Protein 3C5O (pdb70)

Radius of gyration: 23.51 Å; Cα contacts (8 Å, |Δi|>4): 1785; chains: 4; bounding box: 61×57×55 Å

Secondary structure (DSSP, 8-state):
-----EEEEEEEEEEE---EEEEE-SSSEEEEEEEEEEEEEETTEEEEE-S--EEEEEE-TTS-EEEEEEEEEEETT--EEEEEEEEEEE--HHHHH------TTSSEEEEEEEEE---GGGTT----EEEEEEE-SSEEEEEEEEE-/------EEEEEEEEEEE---EEEEE-SSSEEEEEEEEEEEEEETTEEEEE-S--EEEEEE-TT--EEEEEEEEEEETTS-EEEEEEEEEEE--HHHHHHHHTT----GGGSEEEEEEEEE---GGGTT----EEEEEEE-SSEEEEEEEEE-/-----EEEEEEEEEEE---EE---EEEEEEEEEEEEEETTEEEEE-S--EEEEEE-TTS-EEEEEEEEEEETTS-EEEEEEEEEEE--HHHHHHHTTT----GGGSEEEEEEEEE---TTSTT----EEEEEEE-SSEEEEEEEEE-/-----EEEEEEEEEEE---EEEEE-SS-EEEEEEEEEEEEEESS--EEE-S--EEEEEE-TT--EEEEEEEEEEESS--EEEEEEEEEEE--HHHHHHHHHT----GGGSEEEEEEEEE---TTSTT----EEEEEEE-SS-EEEEEEEE-

B-factor: mean 72.4, std 22.26, range [32.42, 171.71]

Nearest PDB structures (foldseek):
  3c5o-assembly1_A  TM=1.007E+00  e=2.259E-28  Rhodopseudomonas palustris CGA009
  3c5o-assembly1_D  TM=1.000E+00  e=5.029E-25  Rhodopseudomonas palustris CGA009
  3c5o-assembly1_C  TM=9.717E-01  e=6.934E-25  Rhodopseudomonas palustris CGA009
  3g7g-assembly2_F  TM=9.254E-01  e=4.988E-16  Clostridium acetobutylicum ATCC 824
  3g7g-assembly2_G  TM=9.166E-01  e=7.647E-15  Clostridium acetobutylicum ATCC 824

Organism: Rhodopseudomonas palustris (strain ATCC BAA-98 / CGA009) (NCBI:txid258594)

Structure (mmCIF, N/CA/C/O backbone):
data_3C5O
#
_entry.id   3C5O
#
_cell.length_a   62.117
_cell.length_b   93.248
_cell.length_c   111.340
_cell.angle_alpha   90.00
_cell.angle_beta   90.00
_cell.angle_gamma   90.00
#
_symmetry.space_group_name_H-M   'P 21 21 21'
#
loop_
_entity.id
_entity.type
_entity.pdbx_description
1 polymer 'UPF0311 protein RPA1785'
2 non-polymer GLYCEROL
3 water water
#
loop_
_atom_site.group_PDB
_atom_site.id
_atom_site.type_symbol
_atom_site.label_atom_id
_atom_site.label_alt_id
_atom_site.label_comp_id
_atom_site.label_asym_id
_atom_site.label_entity_id
_atom_site.label_seq_id
_atom_site.pdbx_PDB_ins_code
_atom_site.Cartn_x
_atom_site.Cartn_y
_atom_site.Cartn_z
_atom_site.occupancy
_atom_site.B_iso_or_equiv
_atom_site.auth_seq_id
_atom_site.auth_comp_id
_atom_site.auth_asym_id
_atom_site.auth_atom_id
_atom_site.pdbx_PDB_model_num
ATOM 1 N N A THR A 1 4 ? 60.328 10.597 11.770 0.50 98.35 2 THR A N 1
ATOM 2 N N B THR A 1 4 ? 60.331 10.499 11.568 0.50 98.57 2 THR A N 1
ATOM 3 C CA A THR A 1 4 ? 59.309 9.524 11.959 0.50 95.22 2 THR A CA 1
ATOM 4 C CA B THR A 1 4 ? 59.239 9.473 11.573 0.50 95.56 2 THR A CA 1
ATOM 5 C C A THR A 1 4 ? 58.031 10.098 12.589 0.50 90.69 2 THR A C 1
ATOM 6 C C B THR A 1 4 ? 58.109 9.846 12.546 0.50 90.85 2 THR A C 1
ATOM 7 O O A THR A 1 4 ? 58.110 10.991 13.453 0.50 89.93 2 THR A O 1
ATOM 8 O O B THR A 1 4 ? 58.371 10.289 13.674 0.50 90.31 2 THR A O 1
ATOM 15 N N . PRO A 1 5 ? 56.850 9.653 12.113 1.00 88.10 3 PRO A N 1
ATOM 16 C CA . PRO A 1 5 ? 55.635 10.097 12.798 1.00 83.53 3 PRO A CA 1
ATOM 17 C C . PRO A 1 5 ? 55.575 9.710 14.282 1.00 80.83 3 PRO A C 1
ATOM 18 O O . PRO A 1 5 ? 56.008 8.615 14.684 1.00 80.98 3 PRO A O 1
ATOM 22 N N . THR A 1 6 ? 55.046 10.635 15.078 1.00 78.39 4 THR A N 1
ATOM 23 C CA . THR A 1 6 ? 54.968 10.499 16.526 1.00 76.05 4 THR A CA 1
ATOM 24 C C . THR A 1 6 ? 53.510 10.527 17.019 1.00 71.84 4 THR A C 1
ATOM 25 O O . THR A 1 6 ? 52.615 11.014 16.331 1.00 70.11 4 THR A O 1
ATOM 29 N N . LEU A 1 7 ? 53.299 9.988 18.217 1.00 69.62 5 LEU A N 1
ATOM 30 C CA . LEU A 1 7 ? 51.995 9.928 18.847 1.00 66.43 5 LEU A CA 1
ATOM 31 C C . LEU A 1 7 ? 52.166 10.207 20.338 1.00 66.01 5 LEU A C 1
ATOM 32 O O . LEU A 1 7 ? 53.014 9.597 20.996 1.00 68.20 5 LEU A O 1
ATOM 37 N N A GLU A 1 8 ? 51.321 11.089 20.858 0.50 63.91 6 GLU A N 1
ATOM 38 N N B GLU A 1 8 ? 51.383 11.130 20.874 0.50 64.13 6 GLU A N 1
ATOM 39 C CA A GLU A 1 8 ? 51.357 11.516 22.250 0.50 63.17 6 GLU A CA 1
ATOM 40 C CA B GLU A 1 8 ? 51.464 11.440 22.296 0.50 63.57 6 GLU A CA 1
ATOM 41 C C A GLU A 1 8 ? 50.113 11.010 22.978 0.50 59.71 6 GLU A C 1
ATOM 42 C C B GLU A 1 8 ? 50.162 11.070 23.002 0.50 59.93 6 GLU A C 1
ATOM 43 O O A GLU A 1 8 ? 49.001 11.098 22.448 0.50 57.79 6 GLU A O 1
ATOM 44 O O B GLU A 1 8 ? 49.069 11.278 22.469 0.50 58.21 6 GLU A O 1
ATOM 55 N N . THR A 1 9 ? 50.296 10.474 24.181 1.00 59.03 7 THR A N 1
ATOM 56 C CA . THR A 1 9 ? 49.162 10.049 24.996 1.00 56.56 7 THR A CA 1
ATOM 57 C C . THR A 1 9 ? 49.372 10.539 26.407 1.00 57.13 7 THR A C 1
ATOM 58 O O . THR A 1 9 ? 50.478 10.872 26.769 1.00 59.73 7 THR A O 1
ATOM 62 N N . LYS A 1 10 ? 48.323 10.558 27.223 1.00 55.94 8 LYS A N 1
ATOM 63 C CA . LYS A 1 10 ? 48.528 10.840 28.646 1.00 57.16 8 LYS A CA 1
ATOM 64 C C . LYS A 1 10 ? 47.568 10.109 29.601 1.00 54.99 8 LYS A C 1
ATOM 65 O O . LYS A 1 10 ? 46.383 10.018 29.347 1.00 53.56 8 LYS A O 1
ATOM 71 N N . TYR A 1 11 ? 48.100 9.563 30.691 1.00 56.51 9 TYR A N 1
ATOM 72 C CA . TYR A 1 11 ? 47.274 8.875 31.680 1.00 55.04 9 TYR A CA 1
ATOM 73 C C . TYR A 1 11 ? 46.216 9.828 32.193 1.00 54.23 9 TYR A C 1
ATOM 74 O O . TYR A 1 11 ? 46.523 10.973 32.526 1.00 55.57 9 TYR A O 1
ATOM 83 N N A VAL A 1 12 ? 44.972 9.364 32.254 0.50 52.83 10 VAL A N 1
ATOM 84 N N B VAL A 1 12 ? 44.958 9.377 32.223 0.50 52.11 10 VAL A N 1
ATOM 85 C CA A VAL A 1 12 ? 43.905 10.198 32.773 0.50 52.35 10 VAL A CA 1
ATOM 86 C CA B VAL A 1 12 ? 43.870 10.199 32.763 0.50 50.83 10 VAL A CA 1
ATOM 87 C C A VAL A 1 12 ? 43.222 9.599 34.015 0.50 52.55 10 VAL A C 1
ATOM 88 C C B VAL A 1 12 ? 43.153 9.616 33.986 0.50 51.70 10 VAL A C 1
ATOM 89 O O A VAL A 1 12 ? 43.053 10.286 35.017 0.50 54.08 10 VAL A O 1
ATOM 90 O O B VAL A 1 12 ? 42.871 10.336 34.938 0.50 53.09 10 VAL A O 1
ATOM 97 N N . PHE A 1 13 ? 42.858 8.324 33.960 1.00 51.37 11 PHE A N 1
ATOM 98 C CA . PHE A 1 13 ? 42.216 7.666 35.099 1.00 52.37 11 PHE A CA 1
ATOM 99 C C . PHE A 1 13 ? 42.249 6.164 34.924 1.00 52.69 11 PHE A C 1
ATOM 100 O O . PHE A 1 13 ? 42.442 5.651 33.810 1.00 51.67 11 PHE A O 1
ATOM 108 N N . THR A 1 14 ? 42.069 5.476 36.047 1.00 54.05 12 THR A N 1
ATOM 109 C CA . THR A 1 14 ? 41.944 4.033 36.100 1.00 54.23 12 THR A CA 1
ATOM 110 C C . THR A 1 14 ? 40.486 3.616 36.407 1.00 53.28 12 THR A C 1
ATOM 111 O O . THR A 1 14 ? 39.866 4.143 37.324 1.00 54.17 12 THR A O 1
ATOM 115 N N . ILE A 1 15 ? 39.946 2.707 35.594 1.00 51.76 13 ILE A N 1
ATOM 116 C CA . ILE A 1 15 ? 38.700 2.016 35.883 1.00 50.36 13 ILE A CA 1
ATOM 117 C C . ILE A 1 15 ? 39.009 0.641 36.478 1.00 51.92 13 ILE A C 1
ATOM 118 O O . ILE A 1 15 ? 39.770 -0.126 35.882 1.00 52.40 13 ILE A O 1
ATOM 123 N N . THR A 1 16 ? 38.465 0.344 37.664 1.00 52.64 14 THR A N 1
ATOM 124 C CA . THR A 1 16 ? 38.535 -1.003 38.227 1.00 53.66 14 THR A CA 1
ATOM 125 C C . THR A 1 16 ? 37.132 -1.580 38.163 1.00 52.25 14 THR A C 1
ATOM 126 O O . THR A 1 16 ? 36.208 -1.107 38.840 1.00 52.61 14 THR A O 1
ATOM 130 N N . ALA A 1 17 ? 36.962 -2.577 37.312 1.00 50.76 15 ALA A N 1
ATOM 131 C CA . ALA A 1 17 ? 35.675 -3.222 37.184 1.00 50.09 15 ALA A CA 1
ATOM 132 C C . ALA A 1 17 ? 35.739 -4.517 37.963 1.00 52.01 15 ALA A C 1
ATOM 133 O O . ALA A 1 17 ? 36.608 -5.333 37.711 1.00 53.81 15 ALA A O 1
ATOM 135 N N A ARG A 1 18 ? 34.843 -4.684 38.934 0.50 52.89 16 ARG A N 1
ATOM 136 N N B ARG A 1 18 ? 34.828 -4.700 38.915 0.50 53.60 16 ARG A N 1
ATOM 137 C CA A ARG A 1 18 ? 34.704 -5.963 39.637 0.50 54.56 16 ARG A CA 1
ATOM 138 C CA B ARG A 1 18 ? 34.726 -5.972 39.638 0.50 56.03 16 ARG A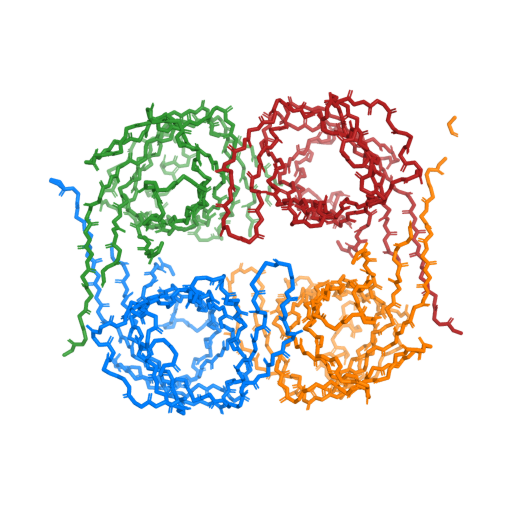 CA 1
ATOM 139 C C A ARG A 1 18 ? 33.882 -6.919 38.774 0.50 53.95 16 ARG A C 1
ATOM 140 C C B ARG A 1 18 ? 33.841 -6.951 38.865 0.50 54.94 16 ARG A C 1
ATOM 141 O O A ARG A 1 18 ? 32.837 -6.547 38.239 0.50 52.05 16 ARG A O 1
ATOM 142 O O B ARG A 1 18 ? 32.720 -6.626 38.478 0.50 53.26 16 ARG A O 1
ATOM 157 N N . ILE A 1 19 ? 34.366 -8.144 38.627 1.00 56.01 17 ILE A N 1
ATOM 158 C CA . ILE A 1 19 ? 33.716 -9.114 37.737 1.00 56.07 17 ILE A CA 1
ATOM 159 C C . ILE A 1 19 ? 33.179 -10.360 38.463 1.00 59.16 17 ILE A C 1
ATOM 160 O O . ILE A 1 19 ? 33.779 -10.835 39.432 1.00 61.44 17 ILE A O 1
ATOM 165 N N . GLY A 1 20 ? 32.037 -10.864 37.988 1.00 59.26 18 GLY A N 1
ATOM 166 C CA . GLY A 1 20 ? 31.395 -12.027 38.584 1.00 62.31 18 GLY A CA 1
ATOM 167 C C . GLY A 1 20 ? 31.842 -13.322 37.932 1.00 64.32 18 GLY A C 1
ATOM 168 O O . GLY A 1 20 ? 32.964 -13.411 37.422 1.00 64.54 18 GLY A O 1
ATOM 169 N N . ASP A 1 21 ? 30.958 -14.322 37.953 1.00 65.67 19 ASP A N 1
ATOM 170 C CA . ASP A 1 21 ? 31.247 -15.649 37.433 1.00 67.89 19 ASP A CA 1
ATOM 171 C C . ASP A 1 21 ? 31.190 -15.686 35.916 1.00 65.57 19 ASP A C 1
ATOM 172 O O . ASP A 1 21 ? 30.358 -15.021 35.312 1.00 64.24 19 ASP A O 1
ATOM 177 N N . VAL A 1 22 ? 32.041 -16.498 35.303 1.00 65.96 20 VAL A N 1
ATOM 178 C CA . VAL A 1 22 ? 32.002 -16.709 33.858 1.00 64.20 20 VAL A CA 1
ATOM 179 C C . VAL A 1 22 ? 30.833 -17.629 33.422 1.00 63.87 20 VAL A C 1
ATOM 180 O O . VAL A 1 22 ? 30.604 -18.693 33.994 1.00 65.37 20 VAL A O 1
ATOM 184 N N . THR A 1 23 ? 30.098 -17.193 32.404 1.00 60.92 21 THR A N 1
ATOM 185 C CA . THR A 1 23 ? 29.053 -18.008 31.783 1.00 60.91 21 THR A CA 1
ATOM 186 C C . THR A 1 23 ? 29.554 -18.240 30.367 1.00 59.61 21 THR A C 1
ATOM 187 O O . THR A 1 23 ? 30.009 -17.312 29.711 1.00 57.86 21 THR A O 1
ATOM 191 N N . SER A 1 24 ? 29.517 -19.473 29.903 1.00 60.24 22 SER A N 1
ATOM 192 C CA . SER A 1 24 ? 29.937 -19.771 28.549 1.00 59.90 22 SER A CA 1
ATOM 193 C C . SER A 1 24 ? 28.786 -20.317 27.704 1.00 59.57 22 SER A C 1
ATOM 194 O O . SER A 1 24 ? 28.033 -21.177 28.156 1.00 60.73 22 SER A O 1
ATOM 197 N N . ALA A 1 25 ? 28.677 -19.822 26.475 1.00 57.76 23 ALA A N 1
ATOM 198 C CA . ALA A 1 25 ? 27.642 -20.267 25.535 1.00 58.51 23 ALA A CA 1
ATOM 199 C C . ALA A 1 25 ? 28.121 -21.412 24.657 1.00 60.38 23 ALA A C 1
ATOM 200 O O . ALA A 1 25 ? 27.339 -22.007 23.911 1.00 61.29 23 ALA A O 1
ATOM 202 N N . GLY A 1 26 ? 29.407 -21.743 24.785 1.00 61.45 24 GLY A N 1
ATOM 203 C CA . GLY A 1 26 ? 30.009 -22.843 24.046 1.00 64.43 24 GLY A CA 1
ATOM 204 C C . GLY A 1 26 ? 30.783 -22.351 22.850 1.00 65.03 24 GLY A C 1
ATOM 205 O O . GLY A 1 26 ? 31.024 -21.159 22.719 1.00 62.47 24 GLY A O 1
ATOM 206 N N A GLU A 1 27 ? 31.128 -23.285 21.968 0.50 68.36 25 GLU A N 1
ATOM 207 N N B GLU A 1 27 ? 31.202 -23.271 21.991 0.50 68.39 25 GLU A N 1
ATOM 208 C CA A GLU A 1 27 ? 31.899 -23.037 20.752 0.50 69.97 25 GLU A CA 1
ATOM 209 C CA B GLU A 1 27 ? 31.928 -22.894 20.788 0.50 69.66 25 GLU A CA 1
ATOM 210 C C A GLU A 1 27 ? 30.905 -22.768 19.630 0.50 70.82 25 GLU A C 1
ATOM 211 C C B GLU A 1 27 ? 30.928 -22.741 19.665 0.50 70.77 25 GLU A C 1
ATOM 212 O O A GLU A 1 27 ? 30.166 -23.668 19.233 0.50 72.70 25 GLU A O 1
ATOM 213 O O B GLU A 1 27 ? 30.222 -23.681 19.308 0.50 72.66 25 GLU A O 1
ATOM 224 N N . ILE A 1 28 ? 31.072 -21.637 18.942 1.00 70.12 26 ILE A N 1
ATOM 225 C CA . ILE A 1 28 ? 30.004 -21.130 18.087 1.00 72.85 26 ILE A CA 1
ATOM 226 C C . ILE A 1 28 ? 30.476 -20.987 16.644 1.00 76.93 26 ILE A C 1
ATOM 227 O O . ILE A 1 28 ? 30.189 -19.989 15.983 1.00 77.87 26 ILE A O 1
ATOM 232 N N . GLY A 1 29 ? 31.200 -21.992 16.161 1.00 81.40 27 GLY A N 1
ATOM 233 C CA . GLY A 1 29 ? 31.852 -21.908 14.867 1.00 85.14 27 GLY A CA 1
ATOM 234 C C . GLY A 1 29 ? 33.147 -21.122 14.921 1.00 84.99 27 GLY A C 1
ATOM 235 O O . GLY A 1 29 ? 34.199 -21.611 14.506 1.00 88.19 27 GLY A O 1
ATOM 236 N N . THR A 1 30 ? 33.071 -19.899 15.434 0.70 52.69 28 THR A N 1
ATOM 237 C CA . THR A 1 30 ? 34.216 -18.997 15.440 0.70 51.45 28 THR A CA 1
ATOM 238 C C . THR A 1 30 ? 34.564 -18.557 16.858 0.70 48.62 28 THR A C 1
ATOM 239 O O . THR A 1 30 ? 34.220 -17.451 17.277 0.70 45.72 28 THR A O 1
ATOM 243 N N . GLY A 1 31 ? 35.247 -19.428 17.592 1.00 71.14 29 GLY A N 1
ATOM 244 C CA . GLY A 1 31 ? 35.690 -19.111 18.937 1.00 68.39 29 GLY A CA 1
ATOM 245 C C . GLY A 1 31 ? 34.594 -19.294 19.968 1.00 66.61 29 GLY A C 1
ATOM 246 O O . GLY A 1 31 ? 33.408 -19.222 19.646 1.00 66.35 29 GLY A O 1
ATOM 247 N N . VAL A 1 32 ? 34.993 -19.532 21.213 1.00 66.32 30 VAL A N 1
ATOM 248 C CA . VAL A 1 32 ? 34.040 -19.741 22.296 1.00 65.06 30 VAL A CA 1
ATOM 249 C C . VAL A 1 32 ? 33.450 -18.419 22.775 1.00 62.09 30 VAL A C 1
ATOM 250 O O . VAL A 1 32 ? 34.181 -17.494 23.130 1.00 60.02 30 VAL A O 1
ATOM 254 N N . ARG A 1 33 ? 32.124 -18.336 22.781 1.00 61.50 31 ARG A N 1
ATOM 255 C CA . ARG A 1 33 ? 31.424 -17.177 23.358 1.00 58.56 31 ARG A CA 1
ATOM 256 C C . ARG A 1 33 ? 31.304 -17.320 24.864 1.00 58.57 31 ARG A C 1
ATOM 257 O O . ARG A 1 33 ? 30.659 -18.238 25.347 1.00 59.61 31 ARG A O 1
ATOM 265 N N . ARG A 1 34 ? 31.868 -16.378 25.605 1.00 58.28 32 ARG A N 1
ATOM 266 C CA . ARG A 1 34 ? 31.719 -16.376 27.057 1.00 59.10 32 ARG A CA 1
ATOM 267 C C . ARG A 1 34 ? 31.297 -14.989 27.579 1.00 56.39 32 ARG A C 1
ATOM 268 O O . ARG A 1 34 ? 31.491 -13.977 26.897 1.00 55.68 32 ARG A O 1
ATOM 276 N N . ILE A 1 35 ? 30.644 -14.943 28.742 1.00 55.86 33 ILE A N 1
ATOM 277 C CA . ILE A 1 35 ? 30.131 -13.672 29.281 1.00 53.79 33 ILE A CA 1
ATOM 278 C C . ILE A 1 35 ? 30.543 -13.513 30.738 1.00 53.97 33 ILE A C 1
ATOM 279 O O . ILE A 1 35 ? 30.444 -14.462 31.507 1.00 54.87 33 ILE A O 1
ATOM 284 N N . ILE A 1 36 ? 31.011 -12.305 31.097 1.00 51.70 34 ILE A N 1
ATOM 285 C CA . ILE A 1 36 ? 31.510 -12.035 32.436 1.00 51.51 34 ILE A CA 1
ATOM 286 C C . ILE A 1 36 ? 30.796 -10.813 33.047 1.00 49.42 34 ILE A C 1
ATOM 287 O O . ILE A 1 36 ? 31.056 -9.708 32.665 1.00 47.32 34 ILE A O 1
ATOM 292 N N . PRO A 1 37 ? 29.869 -11.031 33.989 1.00 50.04 35 PRO A N 1
ATOM 293 C CA . PRO A 1 37 ? 29.087 -9.944 34.547 1.00 48.93 35 PRO A CA 1
ATOM 294 C C . PRO A 1 37 ? 29.958 -8.901 35.254 1.00 48.92 35 PRO A C 1
ATOM 295 O O . PRO A 1 37 ? 30.978 -9.240 35.839 1.00 49.53 35 PRO A O 1
ATOM 299 N N . ILE A 1 38 ? 29.568 -7.634 35.134 1.00 47.77 36 ILE A N 1
ATOM 300 C CA . ILE A 1 38 ? 30.221 -6.553 35.842 1.00 47.97 36 ILE A CA 1
ATOM 301 C C . ILE A 1 38 ? 29.410 -6.219 37.120 1.00 48.76 36 ILE A C 1
ATOM 302 O O . ILE A 1 38 ? 28.204 -5.985 37.067 1.00 48.20 36 ILE A O 1
ATOM 307 N N . LEU A 1 39 ? 30.063 -6.225 38.270 1.00 50.06 37 LEU A N 1
ATOM 308 C CA . LEU A 1 39 ? 29.328 -6.112 39.536 1.00 52.12 37 LEU A CA 1
ATOM 309 C C . LEU A 1 39 ? 29.464 -4.739 40.217 1.00 53.15 37 LEU A C 1
ATOM 310 O O . LEU A 1 39 ? 28.768 -4.425 41.194 1.00 54.95 37 LEU A O 1
ATOM 315 N N . GLY A 1 40 ? 30.352 -3.906 39.705 1.00 52.02 38 GLY A N 1
ATOM 316 C CA . GLY A 1 40 ? 30.715 -2.720 40.456 1.00 53.12 38 GLY A CA 1
ATOM 317 C C . GLY A 1 40 ? 32.141 -2.343 40.151 1.00 53.04 38 GLY A C 1
ATOM 318 O O . GLY A 1 40 ? 32.715 -2.805 39.146 1.00 50.50 38 GLY A O 1
ATOM 319 N N . GLY A 1 41 ? 32.708 -1.518 41.028 1.00 54.37 39 GLY A N 1
ATOM 320 C CA . GLY A 1 41 ? 34.072 -1.068 40.874 1.00 55.43 39 GLY A CA 1
ATOM 321 C C . GLY A 1 41 ? 34.224 0.415 41.132 1.00 56.24 39 GLY A C 1
ATOM 322 O O . GLY A 1 41 ? 33.312 1.062 41.663 1.00 56.58 39 GLY A O 1
ATOM 323 N N A GLU A 1 42 ? 35.385 0.948 40.760 0.50 56.10 40 GLU A N 1
ATOM 324 N N B GLU A 1 42 ? 35.372 0.962 40.744 0.50 56.18 40 GLU A N 1
ATOM 325 C CA A GLU A 1 42 ? 35.748 2.341 41.035 0.50 56.87 40 GLU A CA 1
ATOM 326 C CA B GLU A 1 42 ? 35.688 2.362 41.020 0.50 57.09 40 GLU A CA 1
ATOM 327 C C A GLU A 1 42 ? 36.382 2.985 39.808 0.50 55.08 40 GLU A C 1
ATOM 328 C C B GLU A 1 42 ? 36.405 2.989 39.833 0.50 55.30 40 GLU A C 1
ATOM 329 O O A GLU A 1 42 ? 36.868 2.288 38.915 0.50 53.51 40 GLU A O 1
ATOM 330 O O B GLU A 1 42 ? 36.963 2.285 38.988 0.50 53.89 40 GLU A O 1
ATOM 341 N N . VAL A 1 43 ? 36.347 4.316 39.765 1.00 55.30 41 VAL A N 1
ATOM 342 C CA . VAL A 1 43 ? 37.054 5.096 38.755 1.00 54.31 41 VAL A CA 1
ATOM 343 C C . VAL A 1 43 ? 37.820 6.171 39.507 1.00 56.96 41 VAL A C 1
ATOM 344 O O . VAL A 1 43 ? 37.221 6.966 40.215 1.00 58.17 41 VAL A O 1
ATOM 348 N N . LYS A 1 44 ? 39.142 6.184 39.357 1.00 58.55 42 LYS A N 1
ATOM 349 C CA . LYS A 1 44 ? 39.985 7.145 40.042 1.00 61.12 42 LYS A CA 1
ATOM 350 C C . LYS A 1 44 ? 41.011 7.813 39.131 1.00 60.92 42 LYS A C 1
ATOM 351 O O . LYS A 1 44 ? 41.672 7.165 38.336 1.00 60.05 42 LYS A O 1
ATOM 357 N N . GLY A 1 45 ? 41.162 9.122 39.294 1.00 62.08 43 GLY A N 1
ATOM 358 C CA . GLY A 1 45 ? 42.146 9.898 38.548 1.00 62.33 43 GLY A CA 1
ATOM 359 C C . GLY A 1 45 ? 42.088 11.326 39.024 1.00 64.18 43 GLY A C 1
ATOM 360 O O . GLY A 1 45 ? 41.325 11.640 39.950 1.00 65.35 43 GLY A O 1
ATOM 361 N N . GLU A 1 46 ? 42.912 12.184 38.422 1.00 64.85 44 GLU A N 1
ATOM 362 C CA . GLU A 1 46 ? 42.975 13.596 38.794 1.00 66.79 44 GLU A CA 1
ATOM 363 C C . GLU A 1 46 ? 41.619 14.253 38.668 1.00 64.52 44 GLU A C 1
ATOM 364 O O . GLU A 1 46 ? 41.048 14.317 37.584 1.00 61.67 44 GLU A O 1
ATOM 370 N N . GLY A 1 47 ? 41.112 14.736 39.796 1.00 66.09 45 GLY A N 1
ATOM 371 C CA . GLY A 1 47 ? 39.779 15.317 39.849 1.00 65.00 45 GLY A CA 1
ATOM 372 C C . GLY A 1 47 ? 38.648 14.372 39.514 1.00 62.55 45 GLY A C 1
ATOM 373 O O . GLY A 1 47 ? 37.483 14.783 39.550 1.00 63.16 45 GLY A O 1
ATOM 374 N N . ILE A 1 48 ? 38.965 13.116 39.175 1.00 60.19 46 ILE A N 1
ATOM 375 C CA . ILE A 1 48 ? 37.934 12.114 38.897 1.00 57.30 46 ILE A CA 1
ATOM 376 C C . ILE A 1 48 ? 37.812 11.030 39.970 1.00 58.10 46 ILE A C 1
ATOM 377 O O . ILE A 1 48 ? 38.767 10.320 40.280 1.00 58.77 46 ILE A O 1
ATOM 382 N N . SER A 1 49 ? 36.608 10.904 40.510 1.00 58.02 47 SER A N 1
ATOM 383 C CA . SER A 1 49 ? 36.298 9.933 41.542 1.00 58.64 47 SER A CA 1
ATOM 384 C C . SER A 1 49 ? 34.902 9.439 41.255 1.00 56.91 47 SER A C 1
ATOM 385 O O . SER A 1 49 ? 33.966 10.223 41.247 1.00 56.56 47 SER A O 1
ATOM 388 N N . GLY A 1 50 ? 34.755 8.145 40.982 1.00 55.67 48 GLY A N 1
ATOM 389 C CA . GLY A 1 50 ? 33.445 7.590 40.722 1.00 54.69 48 GLY A CA 1
ATOM 390 C C . GLY A 1 50 ? 33.335 6.102 40.971 1.00 54.97 48 GLY A C 1
ATOM 391 O O . GLY A 1 50 ? 34.325 5.454 41.307 1.00 56.48 48 GLY A O 1
ATOM 392 N N . GLN A 1 51 ? 32.116 5.581 40.817 1.00 54.09 49 GLN A N 1
ATOM 393 C CA . GLN A 1 51 ? 31.775 4.173 41.060 1.00 54.11 49 GLN A CA 1
ATOM 394 C C . GLN A 1 51 ? 31.330 3.581 39.748 1.00 50.94 49 GLN A C 1
ATOM 395 O O . GLN A 1 51 ? 30.516 4.196 39.044 1.00 49.99 49 GLN A O 1
ATOM 401 N N . VAL A 1 52 ? 31.828 2.389 39.430 1.00 49.68 50 VAL A N 1
ATOM 402 C CA . VAL A 1 52 ? 31.284 1.617 38.301 1.00 47.04 50 VAL A CA 1
ATOM 403 C C . VAL A 1 52 ? 29.932 1.070 38.752 1.00 48.46 50 VAL A C 1
ATOM 404 O O . VAL A 1 52 ? 29.804 0.473 39.852 1.00 49.98 50 VAL A O 1
ATOM 408 N N . LEU A 1 53 ? 28.908 1.323 37.951 1.00 47.21 51 LEU A N 1
ATOM 409 C CA . LEU A 1 53 ? 27.571 0.892 38.322 1.00 49.18 51 LEU A CA 1
ATOM 410 C C . LEU A 1 53 ? 27.432 -0.635 38.218 1.00 49.86 51 LEU A C 1
ATOM 411 O O . LEU A 1 53 ? 28.121 -1.264 37.427 1.00 49.69 51 LEU A O 1
ATOM 416 N N . PRO A 1 54 ? 26.567 -1.235 39.057 1.00 52.30 52 PRO A N 1
ATOM 417 C CA . PRO A 1 54 ? 26.429 -2.691 39.193 1.00 53.20 52 PRO A CA 1
ATOM 418 C C . PRO A 1 54 ? 25.629 -3.412 38.108 1.00 52.36 52 PRO A C 1
ATOM 419 O O . PRO A 1 54 ? 24.678 -4.151 38.416 1.00 53.99 52 PRO A O 1
ATOM 423 N N . PHE A 1 55 ? 26.014 -3.227 36.853 1.00 50.68 53 PHE A N 1
ATOM 424 C CA . PHE A 1 55 ? 25.343 -3.927 35.755 1.00 49.91 53 PHE A CA 1
ATOM 425 C C . PHE A 1 55 ? 26.237 -3.913 34.539 1.00 48.41 53 PHE A C 1
ATOM 426 O O . PHE A 1 55 ? 27.264 -3.231 34.512 1.00 48.22 53 PHE A O 1
ATOM 434 N N . GLY A 1 56 ? 25.853 -4.651 33.512 1.00 47.70 54 GLY A N 1
ATOM 435 C CA . GLY A 1 56 ? 26.677 -4.707 32.338 1.00 46.51 54 GLY A CA 1
ATOM 436 C C . GLY A 1 56 ? 27.456 -5.988 32.355 1.00 46.97 54 GLY A C 1
ATOM 437 O O . GLY A 1 56 ? 27.395 -6.751 33.310 1.00 48.94 54 GLY A O 1
ATOM 438 N N . ALA A 1 57 ? 28.185 -6.232 31.284 1.00 47.05 55 ALA A N 1
ATOM 439 C CA . ALA A 1 57 ? 28.884 -7.494 31.128 1.00 48.58 55 ALA A CA 1
ATOM 440 C C . ALA A 1 57 ? 30.043 -7.272 30.190 1.00 48.44 55 ALA A C 1
ATOM 441 O O . ALA A 1 57 ? 30.028 -6.293 29.428 1.00 47.28 55 ALA A O 1
ATOM 443 N N . ASP A 1 58 ? 31.064 -8.122 30.286 1.00 49.18 56 ASP A N 1
ATOM 444 C CA . ASP A 1 58 ? 32.026 -8.263 29.194 1.00 50.16 56 ASP A CA 1
ATOM 445 C C . ASP A 1 58 ? 31.648 -9.482 28.347 1.00 50.88 56 ASP A C 1
ATOM 446 O O . ASP A 1 58 ? 31.543 -10.600 28.858 1.00 51.07 56 ASP A O 1
ATOM 451 N N . PHE A 1 59 ? 31.437 -9.248 27.054 1.00 50.40 57 PHE A N 1
ATOM 452 C CA . PHE A 1 59 ? 31.079 -10.292 26.121 1.00 50.97 57 PHE A CA 1
ATOM 453 C C . PHE A 1 59 ? 32.273 -10.639 25.274 1.00 51.92 57 PHE A C 1
ATOM 454 O O . PHE A 1 59 ? 32.710 -9.842 24.424 1.00 50.82 57 PHE A O 1
ATOM 462 N N . GLN A 1 60 ? 32.783 -11.846 25.493 1.00 52.72 58 GLN A N 1
ATOM 463 C CA . GLN A 1 60 ? 34.050 -12.230 24.926 1.00 54.13 58 GLN A CA 1
ATOM 464 C C . GLN A 1 60 ? 33.926 -13.314 23.883 1.00 55.64 58 GLN A C 1
ATOM 465 O O . GLN A 1 60 ? 32.954 -14.091 23.878 1.00 56.43 58 GLN A O 1
ATOM 471 N N . ILE A 1 61 ? 34.904 -13.321 22.987 1.00 55.44 59 ILE A N 1
ATOM 472 C CA . ILE A 1 61 ? 35.148 -14.422 22.104 1.00 57.92 59 ILE A CA 1
ATOM 473 C C . ILE A 1 61 ? 36.588 -14.925 22.351 1.00 59.32 59 ILE A C 1
ATOM 474 O O . ILE A 1 61 ? 37.550 -14.161 22.306 1.00 58.20 59 ILE A O 1
ATOM 479 N N . ILE A 1 62 ? 36.727 -16.212 22.625 1.00 61.70 60 ILE A N 1
ATOM 480 C CA . ILE A 1 62 ? 38.049 -16.828 22.654 1.00 64.43 60 ILE A CA 1
ATOM 481 C C . ILE A 1 62 ? 38.310 -17.500 21.300 1.00 67.28 60 ILE A C 1
ATOM 482 O O . ILE A 1 62 ? 37.554 -18.387 20.876 1.00 68.15 60 ILE A O 1
ATOM 487 N N . ARG A 1 63 ? 39.373 -17.058 20.624 1.00 68.84 61 ARG A N 1
ATOM 488 C CA . ARG A 1 63 ? 39.801 -17.617 19.334 1.00 72.51 61 ARG A CA 1
ATOM 489 C C . ARG A 1 63 ? 40.537 -18.932 19.555 1.00 75.57 61 ARG A C 1
ATOM 490 O O . ARG A 1 63 ? 41.043 -19.174 20.654 1.00 75.65 61 ARG A O 1
ATOM 498 N N . PRO A 1 64 ? 40.594 -19.768 18.523 1.00 78.56 62 PRO A N 1
ATOM 499 C CA . PRO A 1 64 ? 41.244 -21.078 18.628 1.00 82.45 62 PRO A CA 1
ATOM 500 C C . PRO A 1 64 ? 42.597 -20.986 19.325 1.00 83.62 62 PRO A C 1
ATOM 501 O O . PRO A 1 64 ? 43.061 -21.968 19.903 1.00 86.15 62 PRO A O 1
ATOM 505 N N . ASN A 1 65 ? 43.219 -19.812 19.267 1.00 81.78 63 ASN A N 1
ATOM 506 C CA . ASN A 1 65 ? 44.617 -19.666 19.654 1.00 83.67 63 ASN A CA 1
ATOM 507 C C . ASN A 1 65 ? 44.771 -18.989 21.012 1.00 81.25 63 ASN A C 1
ATOM 508 O O . ASN A 1 65 ? 45.843 -18.486 21.348 1.00 82.47 63 ASN A O 1
ATOM 513 N N . GLU A 1 66 ? 43.693 -18.981 21.790 1.00 78.44 64 GLU A N 1
ATOM 514 C CA . GLU A 1 66 ? 43.756 -18.557 23.183 1.00 76.78 64 GLU A CA 1
ATOM 515 C C . GLU A 1 66 ? 43.746 -17.036 23.298 1.00 72.91 64 GLU A C 1
ATOM 516 O O . GLU A 1 66 ? 43.825 -16.486 24.396 1.00 71.98 64 GLU A O 1
ATOM 522 N N . LEU A 1 67 ? 43.649 -16.363 22.156 1.00 70.96 65 LEU A N 1
ATOM 523 C CA . LEU A 1 67 ? 43.474 -14.915 22.133 1.00 67.50 65 LEU A CA 1
ATOM 524 C C . LEU A 1 67 ? 42.030 -14.529 22.434 1.00 64.65 65 LEU A C 1
ATOM 525 O O . LEU A 1 67 ? 41.094 -15.200 21.999 1.00 64.32 65 LEU A O 1
ATOM 530 N N . ILE A 1 68 ? 41.856 -13.443 23.180 1.00 62.12 66 ILE A N 1
ATOM 531 C CA . ILE A 1 68 ? 40.547 -13.077 23.707 1.00 60.51 66 ILE A CA 1
ATOM 532 C C . ILE A 1 68 ? 40.102 -11.716 23.181 1.00 58.47 66 ILE A C 1
ATOM 533 O O . ILE A 1 68 ? 40.753 -10.702 23.430 1.00 57.22 66 ILE A O 1
ATOM 538 N N . GLU A 1 69 ? 38.990 -11.703 22.454 1.00 58.09 67 GLU A N 1
ATOM 539 C CA . GLU A 1 69 ? 38.370 -10.451 22.021 1.00 57.37 67 GLU A CA 1
ATOM 540 C C . GLU A 1 69 ? 37.373 -10.019 23.073 1.00 55.11 67 GLU A C 1
ATOM 541 O O . GLU A 1 69 ? 36.471 -10.774 23.421 1.00 55.02 67 GLU A O 1
ATOM 547 N N . LEU A 1 70 ? 37.531 -8.796 23.564 1.00 53.91 68 LEU A N 1
ATOM 548 C CA . LEU A 1 70 ? 36.740 -8.288 24.674 1.00 52.69 68 LEU A CA 1
ATOM 549 C C . LEU A 1 70 ? 35.838 -7.205 24.164 1.00 50.76 68 LEU A C 1
ATOM 550 O O . LEU A 1 70 ? 36.207 -6.459 23.283 1.00 50.35 68 LEU A O 1
ATOM 555 N N . GLU A 1 71 ? 34.642 -7.141 24.725 1.00 49.85 69 GLU A N 1
ATOM 556 C CA . GLU A 1 71 ? 33.654 -6.134 24.375 1.00 48.36 69 GLU A CA 1
ATOM 557 C C . GLU A 1 71 ? 32.773 -5.876 25.600 1.00 46.11 69 GLU A C 1
ATOM 558 O O . GLU A 1 71 ? 31.764 -6.512 25.786 1.00 45.41 69 GLU A O 1
ATOM 564 N N . ALA A 1 72 ? 33.177 -4.940 26.444 1.00 44.94 70 ALA A N 1
ATOM 565 C CA . ALA A 1 72 ? 32.483 -4.732 27.677 1.00 44.20 70 ALA A CA 1
ATOM 566 C C . ALA A 1 72 ? 31.640 -3.484 27.539 1.00 44.07 70 ALA A C 1
ATOM 567 O O . ALA A 1 72 ? 32.107 -2.470 27.040 1.00 44.09 70 ALA A O 1
ATOM 569 N N A LYS A 1 73 ? 30.395 -3.560 27.995 0.50 44.09 71 LYS A N 1
ATOM 570 N N B LYS A 1 73 ? 30.381 -3.572 27.946 0.50 44.10 71 LYS A N 1
ATOM 571 C CA A LYS A 1 73 ? 29.514 -2.402 27.997 0.50 43.96 71 LYS A CA 1
ATOM 572 C CA B LYS A 1 73 ? 29.528 -2.400 27.994 0.50 43.99 71 LYS A CA 1
ATOM 573 C C A LYS A 1 73 ? 28.987 -2.205 29.405 0.50 43.77 71 LYS A C 1
ATOM 574 C C B LYS A 1 73 ? 29.083 -2.247 29.435 0.50 43.77 71 LYS A C 1
ATOM 575 O O A LYS A 1 73 ? 28.315 -3.078 29.945 0.50 44.67 71 LYS A O 1
ATOM 576 O O B LYS A 1 73 ? 28.572 -3.196 30.028 0.50 44.51 71 LYS A O 1
ATOM 587 N N . TYR A 1 74 ? 29.332 -1.071 30.009 1.00 43.28 72 TYR A N 1
ATOM 588 C CA . TYR A 1 74 ? 28.928 -0.772 31.384 1.00 43.00 72 TYR A CA 1
ATOM 589 C C . TYR A 1 74 ? 28.877 0.748 31.618 1.00 42.40 72 TYR A C 1
ATOM 590 O O . TYR A 1 74 ? 28.910 1.518 30.662 1.00 41.41 72 TYR A O 1
ATOM 599 N N . ALA A 1 75 ? 28.829 1.180 32.876 1.00 41.89 73 ALA A N 1
ATOM 600 C CA . ALA A 1 75 ? 28.777 2.603 33.148 1.00 41.88 73 ALA A CA 1
ATOM 601 C C . ALA A 1 75 ? 29.382 2.977 34.483 1.00 43.02 73 ALA A C 1
ATOM 602 O O . ALA A 1 75 ? 29.468 2.152 35.427 1.00 43.33 73 ALA A O 1
ATOM 604 N N . PHE A 1 76 ? 29.768 4.239 34.579 1.00 42.87 74 PHE A N 1
ATOM 605 C CA . PHE A 1 76 ? 30.204 4.762 35.849 1.00 44.74 74 PHE A CA 1
ATOM 606 C C . PHE A 1 76 ? 29.520 6.059 36.165 1.00 46.27 74 PHE A C 1
ATOM 607 O O . PHE A 1 76 ? 29.055 6.765 35.263 1.00 44.99 74 PHE A O 1
ATOM 615 N N . GLU A 1 77 ? 29.451 6.347 37.460 1.00 48.21 75 GLU A N 1
ATOM 616 C CA . GLU A 1 77 ? 28.974 7.622 37.972 1.00 50.59 75 GLU A CA 1
ATOM 617 C C . GLU A 1 77 ? 30.015 8.315 38.852 1.00 51.68 75 GLU A C 1
ATOM 618 O O . GLU A 1 77 ? 30.476 7.744 39.838 1.00 53.64 75 GLU A O 1
ATOM 624 N N . THR A 1 78 ? 30.373 9.547 38.512 1.00 52.12 76 THR A N 1
ATOM 625 C CA . THR A 1 78 ? 31.337 10.312 39.288 1.00 54.47 76 THR A CA 1
ATOM 626 C C . THR A 1 78 ? 30.656 10.938 40.536 1.00 57.88 76 THR A C 1
ATOM 627 O O . THR A 1 78 ? 29.416 11.053 40.579 1.00 58.08 76 THR A O 1
ATOM 631 N N A ASP A 1 79 ? 31.463 11.338 41.524 0.50 60.16 77 ASP A N 1
ATOM 632 N N B ASP A 1 79 ? 31.457 11.324 41.528 0.50 60.36 77 ASP A N 1
ATOM 633 C CA A ASP A 1 79 ? 30.953 11.988 42.750 0.50 64.21 77 ASP A CA 1
ATOM 634 C CA B ASP A 1 79 ? 30.942 11.969 42.747 0.50 64.60 77 ASP A CA 1
ATOM 635 C C A ASP A 1 79 ? 30.156 13.278 42.491 0.50 65.29 77 ASP A C 1
ATOM 636 C C B ASP A 1 79 ? 30.148 13.264 42.480 0.50 65.49 77 ASP A C 1
ATOM 637 O O A ASP A 1 79 ? 29.141 13.529 43.137 0.50 67.48 77 ASP A O 1
ATOM 638 O O B ASP A 1 79 ? 29.120 13.504 43.110 0.50 67.63 77 ASP A O 1
ATOM 647 N N . ASP A 1 80 ? 30.602 14.081 41.532 1.00 64.78 78 ASP A N 1
ATOM 648 C CA . ASP A 1 80 ? 29.835 15.264 41.119 1.00 66.36 78 ASP A CA 1
ATOM 649 C C . ASP A 1 80 ? 28.595 14.941 40.257 1.00 64.47 78 ASP A C 1
ATOM 650 O O . ASP A 1 80 ? 27.903 15.831 39.786 1.00 65.71 78 ASP A O 1
ATOM 655 N N . GLY A 1 81 ? 28.316 13.670 40.042 1.00 62.59 79 GLY A N 1
ATOM 656 C CA . GLY A 1 81 ? 27.065 13.297 39.400 1.00 61.66 79 GLY A CA 1
ATOM 657 C C . GLY A 1 81 ? 27.070 13.052 37.902 1.00 58.56 79 GLY A C 1
ATOM 658 O O . GLY A 1 81 ? 25.998 12.875 37.310 1.00 59.14 79 GLY A O 1
ATOM 659 N N . ALA A 1 82 ? 28.248 13.025 37.281 1.00 56.15 80 ALA A N 1
ATOM 660 C CA . ALA A 1 82 ? 28.337 12.668 35.867 1.00 53.28 80 ALA A CA 1
ATOM 661 C C . ALA A 1 82 ? 28.098 11.171 35.683 1.00 51.90 80 ALA A C 1
ATOM 662 O O . ALA A 1 82 ? 28.698 10.352 36.380 1.00 51.47 80 ALA A O 1
ATOM 664 N N . VAL A 1 83 ? 27.237 10.804 34.732 1.00 50.83 81 VAL A N 1
ATOM 665 C CA . VAL A 1 83 ? 27.054 9.388 34.395 1.00 48.26 81 VAL A CA 1
ATOM 666 C C . VAL A 1 83 ? 27.667 9.159 33.024 1.00 46.48 81 VAL A C 1
ATOM 667 O O . VAL A 1 83 ? 27.288 9.832 32.074 1.00 47.27 81 VAL A O 1
ATOM 671 N N . VAL A 1 84 ? 28.620 8.228 32.923 1.00 45.77 82 VAL A N 1
ATOM 672 C CA . VAL A 1 84 ? 29.343 7.929 31.669 1.00 43.24 82 VAL A CA 1
ATOM 673 C C . VAL A 1 84 ? 29.156 6.455 31.292 1.00 43.51 82 VAL A C 1
ATOM 674 O O . VAL A 1 84 ? 29.477 5.569 32.067 1.00 43.48 82 VAL A O 1
ATOM 678 N N . TYR A 1 85 ? 28.552 6.239 30.129 1.00 43.20 83 TYR A N 1
ATOM 679 C CA . TYR A 1 85 ? 28.452 4.969 29.463 1.00 43.93 83 TYR A CA 1
ATOM 680 C C . TYR A 1 85 ? 29.796 4.596 28.810 1.00 43.79 83 TYR A C 1
ATOM 681 O O . TYR A 1 85 ? 30.390 5.419 28.094 1.00 43.81 83 TYR A O 1
ATOM 690 N N . VAL A 1 86 ? 30.251 3.361 29.059 1.00 43.17 84 VAL A N 1
ATOM 691 C CA . VAL A 1 86 ? 31.554 2.854 28.610 1.00 43.37 84 VAL A CA 1
ATOM 692 C C . VAL A 1 86 ? 31.383 1.663 27.707 1.00 43.92 84 VAL A C 1
ATOM 693 O O . VAL A 1 86 ? 30.761 0.688 28.091 1.00 44.46 84 VAL A O 1
ATOM 697 N N . GLU A 1 87 ? 31.914 1.766 26.495 1.00 45.00 85 GLU A N 1
ATOM 698 C CA . GLU A 1 87 ? 32.072 0.651 25.583 1.00 46.54 85 GLU A CA 1
ATOM 699 C C . GLU A 1 87 ? 33.572 0.358 25.465 1.00 46.44 85 GLU A C 1
ATOM 700 O O . GLU A 1 87 ? 34.276 1.143 24.830 1.00 46.73 85 GLU A O 1
ATOM 706 N N . ASN A 1 88 ? 34.058 -0.768 26.013 1.00 45.56 86 ASN A N 1
ATOM 707 C CA . ASN A 1 88 ? 35.495 -1.067 26.066 1.00 45.83 86 ASN A CA 1
ATOM 708 C C . ASN A 1 88 ? 35.809 -2.332 25.251 1.00 47.35 86 ASN A C 1
ATOM 709 O O . ASN A 1 88 ? 35.420 -3.471 25.626 1.00 48.51 86 ASN A O 1
ATOM 714 N N . VAL A 1 89 ? 36.484 -2.130 24.117 1.00 46.37 87 VAL A N 1
ATOM 715 C CA . VAL A 1 89 ? 36.703 -3.175 23.136 1.00 46.14 87 VAL A CA 1
ATOM 716 C C . VAL A 1 89 ? 38.207 -3.411 22.996 1.00 47.25 87 VAL A C 1
ATOM 717 O O . VAL A 1 89 ? 38.995 -2.467 22.774 1.00 47.09 87 VAL A O 1
ATOM 721 N N . GLY A 1 90 ? 38.611 -4.667 23.132 1.00 46.83 88 GLY A N 1
ATOM 722 C CA . GLY A 1 90 ? 40.029 -4.965 23.149 1.00 48.70 88 GLY A CA 1
ATOM 723 C C . GLY A 1 90 ? 40.416 -6.393 22.870 1.00 50.49 88 GLY A C 1
ATOM 724 O O . GLY A 1 90 ? 39.588 -7.232 22.487 1.00 49.96 88 GLY A O 1
ATOM 725 N N . ILE A 1 91 ? 41.698 -6.647 23.059 1.00 52.09 89 ILE A N 1
ATOM 726 C CA . ILE A 1 91 ? 42.238 -7.970 22.938 1.00 54.88 89 ILE A CA 1
ATOM 727 C C . ILE A 1 91 ? 43.139 -8.231 24.126 1.00 56.62 89 ILE A C 1
ATOM 728 O O . ILE A 1 91 ? 43.774 -7.304 24.634 1.00 56.04 89 ILE A O 1
ATOM 733 N N . ARG A 1 92 ? 43.123 -9.477 24.597 1.00 58.23 90 ARG A N 1
ATOM 734 C CA . ARG A 1 92 ? 44.074 -9.962 25.572 1.00 61.73 90 ARG A CA 1
ATOM 735 C C . ARG A 1 92 ? 44.769 -11.180 24.960 1.00 64.97 90 ARG A C 1
ATOM 736 O O . ARG A 1 92 ? 44.132 -12.007 24.304 1.00 64.75 90 ARG A O 1
ATOM 744 N N . PHE A 1 93 ? 46.081 -11.253 25.153 1.00 68.63 91 PHE A N 1
ATOM 745 C CA . PHE A 1 93 ? 46.921 -12.271 24.527 1.00 73.46 91 PHE A CA 1
ATOM 746 C C . PHE A 1 93 ? 48.220 -12.458 25.328 1.00 77.64 91 PHE A C 1
ATOM 747 O O . PHE A 1 93 ? 48.483 -11.702 26.261 1.00 76.96 91 PHE A O 1
ATOM 755 N N . GLY A 1 94 ? 49.008 -13.476 24.984 1.00 83.05 92 GLY A N 1
ATOM 756 C CA . GLY A 1 94 ? 50.247 -13.806 25.709 1.00 88.79 92 GLY A CA 1
ATOM 757 C C . GLY A 1 94 ? 50.647 -15.270 25.575 1.00 94.31 92 GLY A C 1
ATOM 758 O O . GLY A 1 94 ? 50.040 -15.995 24.783 1.00 94.51 92 GLY A O 1
ATOM 759 N N . PRO A 1 95 ? 51.683 -15.718 26.330 1.00 99.29 93 PRO A N 1
ATOM 760 C CA . PRO A 1 95 ? 52.046 -17.147 26.387 1.00 104.41 93 PRO A CA 1
ATOM 761 C C . PRO A 1 95 ? 50.856 -18.030 26.765 1.00 104.59 93 PRO A C 1
ATOM 762 O O . PRO A 1 95 ? 50.154 -17.736 27.741 1.00 102.85 93 PRO A O 1
ATOM 766 N N . VAL A 1 96 ? 50.619 -19.080 25.979 1.00 107.54 94 VAL A N 1
ATOM 767 C CA . VAL A 1 96 ? 49.452 -19.962 26.162 1.00 108.08 94 VAL A CA 1
ATOM 768 C C . VAL A 1 96 ? 49.234 -20.420 27.619 1.00 109.78 94 VAL A C 1
ATOM 769 O O . VAL A 1 96 ? 48.106 -20.334 28.132 1.00 107.02 94 VAL A O 1
ATOM 773 N N . GLU A 1 97 ? 50.318 -20.879 28.265 1.00 114.81 95 GLU A N 1
ATOM 774 C CA . GLU A 1 97 ? 50.322 -21.331 29.672 1.00 117.48 95 GLU A CA 1
ATOM 775 C C . GLU A 1 97 ? 49.760 -20.304 30.659 1.00 114.51 95 GLU A C 1
ATOM 776 O O . GLU A 1 97 ? 48.989 -20.658 31.559 1.00 114.13 95 GLU A O 1
ATOM 782 N N . LEU A 1 98 ? 50.170 -19.045 30.490 1.00 112.92 96 LEU A N 1
ATOM 783 C CA . LEU A 1 98 ? 49.741 -17.946 31.366 1.00 110.52 96 LEU A CA 1
ATOM 784 C C . LEU A 1 98 ? 48.284 -17.548 31.144 1.00 106.28 96 LEU A C 1
ATOM 785 O O . LEU A 1 98 ? 47.589 -17.165 32.089 1.00 104.53 96 LEU A O 1
ATOM 790 N N . LEU A 1 99 ? 47.822 -17.659 29.901 1.00 105.35 97 LEU A N 1
ATOM 791 C CA . LEU A 1 99 ? 46.418 -17.415 29.578 1.00 102.48 97 LEU A CA 1
ATOM 792 C C . LEU A 1 99 ? 45.543 -18.485 30.233 1.00 104.07 97 LEU A C 1
ATOM 793 O O . LEU A 1 99 ? 44.526 -18.166 30.865 1.00 101.94 97 LEU A O 1
ATOM 798 N N . ARG A 1 100 ? 45.967 -19.745 30.089 1.00 108.44 98 ARG A N 1
ATOM 799 C CA . ARG A 1 100 ? 45.407 -20.888 30.823 1.00 111.12 98 ARG A CA 1
ATOM 800 C C . ARG A 1 100 ? 45.440 -20.706 32.351 1.00 112.31 98 ARG A C 1
ATOM 801 O O . ARG A 1 100 ? 44.528 -21.157 33.048 1.00 112.14 98 ARG A O 1
ATOM 809 N N . LYS A 1 101 ? 46.487 -20.046 32.854 1.00 113.90 99 LYS A N 1
ATOM 810 C CA . LYS A 1 101 ? 46.577 -19.620 34.259 1.00 115.07 99 LYS A CA 1
ATOM 811 C C . LYS A 1 101 ? 45.865 -18.267 34.477 1.00 110.99 99 LYS A C 1
ATOM 812 O O . LYS A 1 101 ? 44.620 -18.156 34.385 1.00 108.26 99 LYS A O 1
ATOM 818 N N . GLY A 1 105 ? 41.928 -19.554 37.182 1.00 106.34 103 GLY A N 1
ATOM 819 C CA . GLY A 1 105 ? 42.051 -18.192 37.692 1.00 104.21 103 GLY A CA 1
ATOM 820 C C . GLY A 1 105 ? 43.157 -18.058 38.725 1.00 107.55 103 GLY A C 1
ATOM 821 O O . GLY A 1 105 ? 42.916 -17.627 39.855 1.00 108.24 103 GLY A O 1
ATOM 822 N N . GLU A 1 106 ? 44.374 -18.426 38.331 1.00 109.84 104 GLU A N 1
ATOM 823 C CA . GLU A 1 106 ? 45.543 -18.328 39.204 1.00 113.53 104 GLU A CA 1
ATOM 824 C C . GLU A 1 106 ? 46.258 -16.991 38.948 1.00 111.85 104 GLU A C 1
ATOM 825 O O . GLU A 1 106 ? 46.104 -16.419 37.866 1.00 108.73 104 GLU A O 1
ATOM 831 N N . PRO A 1 107 ? 47.027 -16.476 39.938 1.00 114.30 105 PRO A N 1
ATOM 832 C CA . PRO A 1 107 ? 47.640 -15.142 39.784 1.00 112.50 105 PRO A CA 1
ATOM 833 C C . PRO A 1 107 ? 48.828 -15.069 38.806 1.00 112.97 105 PRO A C 1
ATOM 834 O O . PRO A 1 107 ? 49.826 -15.784 38.964 1.00 117.34 105 PRO A O 1
ATOM 838 N N . VAL A 1 108 ? 48.702 -14.193 37.810 1.00 108.79 106 VAL A N 1
ATOM 839 C CA . VAL A 1 108 ? 49.746 -13.951 36.806 1.00 108.55 106 VAL A CA 1
ATOM 840 C C . VAL A 1 108 ? 50.177 -12.476 36.797 1.00 106.40 106 VAL A C 1
ATOM 841 O O . VAL A 1 108 ? 49.354 -11.576 36.994 1.00 103.11 106 VAL A O 1
ATOM 845 N N . ASP A 1 109 ? 51.471 -12.250 36.570 1.00 108.13 107 ASP A N 1
ATOM 846 C CA . ASP A 1 109 ? 52.047 -10.913 36.413 1.00 106.28 107 ASP A CA 1
ATOM 847 C C . ASP A 1 109 ? 51.596 -10.262 35.089 1.00 101.91 107 ASP A C 1
ATOM 848 O O . ASP A 1 109 ? 51.917 -10.775 34.009 1.00 102.12 107 ASP A O 1
ATOM 853 N N . PRO A 1 110 ? 50.843 -9.137 35.181 1.00 97.88 108 PRO A N 1
ATOM 854 C CA . PRO A 1 110 ? 50.225 -8.357 34.083 1.00 93.30 108 PRO A CA 1
ATOM 855 C C . PRO A 1 110 ? 51.184 -7.787 33.037 1.00 92.81 108 PRO A C 1
ATOM 856 O O . PRO A 1 110 ? 50.753 -7.440 31.932 1.00 89.95 108 PRO A O 1
ATOM 860 N N . LYS A 1 111 ? 52.464 -7.680 33.388 1.00 95.26 109 LYS A N 1
ATOM 861 C CA . LYS A 1 111 ? 53.466 -7.069 32.514 1.00 95.16 109 LYS A CA 1
ATOM 862 C C . LYS A 1 111 ? 54.056 -8.062 31.499 1.00 95.65 109 LYS A C 1
ATOM 863 O O . LYS A 1 111 ? 55.086 -7.801 30.879 1.00 98.13 109 LYS A O 1
ATOM 869 N N . VAL A 1 112 ? 53.382 -9.196 31.338 1.00 93.29 110 VAL A N 1
ATOM 870 C CA . VAL A 1 112 ? 53.771 -10.257 30.403 1.00 93.21 110 VAL A CA 1
ATOM 871 C C . VAL A 1 112 ? 52.595 -10.509 29.440 1.00 88.32 110 VAL A C 1
ATOM 872 O O . VAL A 1 112 ? 52.741 -11.091 28.353 1.00 88.56 110 VAL A O 1
ATOM 876 N N . ILE A 1 113 ? 51.415 -10.067 29.855 1.00 82.67 111 ILE A N 1
ATOM 877 C CA . ILE A 1 113 ? 50.231 -10.319 29.074 1.00 77.49 111 ILE A CA 1
ATOM 878 C C . ILE A 1 113 ? 50.018 -9.094 28.218 1.00 73.61 111 ILE A C 1
ATOM 879 O O . ILE A 1 113 ? 50.132 -7.963 28.698 1.00 73.21 111 ILE A O 1
ATOM 884 N N . TYR A 1 114 ? 49.741 -9.297 26.943 1.00 70.73 112 TYR A N 1
ATOM 885 C CA . TYR A 1 114 ? 49.278 -8.175 26.153 1.00 66.93 112 TYR A CA 1
ATOM 886 C C . TYR A 1 114 ? 47.762 -7.967 26.331 1.00 62.88 112 TYR A C 1
ATOM 887 O O . TYR A 1 114 ? 46.971 -8.801 25.931 1.00 62.63 112 TYR A O 1
ATOM 896 N N . PHE A 1 115 ? 47.379 -6.849 26.936 1.00 60.25 113 PHE A N 1
ATOM 897 C CA . PHE A 1 115 ? 46.001 -6.599 27.317 1.00 56.78 113 PHE A CA 1
ATOM 898 C C . PHE A 1 115 ? 45.732 -5.099 27.152 1.00 55.12 113 PHE A C 1
ATOM 899 O O . PHE A 1 115 ? 46.019 -4.294 28.052 1.00 55.45 113 PHE A O 1
ATOM 907 N N . ARG A 1 116 ? 45.208 -4.738 25.982 1.00 52.74 114 ARG A N 1
ATOM 908 C CA . ARG A 1 116 ? 45.017 -3.347 25.618 1.00 51.62 114 ARG A CA 1
ATOM 909 C C . ARG A 1 116 ? 43.652 -3.240 24.979 1.00 49.97 114 ARG A C 1
ATOM 910 O O . ARG A 1 116 ? 43.181 -4.178 24.346 1.00 50.02 114 ARG A O 1
ATOM 918 N N . THR A 1 117 ? 43.004 -2.103 25.203 1.00 49.10 115 THR A N 1
ATOM 919 C CA . THR A 1 117 ? 41.608 -1.898 24.836 1.00 47.83 115 THR A CA 1
ATOM 920 C C . THR A 1 117 ? 41.411 -0.483 24.311 1.00 47.69 115 THR A C 1
ATOM 921 O O . THR A 1 117 ? 42.281 0.374 24.441 1.00 47.82 115 THR A O 1
ATOM 925 N N . ARG A 1 118 ? 40.260 -0.243 23.698 1.00 47.83 116 ARG A N 1
ATOM 926 C CA . ARG A 1 118 ? 39.908 1.083 23.300 1.00 48.15 116 ARG A CA 1
ATOM 927 C C . ARG A 1 118 ? 38.605 1.435 24.007 1.00 46.61 116 ARG A C 1
ATOM 928 O O . ARG A 1 118 ? 37.541 0.997 23.589 1.00 47.21 116 ARG A O 1
ATOM 936 N N . PRO A 1 119 ? 38.675 2.201 25.108 1.00 46.21 117 PRO A N 1
ATOM 937 C CA . PRO A 1 119 ? 37.393 2.573 25.728 1.00 44.38 117 PRO A CA 1
ATOM 938 C C . PRO A 1 119 ? 36.775 3.784 25.031 1.00 44.36 117 PRO A C 1
ATOM 939 O O . PRO A 1 119 ? 37.449 4.777 24.745 1.00 44.11 117 PRO A O 1
ATOM 943 N N A ARG A 1 120 ? 35.486 3.697 24.758 0.50 43.78 118 ARG A N 1
ATOM 944 N N B ARG A 1 120 ? 35.483 3.667 24.768 0.50 44.00 118 ARG A N 1
ATOM 945 C CA A ARG A 1 120 ? 34.773 4.769 24.097 0.50 44.48 118 ARG A CA 1
ATOM 946 C CA B ARG A 1 120 ? 34.691 4.679 24.102 0.50 44.88 118 ARG A CA 1
ATOM 947 C C A ARG A 1 120 ? 33.646 5.163 25.028 0.50 44.04 118 ARG A C 1
ATOM 948 C C B ARG A 1 120 ? 33.748 5.158 25.184 0.50 44.29 118 ARG A C 1
ATOM 949 O O A ARG A 1 120 ? 32.931 4.300 25.532 0.50 44.26 118 ARG A O 1
ATOM 950 O O B ARG A 1 120 ? 33.251 4.338 25.959 0.50 44.62 118 ARG A O 1
ATOM 965 N N . PHE A 1 121 ? 33.507 6.467 25.257 1.00 44.71 119 PHE A N 1
ATOM 966 C CA . PHE A 1 121 ? 32.652 7.048 26.316 1.00 44.01 119 PHE A CA 1
ATOM 967 C C . PHE A 1 121 ? 31.504 7.889 25.787 1.00 44.46 119 PHE A C 1
ATOM 968 O O . PHE A 1 121 ? 31.641 8.598 24.799 1.00 45.77 119 PHE A O 1
ATOM 976 N N . GLU A 1 122 ? 30.358 7.816 26.446 1.00 44.97 120 GLU A N 1
ATOM 977 C CA . GLU A 1 122 ? 29.222 8.705 26.135 1.00 45.66 120 GLU A CA 1
ATOM 978 C C . GLU A 1 122 ? 28.688 9.320 27.413 1.00 44.84 120 GLU A C 1
ATOM 979 O O . GLU A 1 122 ? 28.430 8.585 28.360 1.00 44.41 120 GLU A O 1
ATOM 985 N N . THR A 1 123 ? 28.534 10.653 27.435 1.00 45.37 121 THR A N 1
ATOM 986 C CA . THR A 1 123 ? 27.914 11.420 28.564 1.00 45.74 121 THR A CA 1
ATOM 987 C C . THR A 1 123 ? 27.250 12.687 28.058 1.00 46.55 121 THR A C 1
ATOM 988 O O . THR A 1 123 ? 27.663 13.254 27.052 1.00 46.51 121 THR A O 1
ATOM 992 N N . GLY A 1 124 ? 26.290 13.183 28.827 1.00 47.16 122 GLY A N 1
ATOM 993 C CA . GLY A 1 124 ? 25.824 14.562 28.650 1.00 48.54 122 GLY A CA 1
ATOM 994 C C . GLY A 1 124 ? 26.435 15.579 29.619 1.00 49.01 122 GLY A C 1
ATOM 995 O O . GLY A 1 124 ? 26.162 16.769 29.505 1.00 51.00 122 GLY A O 1
ATOM 996 N N . HIS A 1 125 ? 27.264 15.138 30.563 1.00 47.63 123 HIS A N 1
ATOM 997 C CA . HIS A 1 125 ? 27.742 16.048 31.587 1.00 48.86 123 HIS A CA 1
ATOM 998 C C . HIS A 1 125 ? 28.713 17.051 30.990 1.00 49.20 123 HIS A C 1
ATOM 999 O O . HIS A 1 125 ? 29.657 16.646 30.344 1.00 48.48 123 HIS A O 1
ATOM 1006 N N . PRO A 1 126 ? 28.494 18.368 31.217 1.00 51.41 124 PRO A N 1
ATOM 1007 C CA . PRO A 1 126 ? 29.332 19.392 30.563 1.00 51.66 124 PRO A CA 1
ATOM 1008 C C . PRO A 1 126 ? 30.835 19.209 30.818 1.00 51.05 124 PRO A C 1
ATOM 1009 O O . PRO A 1 126 ? 31.663 19.523 29.943 1.00 51.26 124 PRO A O 1
ATOM 1013 N N . ASN A 1 127 ? 31.192 18.656 31.979 1.00 50.36 125 ASN A N 1
ATOM 1014 C CA . ASN A 1 127 ? 32.609 18.538 32.359 1.00 50.18 125 ASN A CA 1
ATOM 1015 C C . ASN A 1 127 ? 33.347 17.299 31.830 1.00 48.93 125 ASN A C 1
ATOM 1016 O O . ASN A 1 127 ? 34.555 17.150 32.084 1.00 49.57 125 ASN A O 1
ATOM 1021 N N . TYR A 1 128 ? 32.625 16.448 31.078 1.00 47.14 126 TYR A N 1
ATOM 1022 C CA . TYR A 1 128 ? 33.154 15.204 30.524 1.00 45.77 126 TYR A CA 1
ATOM 1023 C C . TYR A 1 128 ? 32.901 15.097 29.024 1.00 45.78 126 TYR A C 1
ATOM 1024 O O . TYR A 1 128 ? 33.074 14.029 28.423 1.00 43.21 126 TYR A O 1
ATOM 1033 N N . GLN A 1 129 ? 32.528 16.219 28.419 1.00 46.26 127 GLN A N 1
ATOM 1034 C CA . GLN A 1 129 ? 32.381 16.302 26.973 1.00 47.57 127 GLN A CA 1
ATOM 1035 C C . GLN A 1 129 ? 33.647 15.875 26.223 1.00 47.37 127 GLN A C 1
ATOM 1036 O O . GLN A 1 129 ? 33.574 15.297 25.152 1.00 46.91 127 GLN A O 1
ATOM 1042 N N . TRP A 1 130 ? 34.801 16.166 26.812 1.00 48.18 128 TRP A N 1
ATOM 1043 C CA . TRP A 1 130 ? 36.090 15.824 26.238 1.00 48.79 128 TRP A CA 1
ATOM 1044 C C . TRP A 1 130 ? 36.259 14.286 26.109 1.00 48.07 128 TRP A C 1
ATOM 1045 O O . TRP A 1 130 ? 37.029 13.792 25.289 1.00 48.22 128 TRP A O 1
ATOM 1056 N N . LEU A 1 131 ? 35.527 13.540 26.929 1.00 47.72 129 LEU A N 1
ATOM 1057 C CA . LEU A 1 131 ? 35.527 12.076 26.849 1.00 46.99 129 LEU A CA 1
ATOM 1058 C C . LEU A 1 131 ? 34.992 11.568 25.492 1.00 46.89 129 LEU A C 1
ATOM 1059 O O . LEU A 1 131 ? 35.330 10.479 25.098 1.00 45.68 129 LEU A O 1
ATOM 1072 N N . GLN A 1 133 ? 35.401 13.492 22.640 1.00 49.91 131 GLN A N 1
ATOM 1073 C CA . GLN A 1 133 ? 36.052 14.301 21.595 1.00 51.03 131 GLN A CA 1
ATOM 1074 C C . GLN A 1 133 ? 37.502 13.884 21.352 1.00 50.83 131 GLN A C 1
ATOM 1075 O O . GLN A 1 133 ? 38.187 14.450 20.499 1.00 52.29 131 GLN A O 1
ATOM 1081 N N . TYR A 1 134 ? 37.929 12.853 22.079 1.00 48.58 132 TYR A N 1
ATOM 1082 C CA . TYR A 1 134 ? 39.262 12.288 21.944 1.00 47.88 132 TYR A CA 1
ATOM 1083 C C . TYR A 1 134 ? 39.109 10.791 21.839 1.00 46.76 132 TYR A C 1
ATOM 1084 O O . TYR A 1 134 ? 38.081 10.232 22.258 1.00 45.02 132 TYR A O 1
ATOM 1093 N N . LEU A 1 135 ? 40.131 10.158 21.268 1.00 47.26 133 LEU A N 1
ATOM 1094 C CA . LEU A 1 135 ? 40.338 8.718 21.390 1.00 46.88 133 LEU A CA 1
ATOM 1095 C C . LEU A 1 135 ? 41.077 8.389 22.674 1.00 45.64 133 LEU A C 1
ATOM 1096 O O . LEU A 1 135 ? 41.940 9.157 23.089 1.00 45.64 133 LEU A O 1
ATOM 1101 N N . PHE A 1 136 ? 40.780 7.207 23.229 1.00 43.86 134 PHE A N 1
ATOM 1102 C CA . PHE A 1 136 ? 41.417 6.685 24.438 1.00 43.24 134 PHE A CA 1
ATOM 1103 C C . PHE A 1 136 ? 41.896 5.262 24.168 1.00 43.79 134 PHE A C 1
ATOM 1104 O O . PHE A 1 136 ? 41.337 4.542 23.334 1.00 43.06 134 PHE A O 1
ATOM 1112 N N . VAL A 1 137 ? 42.970 4.887 24.843 1.00 44.91 135 VAL A N 1
ATOM 1113 C CA . VAL A 1 137 ? 43.497 3.533 24.812 1.00 45.80 135 VAL A CA 1
ATOM 1114 C C . VAL A 1 137 ? 43.577 3.081 26.266 1.00 45.64 135 VAL A C 1
ATOM 1115 O O . VAL A 1 137 ? 44.011 3.851 27.128 1.00 46.08 135 VAL A O 1
ATOM 1119 N N . GLY A 1 138 ? 43.165 1.844 26.544 1.00 45.60 136 GLY A N 1
ATOM 1120 C CA . GLY A 1 138 ? 43.323 1.256 27.883 1.00 45.31 136 GLY A CA 1
ATOM 1121 C C . GLY A 1 138 ? 44.445 0.224 27.920 1.00 47.64 136 GLY A C 1
ATOM 1122 O O . GLY A 1 138 ? 44.652 -0.497 26.964 1.00 47.97 136 GLY A O 1
ATOM 1123 N N . SER A 1 139 ? 45.175 0.178 29.027 1.00 49.29 137 SER A N 1
ATOM 1124 C CA . SER A 1 139 ? 46.142 -0.877 29.300 1.00 52.93 137 SER A CA 1
ATOM 1125 C C . SER A 1 139 ? 45.642 -1.543 30.560 1.00 53.76 137 SER A C 1
ATOM 1126 O O . SER A 1 139 ? 45.523 -0.893 31.600 1.00 54.78 137 SER A O 1
ATOM 1129 N N . ALA A 1 140 ? 45.312 -2.820 30.462 1.00 54.46 138 ALA A N 1
ATOM 1130 C CA . ALA A 1 140 ? 44.602 -3.476 31.535 1.00 55.25 138 ALA A CA 1
ATOM 1131 C C . ALA A 1 140 ? 45.344 -4.678 32.110 1.00 58.98 138 ALA A C 1
ATOM 1132 O O . ALA A 1 140 ? 46.282 -5.207 31.505 1.00 59.91 138 ALA A O 1
ATOM 1134 N N . ALA A 1 141 ? 44.930 -5.066 33.311 1.00 60.74 139 ALA A N 1
ATOM 1135 C CA . ALA A 1 141 ? 45.495 -6.191 34.024 1.00 64.56 139 ALA A CA 1
ATOM 1136 C C . ALA A 1 141 ? 44.332 -7.006 34.584 1.00 64.96 139 ALA A C 1
ATOM 1137 O O . ALA A 1 141 ? 43.374 -6.433 35.123 1.00 63.21 139 ALA A O 1
ATOM 1139 N N . ARG A 1 142 ? 44.409 -8.331 34.452 1.00 67.25 140 ARG A N 1
ATOM 1140 C CA . ARG A 1 142 ? 43.346 -9.201 34.944 1.00 68.13 140 ARG A CA 1
ATOM 1141 C C . ARG A 1 142 ? 43.728 -9.917 36.227 1.00 71.04 140 ARG A C 1
ATOM 1142 O O . ARG A 1 142 ? 44.751 -10.566 36.301 1.00 73.29 140 ARG A O 1
ATOM 1150 N N . HIS A 1 143 ? 42.884 -9.781 37.233 1.00 70.84 141 HIS A N 1
ATOM 1151 C CA . HIS A 1 143 ? 42.973 -10.582 38.426 1.00 74.32 141 HIS A CA 1
ATOM 1152 C C . HIS A 1 143 ? 41.666 -11.376 38.531 1.00 73.77 141 HIS A C 1
ATOM 1153 O O . HIS A 1 143 ? 40.745 -11.166 37.723 1.00 71.06 141 HIS A O 1
ATOM 1160 N N . ALA A 1 144 ? 41.580 -12.276 39.509 1.00 76.75 142 ALA A N 1
ATOM 1161 C CA . ALA A 1 144 ? 40.441 -13.197 39.630 1.00 76.60 142 ALA A CA 1
ATOM 1162 C C . ALA A 1 144 ? 39.078 -12.549 39.957 1.00 74.26 142 ALA A C 1
ATOM 1163 O O . ALA A 1 144 ? 38.027 -13.119 39.630 1.00 73.51 142 ALA A O 1
ATOM 1165 N N . ASP A 1 145 ? 39.097 -11.371 40.586 1.00 73.10 143 ASP A N 1
ATOM 1166 C CA . ASP A 1 145 ? 37.871 -10.686 41.004 1.00 70.82 143 ASP A CA 1
ATOM 1167 C C . ASP A 1 145 ? 37.663 -9.354 40.310 1.00 66.89 143 ASP A C 1
ATOM 1168 O O . ASP A 1 145 ? 36.629 -8.716 40.487 1.00 65.21 143 ASP A O 1
ATOM 1173 N N . ARG A 1 146 ? 38.641 -8.930 39.521 1.00 65.09 144 ARG A N 1
ATOM 1174 C CA . ARG A 1 146 ? 38.597 -7.595 38.960 1.00 62.09 144 ARG A CA 1
ATOM 1175 C C . ARG A 1 146 ? 39.486 -7.429 37.744 1.00 60.39 144 ARG A C 1
ATOM 1176 O O . ARG A 1 146 ? 40.448 -8.177 37.546 1.00 62.29 144 ARG A O 1
ATOM 1184 N N . VAL A 1 147 ? 39.137 -6.437 36.937 1.00 56.77 145 VAL A N 1
ATOM 1185 C CA . VAL A 1 147 ? 39.982 -5.979 35.843 1.00 55.26 145 VAL A CA 1
ATOM 1186 C C . VAL A 1 147 ? 40.360 -4.538 36.146 1.00 54.81 145 VAL A C 1
ATOM 1187 O O . VAL A 1 147 ? 39.487 -3.691 36.391 1.00 53.51 145 VAL A O 1
ATOM 1191 N N . VAL A 1 148 ? 41.662 -4.267 36.150 1.00 56.14 146 VAL A N 1
ATOM 1192 C CA . VAL A 1 148 ? 42.171 -2.913 36.381 1.00 55.88 146 VAL A CA 1
ATOM 1193 C C . VAL A 1 148 ? 42.591 -2.266 35.057 1.00 54.38 146 VAL A C 1
ATOM 1194 O O . VAL A 1 148 ? 43.553 -2.699 34.426 1.00 55.20 146 VAL A O 1
ATOM 1198 N N . ILE A 1 149 ? 41.858 -1.234 34.647 1.00 52.34 147 ILE A N 1
ATOM 1199 C CA . ILE A 1 149 ? 42.090 -0.570 33.357 1.00 51.03 147 ILE A CA 1
ATOM 1200 C C . ILE A 1 149 ? 42.597 0.863 33.458 1.00 51.02 147 ILE A C 1
ATOM 1201 O O . ILE A 1 149 ? 41.883 1.743 33.925 1.00 50.00 147 ILE A O 1
ATOM 1206 N N . ASP A 1 150 ? 43.842 1.074 33.031 1.00 52.14 148 ASP A N 1
ATOM 1207 C CA . ASP A 1 150 ? 44.461 2.400 32.971 1.00 51.73 148 ASP A CA 1
ATOM 1208 C C . ASP A 1 150 ? 44.161 3.029 31.647 1.00 49.52 148 ASP A C 1
ATOM 1209 O O . ASP A 1 150 ? 44.456 2.444 30.616 1.00 48.95 148 ASP A O 1
ATOM 1214 N N . VAL A 1 151 ? 43.551 4.216 31.691 1.00 48.26 149 VAL A N 1
ATOM 1215 C CA . VAL A 1 151 ? 43.010 4.858 30.517 1.00 46.60 149 VAL A CA 1
ATOM 1216 C C . VAL A 1 151 ? 43.927 6.017 30.151 1.00 47.63 149 VAL A C 1
ATOM 1217 O O . VAL A 1 151 ? 44.273 6.843 30.991 1.00 48.71 149 VAL A O 1
ATOM 1221 N N . HIS A 1 152 ? 44.329 6.046 28.885 1.00 46.71 150 HIS A N 1
ATOM 1222 C CA . HIS A 1 152 ? 45.210 7.066 28.360 1.00 46.29 150 HIS A CA 1
ATOM 1223 C C . HIS A 1 152 ? 44.502 7.763 27.236 1.00 45.10 150 HIS A C 1
ATOM 1224 O O . HIS A 1 152 ? 43.962 7.118 26.333 1.00 44.17 150 HIS A O 1
ATOM 1231 N N . GLN A 1 153 ? 44.499 9.083 27.311 1.00 44.96 151 GLN A N 1
ATOM 1232 C CA . GLN A 1 153 ? 43.957 9.947 26.273 1.00 44.82 151 GLN A CA 1
ATOM 1233 C C . GLN A 1 153 ? 44.933 10.063 25.111 1.00 45.80 151 GLN A C 1
ATOM 1234 O O . GLN A 1 153 ? 46.101 10.364 25.321 1.00 47.36 151 GLN A O 1
ATOM 1240 N N . VAL A 1 154 ? 44.480 9.786 23.891 1.00 45.93 152 VAL A N 1
ATOM 1241 C CA . VAL A 1 154 ? 45.331 10.018 22.718 1.00 47.80 152 VAL A CA 1
ATOM 1242 C C . VAL A 1 154 ? 45.272 11.492 22.374 1.00 49.89 152 VAL A C 1
ATOM 1243 O O . VAL A 1 154 ? 44.183 12.081 22.241 1.00 48.60 152 VAL A O 1
ATOM 1247 N N . LEU A 1 155 ? 46.449 12.101 22.283 1.00 52.79 153 LEU A N 1
ATOM 1248 C CA . LEU A 1 155 ? 46.517 13.488 21.907 1.00 55.16 153 LEU A CA 1
ATOM 1249 C C . LEU A 1 155 ? 46.948 13.588 20.452 1.00 57.05 153 LEU A C 1
ATOM 1250 O O . LEU A 1 155 ? 46.814 14.692 19.873 1.00 60.62 153 LEU A O 1
ATOM 1255 N N . HIS B 1 2 ? 4.340 -10.842 -13.055 1.00 84.96 0 HIS B N 1
ATOM 1256 C CA . HIS B 1 2 ? 4.607 -9.973 -11.865 1.00 84.94 0 HIS B CA 1
ATOM 1257 C C . HIS B 1 2 ? 3.823 -10.360 -10.621 1.00 84.76 0 HIS B C 1
ATOM 1258 O O . HIS B 1 2 ? 2.625 -10.079 -10.505 1.00 84.98 0 HIS B O 1
ATOM 1267 N N . THR B 1 4 ? 3.758 -10.078 -6.413 1.00 119.25 2 THR B N 1
ATOM 1268 C CA . THR B 1 4 ? 4.246 -9.426 -5.195 1.00 112.32 2 THR B CA 1
ATOM 1269 C C . THR B 1 4 ? 4.956 -10.457 -4.310 1.00 106.77 2 THR B C 1
ATOM 1270 O O . THR B 1 4 ? 4.329 -11.429 -3.878 1.00 106.00 2 THR B O 1
ATOM 1274 N N . PRO B 1 5 ? 6.274 -10.266 -4.069 1.00 102.87 3 PRO B N 1
ATOM 1275 C CA . PRO B 1 5 ? 7.018 -11.151 -3.172 1.00 98.00 3 PRO B CA 1
ATOM 1276 C C . PRO B 1 5 ? 6.303 -11.315 -1.842 1.00 93.40 3 PRO B C 1
ATOM 1277 O O . PRO B 1 5 ? 5.590 -10.405 -1.409 1.00 92.37 3 PRO B O 1
ATOM 1281 N N . THR B 1 6 ? 6.458 -12.488 -1.236 1.00 90.92 4 THR B N 1
ATOM 1282 C CA . THR B 1 6 ? 5.843 -12.794 0.059 1.00 87.36 4 THR B CA 1
ATOM 1283 C C . THR B 1 6 ? 6.913 -13.147 1.087 1.00 82.79 4 THR B C 1
ATOM 1284 O O . THR B 1 6 ? 8.046 -13.485 0.730 1.00 82.40 4 THR B O 1
ATOM 1288 N N . LEU B 1 7 ? 6.554 -13.020 2.364 1.00 79.36 5 LEU B N 1
ATOM 1289 C CA . LEU B 1 7 ? 7.431 -13.379 3.476 1.00 74.81 5 LEU B CA 1
ATOM 1290 C C . LEU B 1 7 ? 6.626 -14.218 4.444 1.00 73.84 5 LEU B C 1
ATOM 1291 O O . LEU B 1 7 ? 5.525 -13.834 4.830 1.00 74.33 5 LEU B O 1
ATOM 1296 N N . GLU B 1 8 ? 7.172 -15.366 4.824 1.00 73.28 6 GLU B N 1
ATOM 1297 C CA . GLU B 1 8 ? 6.522 -16.244 5.786 1.00 73.00 6 GLU B CA 1
ATOM 1298 C C . GLU B 1 8 ? 7.325 -16.234 7.073 1.00 68.93 6 GLU B C 1
ATOM 1299 O O . GLU B 1 8 ? 8.551 -16.287 7.048 1.00 67.04 6 GLU B O 1
ATOM 1305 N N . THR B 1 9 ? 6.619 -16.111 8.192 1.00 67.83 7 THR B N 1
ATOM 1306 C CA . THR B 1 9 ? 7.208 -16.223 9.515 1.00 64.94 7 THR B CA 1
ATOM 1307 C C . THR B 1 9 ? 6.413 -17.242 10.304 1.00 66.36 7 THR B C 1
ATOM 1308 O O . THR B 1 9 ? 5.336 -17.637 9.889 1.00 69.50 7 THR B O 1
ATOM 1312 N N . LYS B 1 10 ? 6.960 -17.667 11.435 1.00 65.03 8 LYS B N 1
ATOM 1313 C CA . LYS B 1 10 ? 6.309 -18.616 12.324 1.00 66.38 8 LYS B CA 1
ATOM 1314 C C . LYS B 1 10 ? 6.718 -18.268 13.758 1.00 62.81 8 LYS B C 1
ATOM 1315 O O . LYS B 1 10 ? 7.902 -18.148 14.058 1.00 61.26 8 LYS B O 1
ATOM 1321 N N . TYR B 1 11 ? 5.737 -18.103 14.636 1.00 62.63 9 TYR B N 1
ATOM 1322 C CA . TYR B 1 11 ? 6.006 -17.840 16.040 1.00 60.15 9 TYR B CA 1
ATOM 1323 C C . TYR B 1 11 ? 6.713 -19.029 16.641 1.00 59.88 9 TYR B C 1
ATOM 1324 O O . TYR B 1 11 ? 6.272 -20.168 16.457 1.00 62.81 9 TYR B O 1
ATOM 1333 N N . VAL B 1 12 ? 7.818 -18.789 17.343 1.00 57.11 10 VAL B N 1
ATOM 1334 C CA . VAL B 1 12 ? 8.554 -19.891 17.951 1.00 56.10 10 VAL B CA 1
ATOM 1335 C C . VAL B 1 12 ? 8.587 -19.837 19.484 1.00 54.99 10 VAL B C 1
ATOM 1336 O O . VAL B 1 12 ? 8.400 -20.852 20.132 1.00 56.13 10 VAL B O 1
ATOM 1340 N N . PHE B 1 13 ? 8.851 -18.681 20.077 1.00 52.67 11 PHE B N 1
ATOM 1341 C CA . PHE B 1 13 ? 8.873 -18.635 21.545 1.00 52.11 11 PHE B CA 1
ATOM 1342 C C . PHE B 1 13 ? 8.794 -17.237 22.064 1.00 51.15 11 PHE B C 1
ATOM 1343 O O . PHE B 1 13 ? 8.972 -16.286 21.305 1.00 50.06 11 PHE B O 1
ATOM 1351 N N . THR B 1 14 ? 8.532 -17.119 23.363 1.00 51.97 12 THR B N 1
ATOM 1352 C CA . THR B 1 14 ? 8.467 -15.826 24.039 1.00 51.33 12 THR B CA 1
ATOM 1353 C C . THR B 1 14 ? 9.584 -15.682 25.090 1.00 50.82 12 THR B C 1
ATOM 1354 O O . THR B 1 14 ? 9.834 -16.608 25.880 1.00 50.44 12 THR B O 1
ATOM 1358 N N . ILE B 1 15 ? 10.289 -14.543 25.028 1.00 49.13 13 ILE B N 1
ATOM 1359 C CA . ILE B 1 15 ? 11.265 -14.120 26.051 1.00 48.89 13 ILE B CA 1
ATOM 1360 C C . ILE B 1 15 ? 10.634 -13.036 26.915 1.00 49.80 13 ILE B C 1
ATOM 1361 O O . ILE B 1 15 ? 10.194 -11.993 26.400 1.00 49.35 13 ILE B O 1
ATOM 1366 N N . THR B 1 16 ? 10.573 -13.291 28.216 1.00 50.98 14 THR B N 1
ATOM 1367 C CA . THR B 1 16 ? 10.100 -12.316 29.171 1.00 52.70 14 THR B CA 1
ATOM 1368 C C . THR B 1 16 ? 11.315 -11.831 29.957 1.00 52.36 14 THR B C 1
ATOM 1369 O O . THR B 1 16 ? 11.892 -12.595 30.715 1.00 53.92 14 THR B O 1
ATOM 1373 N N . ALA B 1 17 ? 11.731 -10.583 29.764 1.00 51.18 15 ALA B N 1
ATOM 1374 C CA . ALA B 1 17 ? 12.861 -10.055 30.514 1.00 50.52 15 ALA B CA 1
ATOM 1375 C C . ALA B 1 17 ? 12.438 -9.099 31.640 1.00 52.26 15 ALA B C 1
ATOM 1376 O O . ALA B 1 17 ? 11.821 -8.057 31.373 1.00 52.41 15 ALA B O 1
ATOM 1378 N N . ARG B 1 18 ? 12.768 -9.448 32.886 1.00 53.90 16 ARG B N 1
ATOM 1379 C CA . ARG B 1 18 ? 12.571 -8.535 34.027 1.00 55.77 16 ARG B CA 1
ATOM 1380 C C . ARG B 1 18 ? 13.623 -7.432 33.943 1.00 54.07 16 ARG B C 1
ATOM 1381 O O . ARG B 1 18 ? 14.827 -7.694 33.803 1.00 52.71 16 ARG B O 1
ATOM 1389 N N . ILE B 1 19 ? 13.176 -6.192 34.011 1.00 53.91 17 ILE B N 1
ATOM 1390 C CA . ILE B 1 19 ? 14.092 -5.078 33.824 1.00 52.57 17 ILE B CA 1
ATOM 1391 C C . ILE B 1 19 ? 14.217 -4.283 35.119 1.00 54.38 17 ILE B C 1
ATOM 1392 O O . ILE B 1 19 ? 13.287 -4.248 35.919 1.00 55.88 17 ILE B O 1
ATOM 1397 N N . GLY B 1 20 ? 15.378 -3.664 35.317 1.00 53.90 18 GLY B N 1
ATOM 1398 C CA . GLY B 1 20 ? 15.611 -2.808 36.472 1.00 56.50 18 GLY B CA 1
ATOM 1399 C C . GLY B 1 20 ? 15.371 -1.328 36.226 1.00 57.21 18 GLY B C 1
ATOM 1400 O O . GLY B 1 20 ? 14.633 -0.943 35.326 1.00 56.54 18 GLY B O 1
ATOM 1401 N N . ASP B 1 21 ? 15.985 -0.499 37.062 1.00 59.70 19 ASP B N 1
ATOM 1402 C CA . ASP B 1 21 ? 15.837 0.960 37.002 1.00 61.00 19 ASP B CA 1
ATOM 1403 C C . ASP B 1 21 ? 16.660 1.612 35.887 1.00 58.50 19 ASP B C 1
ATOM 1404 O O . ASP B 1 21 ? 17.779 1.195 35.597 1.00 56.74 19 ASP B O 1
ATOM 1409 N N . VAL B 1 22 ? 16.116 2.665 35.294 1.00 58.47 20 VAL B N 1
ATOM 1410 C CA . VAL B 1 22 ? 16.856 3.441 34.309 1.00 57.25 20 VAL B CA 1
ATOM 1411 C C . VAL B 1 22 ? 18.062 4.189 34.893 1.00 57.91 20 VAL B C 1
ATOM 1412 O O . VAL B 1 22 ? 17.936 4.922 35.878 1.00 60.47 20 VAL B O 1
ATOM 1416 N N . THR B 1 23 ? 19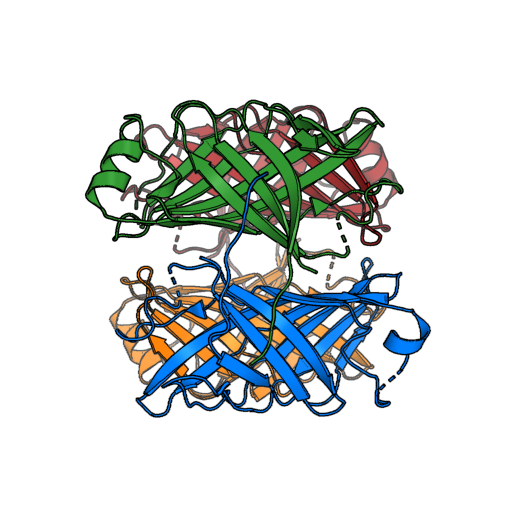.221 3.993 34.266 1.00 56.12 21 THR B N 1
ATOM 1417 C CA . THR B 1 23 ? 20.372 4.884 34.434 1.00 56.66 21 THR B CA 1
ATOM 1418 C C . THR B 1 23 ? 20.496 5.719 33.177 1.00 55.35 21 THR B C 1
ATOM 1419 O O . THR B 1 23 ? 20.509 5.194 32.066 1.00 53.83 21 THR B O 1
ATOM 1423 N N . SER B 1 24 ? 20.615 7.017 33.332 1.00 56.72 22 SER B N 1
ATOM 1424 C CA . SER B 1 24 ? 20.682 7.884 32.187 1.00 56.44 22 SER B CA 1
ATOM 1425 C C . SER B 1 24 ? 22.041 8.588 32.158 1.00 57.50 22 SER B C 1
ATOM 1426 O O . SER B 1 24 ? 22.437 9.212 33.141 1.00 58.93 22 SER B O 1
ATOM 1429 N N . ALA B 1 25 ? 22.746 8.455 31.034 1.00 56.23 23 ALA B N 1
ATOM 1430 C CA . ALA B 1 25 ? 24.045 9.117 30.802 1.00 57.92 23 ALA B CA 1
ATOM 1431 C C . ALA B 1 25 ? 23.853 10.559 30.317 1.00 60.22 23 ALA B C 1
ATOM 1432 O O . ALA B 1 25 ? 24.712 11.435 30.538 1.00 61.50 23 ALA B O 1
ATOM 1434 N N . GLY B 1 26 ? 22.699 10.797 29.686 1.00 60.72 24 GLY B N 1
ATOM 1435 C CA . GLY B 1 26 ? 22.320 12.122 29.216 1.00 64.70 24 GLY B CA 1
ATOM 1436 C C . GLY B 1 26 ? 22.384 12.284 27.712 1.00 65.68 24 GLY B C 1
ATOM 1437 O O . GLY B 1 26 ? 22.546 11.297 26.965 1.00 63.58 24 GLY B O 1
ATOM 1438 N N A GLU B 1 27 ? 22.252 13.536 27.288 0.60 68.63 25 GLU B N 1
ATOM 1439 N N B GLU B 1 27 ? 22.279 13.538 27.280 0.40 68.77 25 GLU B N 1
ATOM 1440 C CA A GLU B 1 27 ? 22.297 13.951 25.891 0.60 70.56 25 GLU B CA 1
ATOM 1441 C CA B GLU B 1 27 ? 22.229 13.945 25.875 0.40 70.64 25 GLU B CA 1
ATOM 1442 C C A GLU B 1 27 ? 23.683 13.738 25.287 0.60 71.43 25 GLU B C 1
ATOM 1443 C C B GLU B 1 27 ? 23.615 13.836 25.204 0.40 71.63 25 GLU B C 1
ATOM 1444 O O A GLU B 1 27 ? 24.672 14.316 25.747 0.60 73.48 25 GLU B O 1
ATOM 1445 O O B GLU B 1 27 ? 24.537 14.585 25.545 0.40 73.86 25 GLU B O 1
ATOM 1456 N N . ILE B 1 28 ? 23.696 13.046 24.144 1.00 71.01 26 ILE B N 1
ATOM 1457 C CA . ILE B 1 28 ? 24.962 12.697 23.512 1.00 72.46 26 ILE B CA 1
ATOM 1458 C C . ILE B 1 28 ? 25.116 13.387 22.161 1.00 75.74 26 ILE B C 1
ATOM 1459 O O . ILE B 1 28 ? 26.011 13.056 21.382 1.00 77.21 26 ILE B O 1
ATOM 1464 N N . GLY B 1 29 ? 24.238 14.346 21.888 0.70 39.09 27 GLY B N 1
ATOM 1465 C CA . GLY B 1 29 ? 24.262 15.066 20.628 0.70 41.32 27 GLY B CA 1
ATOM 1466 C C . GLY B 1 29 ? 23.394 14.413 19.570 0.70 40.29 27 GLY B C 1
ATOM 1467 O O . GLY B 1 29 ? 23.068 15.028 18.555 0.70 42.34 27 GLY B O 1
ATOM 1468 N N . THR B 1 30 ? 23.018 13.160 19.808 0.70 3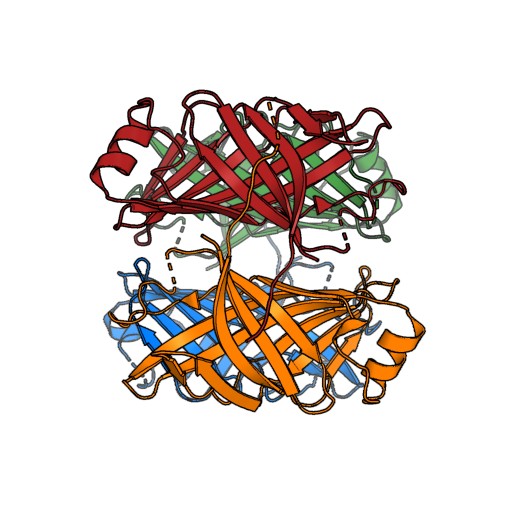7.40 28 THR B N 1
ATOM 1469 C CA . THR B 1 30 ? 22.245 12.394 18.837 0.70 36.42 28 THR B CA 1
ATOM 1470 C C . THR B 1 30 ? 20.921 11.920 19.427 0.70 34.78 28 THR B C 1
ATOM 1471 O O . THR B 1 30 ? 20.187 11.160 18.797 0.70 33.81 28 THR B O 1
ATOM 1475 N N . GLY B 1 31 ? 20.623 12.374 20.640 1.00 66.53 29 GLY B N 1
ATOM 1476 C CA . GLY B 1 31 ? 19.641 11.714 21.481 1.00 65.43 29 GLY B CA 1
ATOM 1477 C C . GLY B 1 31 ? 20.153 11.476 22.888 1.00 64.32 29 GLY B C 1
ATOM 1478 O O . GLY B 1 31 ? 21.276 11.853 23.221 1.00 65.76 29 GLY B O 1
ATOM 1479 N N . VAL B 1 32 ? 19.326 10.847 23.717 1.00 62.57 30 VAL B N 1
ATOM 1480 C CA . VAL B 1 32 ? 19.699 10.576 25.117 1.00 61.36 30 VAL B CA 1
ATOM 1481 C C . VAL B 1 32 ? 20.048 9.089 25.358 1.00 58.95 30 VAL B C 1
ATOM 1482 O O . VAL B 1 32 ? 19.241 8.203 25.068 1.00 57.98 30 VAL B O 1
ATOM 1486 N N . ARG B 1 33 ? 21.248 8.844 25.891 1.00 58.26 31 ARG B N 1
ATOM 1487 C CA . ARG B 1 33 ? 21.709 7.516 26.242 1.00 56.73 31 ARG B CA 1
ATOM 1488 C C . ARG B 1 33 ? 21.169 7.083 27.609 1.00 56.88 31 ARG B C 1
ATOM 1489 O O . ARG B 1 33 ? 21.335 7.792 28.593 1.00 59.69 31 ARG B O 1
ATOM 1497 N N . ARG B 1 34 ? 20.535 5.924 27.663 1.00 55.46 32 ARG B N 1
ATOM 1498 C CA . ARG B 1 34 ? 19.936 5.422 28.883 1.00 56.00 32 ARG B CA 1
ATOM 1499 C C . ARG B 1 34 ? 20.196 3.916 28.951 1.00 53.98 32 ARG B C 1
ATOM 1500 O O . ARG B 1 34 ? 20.350 3.255 27.908 1.00 53.09 32 ARG B O 1
ATOM 1508 N N . ILE B 1 35 ? 20.334 3.378 30.160 1.00 53.48 33 ILE B N 1
ATOM 1509 C CA . ILE B 1 35 ? 20.663 1.959 30.316 1.00 51.32 33 ILE B CA 1
ATOM 1510 C C . ILE B 1 35 ? 19.728 1.297 31.321 1.00 51.27 33 ILE B C 1
ATOM 1511 O O . ILE B 1 35 ? 19.511 1.823 32.421 1.00 52.79 33 ILE B O 1
ATOM 1516 N N . ILE B 1 36 ? 19.179 0.154 30.921 1.00 49.03 34 ILE B N 1
ATOM 1517 C CA . ILE B 1 36 ? 18.170 -0.558 31.695 1.00 49.05 34 ILE B CA 1
ATOM 1518 C C . ILE B 1 36 ? 18.652 -1.974 31.990 1.00 48.32 34 ILE B C 1
ATOM 1519 O O . ILE B 1 36 ? 18.704 -2.805 31.095 1.00 46.86 34 ILE B O 1
ATOM 1524 N N . PRO B 1 37 ? 19.004 -2.255 33.250 1.00 49.58 35 PRO B N 1
ATOM 1525 C CA . PRO B 1 37 ? 19.554 -3.551 33.617 1.00 49.68 35 PRO B CA 1
ATOM 1526 C C . PRO B 1 37 ? 18.541 -4.682 33.444 1.00 49.42 35 PRO B C 1
ATOM 1527 O O . PRO B 1 37 ? 17.364 -4.502 33.714 1.00 50.18 35 PRO B O 1
ATOM 1531 N N . ILE B 1 38 ? 19.027 -5.840 33.008 1.00 48.63 36 ILE B N 1
ATOM 1532 C CA . ILE B 1 38 ? 18.226 -7.035 32.873 1.00 48.23 36 ILE B CA 1
ATOM 1533 C C . ILE B 1 38 ? 18.474 -7.905 34.115 1.00 50.05 36 ILE B C 1
ATOM 1534 O O . ILE B 1 38 ? 19.624 -8.267 34.409 1.00 50.37 36 ILE B O 1
ATOM 1539 N N . LEU B 1 39 ? 17.397 -8.202 34.850 1.00 50.22 37 LEU B N 1
ATOM 1540 C CA . LEU B 1 39 ? 17.475 -8.831 36.175 1.00 51.94 37 LEU B CA 1
ATOM 1541 C C . LEU B 1 39 ? 17.215 -10.330 36.190 1.00 52.19 37 LEU B C 1
ATOM 1542 O O . LEU B 1 39 ? 17.558 -10.997 37.153 1.00 54.29 37 LEU B O 1
ATOM 1547 N N . GLY B 1 40 ? 16.626 -10.838 35.116 1.00 50.77 38 GLY B N 1
ATOM 1548 C CA . GLY B 1 40 ? 16.144 -12.220 35.030 1.00 51.37 38 GLY B CA 1
ATOM 1549 C C . GLY B 1 40 ? 15.017 -12.305 33.998 1.00 50.63 38 GLY B C 1
ATOM 1550 O O . GLY B 1 40 ? 14.832 -11.390 33.185 1.00 49.30 38 GLY B O 1
ATOM 1551 N N . GLY B 1 41 ? 14.258 -13.388 34.052 1.00 51.73 39 GLY B N 1
ATOM 1552 C CA . GLY B 1 41 ? 13.188 -13.656 33.117 1.00 52.27 39 GLY B CA 1
ATOM 1553 C C . GLY B 1 41 ? 13.098 -15.115 32.727 1.00 54.29 39 GLY B C 1
ATOM 1554 O O . GLY B 1 41 ? 13.740 -15.985 33.339 1.00 55.26 39 GLY B O 1
ATOM 1555 N N . GLU B 1 42 ? 12.310 -15.386 31.692 1.00 54.84 40 GLU B N 1
ATOM 1556 C CA . GLU B 1 42 ? 11.976 -16.748 31.301 1.00 57.32 40 GLU B CA 1
ATOM 1557 C C . GLU B 1 42 ? 11.905 -16.803 29.797 1.00 55.36 40 GLU B C 1
ATOM 1558 O O . GLU B 1 42 ? 11.568 -15.816 29.150 1.00 54.17 40 GLU B O 1
ATOM 1564 N N . VAL B 1 43 ? 12.208 -17.964 29.243 1.00 55.44 41 VAL B N 1
ATOM 1565 C CA . VAL B 1 43 ? 12.021 -18.214 27.826 1.00 54.48 41 VAL B CA 1
ATOM 1566 C C . VAL B 1 43 ? 11.098 -19.404 27.657 1.00 57.81 41 VAL B C 1
ATOM 1567 O O . VAL B 1 43 ? 11.277 -20.437 28.311 1.00 59.45 41 VAL B O 1
ATOM 1571 N N . LYS B 1 44 ? 10.081 -19.263 26.812 1.00 58.90 42 LYS B N 1
ATOM 1572 C CA . LYS B 1 44 ? 9.127 -20.353 26.645 1.00 62.25 42 LYS B CA 1
ATOM 1573 C C . LYS B 1 44 ? 8.470 -20.407 25.273 1.00 62.58 42 LYS B C 1
ATOM 1574 O O . LYS B 1 44 ? 8.039 -19.397 24.702 1.00 60.61 42 LYS B O 1
ATOM 1580 N N . GLY B 1 45 ? 8.419 -21.628 24.766 1.00 64.69 43 GLY B N 1
ATOM 1581 C CA . GLY B 1 45 ? 7.792 -21.974 23.504 1.00 67.42 43 GLY B CA 1
ATOM 1582 C C . GLY B 1 45 ? 7.750 -23.484 23.476 1.00 70.78 43 GLY B C 1
ATOM 1583 O O . GLY B 1 45 ? 7.981 -24.117 24.508 1.00 71.48 43 GLY B O 1
ATOM 1584 N N . GLU B 1 46 ? 7.443 -24.061 22.313 1.00 73.45 44 GLU B N 1
ATOM 1585 C CA . GLU B 1 46 ? 7.481 -25.525 22.131 1.00 76.68 44 GLU B CA 1
ATOM 1586 C C . GLU B 1 46 ? 8.925 -25.968 22.021 1.00 74.95 44 GLU B C 1
ATOM 1587 O O . GLU B 1 46 ? 9.669 -25.478 21.172 1.00 73.31 44 GLU B O 1
ATOM 1593 N N . GLY B 1 47 ? 9.328 -26.902 22.870 1.00 76.04 45 GLY B N 1
ATOM 1594 C CA . GLY B 1 47 ? 10.704 -27.415 22.815 1.00 74.63 45 GLY B CA 1
ATOM 1595 C C . GLY B 1 47 ? 11.765 -26.381 23.131 1.00 70.88 45 GLY B C 1
ATOM 1596 O O . GLY B 1 47 ? 12.911 -26.474 22.664 1.00 70.49 45 GLY B O 1
ATOM 1597 N N . ILE B 1 48 ? 11.379 -25.378 23.911 1.00 68.49 46 ILE B N 1
ATOM 1598 C CA . ILE B 1 48 ? 12.357 -24.469 24.514 1.00 64.92 46 ILE B CA 1
ATOM 1599 C C . ILE B 1 48 ? 11.814 -23.902 25.816 1.00 64.33 46 ILE B C 1
ATOM 1600 O O . ILE B 1 48 ? 10.716 -23.362 25.853 1.00 64.56 46 ILE B O 1
ATOM 1605 N N . SER B 1 49 ? 12.572 -24.091 26.890 1.00 63.22 47 SER B N 1
ATOM 1606 C CA . SER B 1 49 ? 12.197 -23.590 28.196 1.00 62.92 47 SER B CA 1
ATOM 1607 C C . SER B 1 49 ? 13.446 -23.152 28.933 1.00 61.14 47 SER B C 1
ATOM 1608 O O . SER B 1 49 ? 14.311 -23.970 29.244 1.00 62.12 47 SER B O 1
ATOM 1611 N N . GLY B 1 50 ? 13.540 -21.862 29.209 1.00 57.83 48 GLY B N 1
ATOM 1612 C CA . GLY B 1 50 ? 14.763 -21.316 29.747 1.00 56.63 48 GLY B CA 1
ATOM 1613 C C . GLY B 1 50 ? 14.561 -20.252 30.788 1.00 56.26 48 GLY B C 1
ATOM 1614 O O . GLY B 1 50 ? 13.457 -19.792 31.027 1.00 57.37 48 GLY B O 1
ATOM 1615 N N A GLN B 1 51 ? 15.652 -19.867 31.421 0.70 55.81 49 GLN B N 1
ATOM 1616 N N B GLN B 1 51 ? 15.659 -19.868 31.419 0.30 55.47 49 GLN B N 1
ATOM 1617 C CA A GLN B 1 51 ? 15.637 -18.839 32.431 0.70 55.66 49 GLN B CA 1
ATOM 1618 C CA B GLN B 1 51 ? 15.664 -18.828 32.429 0.30 54.95 49 GLN B CA 1
ATOM 1619 C C A GLN B 1 51 ? 16.617 -17.778 31.925 0.70 52.97 49 GLN B C 1
ATOM 1620 C C B GLN B 1 51 ? 16.653 -17.761 31.973 0.30 52.60 49 GLN B C 1
ATOM 1621 O O A GLN B 1 51 ? 17.726 -18.120 31.508 0.70 52.13 49 GLN B O 1
ATOM 1622 O O B GLN B 1 51 ? 17.804 -18.077 31.659 0.30 52.00 49 GLN B O 1
ATOM 1633 N N . VAL B 1 52 ? 16.202 -16.507 31.911 1.00 51.45 50 VAL B N 1
ATOM 1634 C CA . VAL B 1 52 ? 17.084 -15.408 31.514 1.00 48.71 50 VAL B CA 1
ATOM 1635 C C . VAL B 1 52 ? 18.025 -15.233 32.684 1.00 50.38 50 VAL B C 1
ATOM 1636 O O . VAL B 1 52 ? 17.574 -15.232 33.847 1.00 52.67 50 VAL B O 1
ATOM 1640 N N . LEU B 1 53 ? 19.322 -15.123 32.389 1.00 49.66 51 LEU B N 1
ATOM 1641 C CA . LEU B 1 53 ? 20.334 -15.031 33.433 1.00 51.28 51 LEU B CA 1
ATOM 1642 C C . LEU B 1 53 ? 20.375 -13.628 34.049 1.00 52.15 51 LEU B C 1
ATOM 1643 O O . LEU B 1 53 ? 20.026 -12.648 33.375 1.00 51.06 51 LEU B O 1
ATOM 1648 N N . PRO B 1 54 ? 20.733 -13.534 35.350 1.00 54.30 52 PRO B N 1
ATOM 1649 C CA . PRO B 1 54 ? 20.674 -12.287 36.108 1.00 55.06 52 PRO B CA 1
ATOM 1650 C C . PRO B 1 54 ? 21.722 -11.236 35.752 1.00 55.07 52 PRO B C 1
ATOM 1651 O O . PRO B 1 54 ? 22.372 -10.686 36.654 1.00 56.95 52 PRO B O 1
ATOM 1655 N N . PHE B 1 55 ? 21.894 -10.931 34.470 1.00 52.39 53 PHE B N 1
ATOM 1656 C CA . PHE B 1 55 ? 22.879 -9.917 34.081 1.00 52.03 53 PHE B CA 1
ATOM 1657 C C . PHE B 1 55 ? 22.601 -9.423 32.660 1.00 49.99 53 PHE B C 1
ATOM 1658 O O . PHE B 1 55 ? 21.785 -10.009 31.949 1.00 49.25 53 PHE B O 1
ATOM 1666 N N . GLY B 1 56 ? 23.295 -8.365 32.261 1.00 48.51 54 GLY B N 1
ATOM 1667 C CA . GLY B 1 56 ? 23.025 -7.744 30.983 1.00 47.14 54 GLY B CA 1
ATOM 1668 C C . GLY B 1 56 ? 22.234 -6.458 31.144 1.00 46.93 54 GLY B C 1
ATOM 1669 O O . GLY B 1 56 ? 21.906 -6.042 32.264 1.00 47.01 54 GLY B O 1
ATOM 1670 N N . ALA B 1 57 ? 21.922 -5.840 30.019 1.00 46.05 55 ALA B N 1
ATOM 1671 C CA . ALA B 1 57 ? 21.262 -4.546 30.038 1.00 47.51 55 ALA B CA 1
ATOM 1672 C C . ALA B 1 57 ? 20.771 -4.220 28.651 1.00 47.01 55 ALA B C 1
ATOM 1673 O O . ALA B 1 57 ? 21.258 -4.795 27.673 1.00 46.94 55 ALA B O 1
ATOM 1675 N N . ASP B 1 58 ? 19.788 -3.321 28.570 1.00 47.59 56 ASP B N 1
ATOM 1676 C CA . ASP B 1 58 ? 19.448 -2.711 27.301 1.00 46.83 56 ASP B CA 1
ATOM 1677 C C . ASP B 1 58 ? 20.105 -1.345 27.266 1.00 47.32 56 ASP B C 1
ATOM 1678 O O . ASP B 1 58 ? 19.882 -0.515 28.138 1.00 46.98 56 ASP B O 1
ATOM 1683 N N . PHE B 1 59 ? 20.914 -1.121 26.245 1.00 47.57 57 PHE B N 1
ATOM 1684 C CA . PHE B 1 59 ? 21.562 0.167 26.030 1.00 48.69 57 PHE B CA 1
ATOM 1685 C C . PHE B 1 59 ? 20.775 0.931 24.990 1.00 49.33 57 PHE B C 1
ATOM 1686 O O . PHE B 1 59 ? 20.634 0.496 23.844 1.00 49.85 57 PHE B O 1
ATOM 1694 N N . GLN B 1 60 ? 20.206 2.052 25.392 1.00 49.60 58 GLN B N 1
ATOM 1695 C CA . GLN B 1 60 ? 19.209 2.678 24.569 1.00 49.57 58 GLN B CA 1
ATOM 1696 C C . GLN B 1 60 ? 19.627 4.086 24.222 1.00 50.53 58 GLN B C 1
ATOM 1697 O O . GLN B 1 60 ? 20.413 4.693 24.941 1.00 50.96 58 GLN B O 1
ATOM 1703 N N . ILE B 1 61 ? 19.122 4.567 23.088 1.00 51.05 59 ILE B N 1
ATOM 1704 C CA . ILE B 1 61 ? 19.154 5.968 22.723 1.00 53.83 59 ILE B CA 1
ATOM 1705 C C . ILE B 1 61 ? 17.731 6.446 22.453 1.00 54.67 59 ILE B C 1
ATOM 1706 O O . ILE B 1 61 ? 17.017 5.851 21.641 1.00 54.86 59 ILE B O 1
ATOM 1711 N N . ILE B 1 62 ? 17.318 7.488 23.164 1.00 55.44 60 ILE B N 1
ATOM 1712 C CA . ILE B 1 62 ? 16.070 8.151 22.883 1.00 57.12 60 ILE B CA 1
ATOM 1713 C C . ILE B 1 62 ? 16.392 9.316 21.946 1.00 58.78 60 ILE B C 1
ATOM 1714 O O . ILE B 1 62 ? 17.153 10.208 22.309 1.00 58.99 60 ILE B O 1
ATOM 1719 N N . ARG B 1 63 ? 15.829 9.275 20.741 1.00 59.53 61 ARG B N 1
ATOM 1720 C CA . ARG B 1 63 ? 16.017 10.303 19.742 1.00 62.34 61 ARG B CA 1
ATOM 1721 C C . ARG B 1 63 ? 15.138 11.485 20.104 1.00 64.43 61 ARG B C 1
ATOM 1722 O O . ARG B 1 63 ? 14.206 11.327 20.904 1.00 63.93 61 ARG B O 1
ATOM 1730 N N . PRO B 1 64 ? 15.404 12.673 19.513 1.00 67.08 62 PRO B N 1
ATOM 1731 C CA . PRO B 1 64 ? 14.626 13.836 19.933 1.00 69.75 62 PRO B CA 1
ATOM 1732 C C . PRO B 1 64 ? 13.126 13.717 19.637 1.00 70.75 62 PRO B C 1
ATOM 1733 O O . PRO B 1 64 ? 12.339 14.398 20.284 1.00 73.03 62 PRO B O 1
ATOM 1737 N N . ASN B 1 65 ? 12.730 12.859 18.693 1.00 69.83 63 ASN B N 1
ATOM 1738 C CA . ASN B 1 65 ? 11.304 12.578 18.477 1.00 70.29 63 ASN B CA 1
ATOM 1739 C C . ASN B 1 65 ? 10.753 11.465 19.390 1.00 68.05 63 ASN B C 1
ATOM 1740 O O . ASN B 1 65 ? 9.612 11.039 19.227 1.00 68.90 63 ASN B O 1
ATOM 1745 N N . GLU B 1 66 ? 11.576 10.974 20.321 1.00 65.35 64 GLU B N 1
ATOM 1746 C CA . GLU B 1 66 ? 11.151 10.018 21.350 1.00 63.17 64 GLU B CA 1
ATOM 1747 C C . GLU B 1 66 ? 11.132 8.556 20.908 1.00 60.27 64 GLU B C 1
ATOM 1748 O O . GLU B 1 66 ? 10.817 7.681 21.707 1.00 57.80 64 GLU B O 1
ATOM 1754 N N A LEU B 1 67 ? 11.453 8.318 19.639 0.50 59.77 65 LEU B N 1
ATOM 1755 N N B LEU B 1 67 ? 11.456 8.306 19.642 0.50 60.13 65 LEU B N 1
ATOM 1756 C CA A LEU B 1 67 ? 11.829 7.003 19.148 0.50 58.21 65 LEU B CA 1
ATOM 1757 C CA B LEU B 1 67 ? 11.741 6.959 19.174 0.50 58.52 65 LEU B CA 1
ATOM 1758 C C A LEU B 1 67 ? 12.911 6.452 20.076 0.50 56.34 65 LEU B C 1
ATOM 1759 C C B LEU B 1 67 ? 12.923 6.417 19.978 0.50 56.63 65 LEU B C 1
ATOM 1760 O O A LEU B 1 67 ? 13.822 7.180 20.472 0.50 56.61 65 LEU B O 1
ATOM 1761 O O B LEU B 1 67 ? 13.907 7.118 20.197 0.50 56.95 65 LEU B O 1
ATOM 1770 N N . ILE B 1 68 ? 12.791 5.184 20.454 1.00 55.42 66 ILE B N 1
ATOM 1771 C CA . ILE B 1 68 ? 13.831 4.528 21.240 1.00 53.78 66 ILE B CA 1
ATOM 1772 C C . ILE B 1 68 ? 14.499 3.438 20.425 1.00 52.71 66 ILE B C 1
ATOM 1773 O O . ILE B 1 68 ? 13.824 2.560 19.906 1.00 51.99 66 ILE B O 1
ATOM 1778 N N . GLU B 1 69 ? 15.828 3.554 20.296 1.00 52.55 67 GLU B N 1
ATOM 1779 C CA . GLU B 1 69 ? 16.691 2.566 19.686 1.00 52.22 67 GLU B CA 1
ATOM 1780 C C . GLU B 1 69 ? 17.113 1.596 20.788 1.00 51.08 67 GLU B C 1
ATOM 1781 O O . GLU B 1 69 ? 17.683 2.016 21.790 1.00 50.49 67 GLU B O 1
ATOM 1787 N N . LEU B 1 70 ? 16.790 0.307 20.628 1.00 50.43 68 LEU B N 1
ATOM 1788 C CA . LEU B 1 70 ? 17.108 -0.659 21.653 1.00 50.05 68 LEU B CA 1
ATOM 1789 C C . LEU B 1 70 ? 18.302 -1.482 21.217 1.00 49.29 68 LEU B C 1
ATOM 1790 O O . LEU B 1 70 ? 18.497 -1.742 20.034 1.00 48.02 68 LEU B O 1
ATOM 1795 N N . GLU B 1 71 ? 19.075 -1.916 22.197 1.00 49.07 69 GLU B N 1
ATOM 1796 C CA . GLU B 1 71 ? 20.264 -2.725 21.951 1.00 50.05 69 GLU B CA 1
ATOM 1797 C C . GLU B 1 71 ? 20.533 -3.471 23.232 1.00 48.56 69 GLU B C 1
ATOM 1798 O O . GLU B 1 71 ? 21.259 -3.002 24.080 1.00 49.57 69 GLU B O 1
ATOM 1804 N N . ALA B 1 72 ? 19.873 -4.609 23.398 1.00 48.22 70 ALA B N 1
ATOM 1805 C CA . ALA B 1 72 ? 19.969 -5.377 24.629 1.00 47.60 70 ALA B CA 1
ATOM 1806 C C . ALA B 1 72 ? 20.893 -6.589 24.440 1.00 47.67 70 ALA B C 1
ATOM 1807 O O . ALA B 1 72 ? 20.824 -7.263 23.424 1.00 46.82 70 ALA B O 1
ATOM 1809 N N . LYS B 1 73 ? 21.749 -6.845 25.433 1.00 47.26 71 LYS B N 1
ATOM 1810 C CA . LYS B 1 73 ? 22.648 -7.974 25.419 1.00 46.51 71 LYS B CA 1
ATOM 1811 C C . LYS B 1 73 ? 22.505 -8.692 26.739 1.00 45.92 71 LYS B C 1
ATOM 1812 O O . LYS B 1 73 ? 22.670 -8.113 27.795 1.00 45.78 71 LYS B O 1
ATOM 1818 N N . TYR B 1 74 ? 22.126 -9.961 26.650 1.00 45.08 72 TYR B N 1
ATOM 1819 C CA . TYR B 1 74 ? 21.943 -10.824 27.794 1.00 45.20 72 TYR B CA 1
ATOM 1820 C C . TYR B 1 74 ? 22.023 -12.278 27.349 1.00 44.68 72 TYR B C 1
ATOM 1821 O O . TYR B 1 74 ? 22.402 -12.566 26.207 1.00 44.42 72 TYR B O 1
ATOM 1830 N N . ALA B 1 75 ? 21.652 -13.197 28.237 1.00 44.32 73 ALA B N 1
ATOM 1831 C CA . ALA B 1 75 ? 21.760 -14.610 27.930 1.00 43.86 73 ALA B CA 1
ATOM 1832 C C . ALA B 1 75 ? 20.631 -15.354 28.600 1.00 45.10 73 ALA B C 1
ATOM 1833 O O . ALA B 1 75 ? 20.064 -14.884 29.601 1.00 46.08 73 ALA B O 1
ATOM 1835 N N . PHE B 1 76 ? 20.284 -16.513 28.051 1.00 45.44 74 PHE B N 1
ATOM 1836 C CA . PHE B 1 76 ? 19.450 -17.440 28.795 1.00 46.18 74 PHE B CA 1
ATOM 1837 C C . PHE B 1 76 ? 20.027 -18.837 28.799 1.00 47.35 74 PHE B C 1
ATOM 1838 O O . PHE B 1 76 ? 20.806 -19.212 27.917 1.00 46.03 74 PHE B O 1
ATOM 1846 N N . GLU B 1 77 ? 19.662 -19.587 29.830 1.00 49.66 75 GLU B N 1
ATOM 1847 C CA . GLU B 1 77 ? 20.001 -20.984 29.931 1.00 52.17 75 GLU B CA 1
ATOM 1848 C C . GLU B 1 77 ? 18.747 -21.874 29.903 1.00 53.26 75 GLU B C 1
ATOM 1849 O O . GLU B 1 77 ? 17.814 -21.677 30.687 1.00 54.09 75 GLU B O 1
ATOM 1855 N N . THR B 1 78 ? 18.749 -22.873 29.024 1.00 53.55 76 THR B N 1
ATOM 1856 C CA . THR B 1 78 ? 17.632 -23.800 28.933 1.00 53.91 76 THR B CA 1
ATOM 1857 C C . THR B 1 78 ? 17.660 -24.923 29.981 1.00 56.71 76 THR B C 1
ATOM 1858 O O . THR B 1 78 ? 18.706 -25.195 30.617 1.00 56.92 76 THR B O 1
ATOM 1862 N N . ASP B 1 79 ? 16.507 -25.578 30.145 1.00 57.79 77 ASP B N 1
ATOM 1863 C CA . ASP B 1 79 ? 16.358 -26.622 31.146 1.00 61.18 77 ASP B CA 1
ATOM 1864 C C . ASP B 1 79 ? 17.255 -27.838 30.860 1.00 62.17 77 ASP B C 1
ATOM 1865 O O . ASP B 1 79 ? 17.543 -28.634 31.760 1.00 64.57 77 ASP B O 1
ATOM 1870 N N . ASP B 1 80 ? 17.695 -27.961 29.611 1.00 60.53 78 ASP B N 1
ATOM 1871 C CA . ASP B 1 80 ? 18.473 -29.118 29.165 1.00 62.16 78 ASP B CA 1
ATOM 1872 C C . ASP B 1 80 ? 19.932 -28.719 28.906 1.00 60.98 78 ASP B C 1
ATOM 1873 O O . ASP B 1 80 ? 20.720 -29.506 28.389 1.00 61.95 78 ASP B O 1
ATOM 1878 N N . GLY B 1 81 ? 20.284 -27.484 29.256 1.00 59.39 79 GLY B N 1
ATOM 1879 C CA . GLY B 1 81 ? 21.688 -27.162 29.486 1.00 59.10 79 GLY B CA 1
ATOM 1880 C C . GLY B 1 81 ? 22.393 -26.269 28.494 1.00 57.20 79 GLY B C 1
ATOM 1881 O O . GLY B 1 81 ? 23.624 -26.109 28.568 1.00 57.79 79 GLY B O 1
ATOM 1882 N N . ALA B 1 82 ? 21.634 -25.689 27.574 1.00 55.34 80 ALA B N 1
ATOM 1883 C CA . ALA B 1 82 ? 22.173 -24.714 26.636 1.00 53.53 80 ALA B CA 1
ATOM 1884 C C . ALA B 1 82 ? 22.280 -23.337 27.280 1.00 52.27 80 ALA B C 1
ATOM 1885 O O . ALA B 1 82 ? 21.393 -22.923 28.033 1.00 52.81 80 ALA B O 1
ATOM 1887 N N . VAL B 1 83 ? 23.368 -22.639 26.974 1.00 50.86 81 VAL B N 1
ATOM 1888 C CA . VAL B 1 83 ? 23.497 -21.225 27.278 1.00 48.71 81 VAL B CA 1
ATOM 1889 C C . VAL B 1 83 ? 23.405 -20.506 25.956 1.00 47.16 81 VAL B C 1
ATOM 1890 O O . VAL B 1 83 ? 24.145 -20.807 25.037 1.00 46.77 81 VAL B O 1
ATOM 1894 N N . VAL B 1 84 ? 22.462 -19.579 25.866 1.00 47.43 82 VAL B N 1
ATOM 1895 C CA . VAL B 1 84 ? 22.200 -18.819 24.641 1.00 47.29 82 VAL B CA 1
ATOM 1896 C C . VAL B 1 84 ? 22.407 -17.349 24.919 1.00 47.39 82 VAL B C 1
ATOM 1897 O O . VAL B 1 84 ? 21.739 -16.759 25.775 1.00 47.66 82 VAL B O 1
ATOM 1901 N N . TYR B 1 85 ? 23.368 -16.772 24.202 1.00 48.02 83 TYR B N 1
ATOM 1902 C CA . TYR B 1 85 ? 23.625 -15.331 24.220 1.00 46.28 83 TYR B CA 1
ATOM 1903 C C . TYR B 1 85 ? 22.659 -14.607 23.267 1.00 45.33 83 TYR B C 1
ATOM 1904 O O . TYR B 1 85 ? 22.480 -15.017 22.118 1.00 46.02 83 TYR B O 1
ATOM 1913 N N . VAL B 1 86 ? 21.993 -13.574 23.777 1.00 44.13 84 VAL B N 1
ATOM 1914 C CA . VAL B 1 86 ? 21.008 -12.798 23.021 1.00 43.83 84 VAL B CA 1
ATOM 1915 C C . VAL B 1 86 ? 21.493 -11.375 22.784 1.00 43.89 84 VAL B C 1
ATOM 1916 O O . VAL B 1 86 ? 21.905 -10.684 23.700 1.00 43.25 84 VAL B O 1
ATOM 1920 N N . GLU B 1 87 ? 21.450 -10.973 21.532 1.00 45.25 85 GLU B N 1
ATOM 1921 C CA . GLU B 1 87 ? 21.652 -9.600 21.146 1.00 47.27 85 GLU B CA 1
ATOM 1922 C C . GLU B 1 87 ? 20.315 -9.167 20.543 1.00 47.08 85 GLU B C 1
ATOM 1923 O O . GLU B 1 87 ? 19.965 -9.645 19.479 1.00 47.98 85 GLU B O 1
ATOM 1929 N N . ASN B 1 88 ? 19.571 -8.281 21.215 1.00 46.12 86 ASN B N 1
ATOM 1930 C CA . ASN B 1 88 ? 18.228 -7.881 20.757 1.00 47.51 86 ASN B CA 1
ATOM 1931 C C . ASN B 1 88 ? 18.172 -6.385 20.350 1.00 47.60 86 ASN B C 1
ATOM 1932 O O . ASN B 1 88 ? 18.233 -5.485 21.203 1.00 47.16 86 ASN B O 1
ATOM 1937 N N . VAL B 1 89 ? 18.092 -6.129 19.046 1.00 47.41 87 VAL B N 1
ATOM 1938 C CA . VAL B 1 89 ? 18.208 -4.780 18.527 1.00 47.83 87 VAL B CA 1
ATOM 1939 C C . VAL B 1 89 ? 16.929 -4.370 17.783 1.00 48.47 87 VAL B C 1
ATOM 1940 O O . VAL B 1 89 ? 16.406 -5.127 16.954 1.00 49.03 87 VAL B O 1
ATOM 1944 N N . GLY B 1 90 ? 16.425 -3.172 18.080 1.00 47.46 88 GLY B N 1
ATOM 1945 C CA . GLY B 1 90 ? 15.239 -2.716 17.427 1.00 47.62 88 GLY B CA 1
ATOM 1946 C C . GLY B 1 90 ? 14.821 -1.312 17.745 1.00 48.33 88 GLY B C 1
ATOM 1947 O O . GLY B 1 90 ? 15.651 -0.433 18.014 1.00 47.57 88 GLY B O 1
ATOM 1948 N N . ILE B 1 91 ? 13.514 -1.098 17.666 1.00 49.10 89 ILE B N 1
ATOM 1949 C CA . ILE B 1 91 ? 12.951 0.212 17.913 1.00 50.22 89 ILE B CA 1
ATOM 1950 C C . ILE B 1 91 ? 11.632 0.140 18.664 1.00 50.41 89 ILE B C 1
ATOM 1951 O O . ILE B 1 91 ? 10.895 -0.831 18.580 1.00 49.33 89 ILE B O 1
ATOM 1956 N N . ARG B 1 92 ? 11.378 1.173 19.452 1.00 51.74 90 ARG B N 1
ATOM 1957 C CA . ARG B 1 92 ? 10.065 1.386 20.002 1.00 52.83 90 ARG B CA 1
ATOM 1958 C C . ARG B 1 92 ? 9.639 2.813 19.692 1.00 55.00 90 ARG B C 1
ATOM 1959 O O . ARG B 1 92 ? 10.380 3.772 19.939 1.00 55.17 90 ARG B O 1
ATOM 1967 N N . PHE B 1 93 ? 8.437 2.942 19.138 1.00 57.03 91 PHE B N 1
ATOM 1968 C CA . PHE B 1 93 ? 7.884 4.224 18.720 1.00 59.65 91 PHE B CA 1
ATOM 1969 C C . PHE B 1 93 ? 6.367 4.174 18.948 1.00 61.79 91 PHE B C 1
ATOM 1970 O O . PHE B 1 93 ? 5.840 3.155 19.395 1.00 61.37 91 PHE B O 1
ATOM 1978 N N . GLY B 1 94 ? 5.687 5.269 18.664 1.00 65.04 92 GLY B N 1
ATOM 1979 C CA . GLY B 1 94 ? 4.247 5.394 18.869 1.00 68.89 92 GLY B CA 1
ATOM 1980 C C . GLY B 1 94 ? 3.867 6.864 19.065 1.00 72.02 92 GLY B C 1
ATOM 1981 O O . GLY B 1 94 ? 4.726 7.738 18.981 1.00 72.58 92 GLY B O 1
ATOM 1982 N N . PRO B 1 95 ? 2.577 7.154 19.308 1.00 74.91 93 PRO B N 1
ATOM 1983 C CA . PRO B 1 95 ? 2.160 8.522 19.717 1.00 77.95 93 PRO B CA 1
ATOM 1984 C C . PRO B 1 95 ? 2.955 9.036 20.931 1.00 77.31 93 PRO B C 1
ATOM 1985 O O . PRO B 1 95 ? 3.143 8.283 21.889 1.00 76.18 93 PRO B O 1
ATOM 1989 N N . VAL B 1 96 ? 3.427 10.288 20.893 1.00 79.22 94 VAL B N 1
ATOM 1990 C CA . VAL B 1 96 ? 4.268 10.819 21.975 1.00 78.87 94 VAL B CA 1
ATOM 1991 C C . VAL B 1 96 ? 3.664 10.755 23.382 1.00 79.76 94 VAL B C 1
ATOM 1992 O O . VAL B 1 96 ? 4.383 10.455 24.331 1.00 78.00 94 VAL B O 1
ATOM 1996 N N . GLU B 1 97 ? 2.365 11.040 23.515 1.00 82.92 95 GLU B N 1
ATOM 1997 C CA . GLU B 1 97 ? 1.645 10.902 24.793 1.00 84.89 95 GLU B CA 1
ATOM 1998 C C . GLU B 1 97 ? 1.819 9.513 25.420 1.00 81.85 95 GLU B C 1
ATOM 1999 O O . GLU B 1 97 ? 2.047 9.375 26.621 1.00 81.27 95 GLU B O 1
ATOM 2005 N N . LEU B 1 98 ? 1.691 8.484 24.592 1.00 80.95 96 LEU B N 1
ATOM 2006 C CA . LEU B 1 98 ? 1.776 7.095 25.064 1.00 78.93 96 LEU B CA 1
ATOM 2007 C C . LEU B 1 98 ? 3.214 6.681 25.393 1.00 76.11 96 LEU B C 1
ATOM 2008 O O . LEU B 1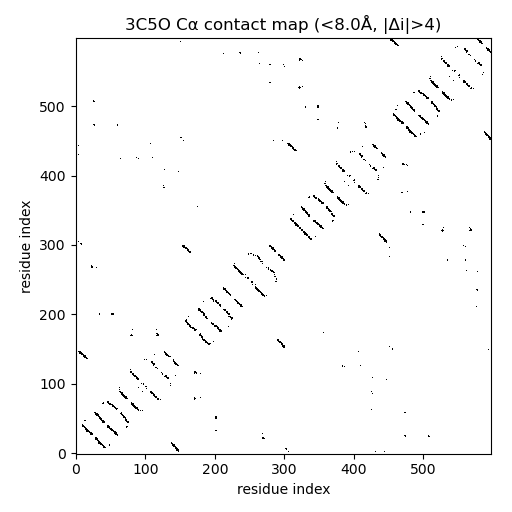 98 ? 3.467 5.984 26.386 1.00 74.69 96 LEU B O 1
ATOM 2013 N N . LEU B 1 99 ? 4.164 7.122 24.577 1.00 75.73 97 LEU B N 1
ATOM 2014 C CA . LEU B 1 99 ? 5.573 6.906 24.910 1.00 74.21 97 LEU B CA 1
ATOM 2015 C C . LEU B 1 99 ? 5.867 7.511 26.285 1.00 75.48 97 LEU B C 1
ATOM 2016 O O . LEU B 1 99 ? 6.496 6.868 27.125 1.00 73.94 97 LEU B O 1
ATOM 2021 N N . ARG B 1 100 ? 5.365 8.726 26.518 1.00 78.78 98 ARG B N 1
ATOM 2022 C CA . ARG B 1 100 ? 5.500 9.383 27.815 1.00 81.11 98 ARG B CA 1
ATOM 2023 C C . ARG B 1 100 ? 4.807 8.646 28.974 1.00 82.11 98 ARG B C 1
ATOM 2024 O O . ARG B 1 100 ? 5.383 8.538 30.066 1.00 81.92 98 ARG B O 1
ATOM 2032 N N . LYS B 1 101 ? 3.594 8.137 28.737 1.00 83.37 99 LYS B N 1
ATOM 2033 C CA . LYS B 1 101 ? 2.937 7.215 29.671 1.00 84.57 99 LYS B CA 1
ATOM 2034 C C . LYS B 1 101 ? 3.866 6.067 30.057 1.00 81.95 99 LYS B C 1
ATOM 2035 O O . LYS B 1 101 ? 3.985 5.738 31.234 1.00 82.56 99 LYS B O 1
ATOM 2041 N N . LEU B 1 102 ? 4.516 5.454 29.063 1.00 79.66 100 LEU B N 1
ATOM 2042 C CA . LEU B 1 102 ? 5.419 4.321 29.314 1.00 77.66 100 LEU B CA 1
ATOM 2043 C C . LEU B 1 102 ? 6.614 4.725 30.176 1.00 77.72 100 LEU B C 1
ATOM 2044 O O . LEU B 1 102 ? 7.001 3.988 31.086 1.00 77.46 100 LEU B O 1
ATOM 2049 N N . LYS B 1 103 ? 7.187 5.893 29.880 1.00 78.39 101 LYS B N 1
ATOM 2050 C CA . LYS B 1 103 ? 8.276 6.452 30.668 1.00 79.10 101 LYS B CA 1
ATOM 2051 C C . LYS B 1 103 ? 7.893 6.572 32.150 1.00 81.07 101 LYS B C 1
ATOM 2052 O O . LYS B 1 103 ? 8.715 6.316 33.035 1.00 81.22 101 LYS B O 1
ATOM 2058 N N . ARG B 1 104 ? 6.647 6.948 32.416 1.00 82.99 102 ARG B N 1
ATOM 2059 C CA . ARG B 1 104 ? 6.180 7.109 33.792 1.00 85.26 102 ARG B CA 1
ATOM 2060 C C . ARG B 1 104 ? 5.723 5.794 34.434 1.00 84.75 102 ARG B C 1
ATOM 2061 O O . ARG B 1 104 ? 5.188 5.796 35.547 1.00 87.61 102 ARG B O 1
ATOM 2069 N N . GLY B 1 105 ? 5.921 4.688 33.723 1.00 81.41 103 GLY B N 1
ATOM 2070 C CA . GLY B 1 105 ? 5.539 3.361 34.207 1.00 80.74 103 GLY B CA 1
ATOM 2071 C C . GLY B 1 105 ? 4.042 3.094 34.171 1.00 82.46 103 GLY B C 1
ATOM 2072 O O . GLY B 1 105 ? 3.560 2.140 34.793 1.00 83.13 103 GLY B O 1
ATOM 2073 N N . GLU B 1 106 ? 3.304 3.939 33.448 1.00 82.85 104 GLU B N 1
ATOM 2074 C CA . GLU B 1 106 ? 1.855 3.801 33.329 1.00 84.92 104 GLU B CA 1
ATOM 2075 C C . GLU B 1 106 ? 1.506 2.756 32.266 1.00 82.17 104 GLU B C 1
ATOM 2076 O O . GLU B 1 106 ? 2.089 2.763 31.184 1.00 79.43 104 GLU B O 1
ATOM 2082 N N . PRO B 1 107 ? 0.549 1.858 32.567 1.00 83.05 105 PRO B N 1
ATOM 2083 C CA . PRO B 1 107 ? 0.216 0.780 31.621 1.00 81.18 105 PRO B CA 1
ATOM 2084 C C . PRO B 1 107 ? -0.365 1.310 30.301 1.00 80.48 105 PRO B C 1
ATOM 2085 O O . PRO B 1 107 ? -1.255 2.166 30.312 1.00 83.19 105 PRO B O 1
ATOM 2089 N N . VAL B 1 108 ? 0.171 0.815 29.187 1.00 76.21 106 VAL B N 1
ATOM 2090 C CA . VAL B 1 108 ? -0.327 1.113 27.846 1.00 74.68 106 VAL B CA 1
ATOM 2091 C C . VAL B 1 108 ? -0.583 -0.226 27.174 1.00 73.47 106 VAL B C 1
ATOM 2092 O O . VAL B 1 108 ? 0.174 -1.188 27.380 1.00 71.47 106 VAL B O 1
ATOM 2096 N N . ASP B 1 109 ? -1.659 -0.308 26.396 1.00 74.41 107 ASP B N 1
ATOM 2097 C CA . ASP B 1 109 ? -1.901 -1.501 25.592 1.00 73.15 107 ASP B CA 1
ATOM 2098 C C . ASP B 1 109 ? -0.791 -1.643 24.537 1.00 69.59 107 ASP B C 1
ATOM 2099 O O . ASP B 1 109 ? -0.508 -0.696 23.808 1.00 69.37 107 ASP B O 1
ATOM 2104 N N . PRO B 1 110 ? -0.149 -2.821 24.467 1.00 67.19 108 PRO B N 1
ATOM 2105 C CA . PRO B 1 110 ? 0.967 -2.984 23.529 1.00 64.03 108 PRO B CA 1
ATOM 2106 C C . PRO B 1 110 ? 0.601 -2.818 22.048 1.00 64.48 108 PRO B C 1
ATOM 2107 O O . PRO B 1 110 ? 1.457 -2.442 21.248 1.00 62.32 108 PRO B O 1
ATOM 2111 N N . LYS B 1 111 ? -0.654 -3.094 21.692 1.00 66.83 109 LYS B N 1
ATOM 2112 C CA . LYS B 1 111 ? -1.156 -2.905 20.322 1.00 68.27 109 LYS B CA 1
ATOM 2113 C C . LYS B 1 111 ? -1.026 -1.475 19.741 1.00 68.40 109 LYS B C 1
ATOM 2114 O O . LYS B 1 111 ? -1.055 -1.300 18.518 1.00 69.03 109 LYS B O 1
ATOM 2120 N N . VAL B 1 112 ? -0.924 -0.455 20.593 1.00 68.06 110 VAL B N 1
ATOM 2121 C CA . VAL B 1 112 ? -0.845 0.932 20.087 1.00 68.53 110 VAL B CA 1
ATOM 2122 C C . VAL B 1 112 ? 0.596 1.426 20.055 1.00 65.64 110 VAL B C 1
ATOM 2123 O O . VAL B 1 112 ? 0.881 2.537 19.600 1.00 65.98 110 VAL B O 1
ATOM 2127 N N . ILE B 1 113 ? 1.500 0.574 20.521 1.00 63.01 111 ILE B N 1
ATOM 2128 C CA . ILE B 1 113 ? 2.916 0.869 20.500 1.00 60.44 111 ILE B CA 1
ATOM 2129 C C . ILE B 1 113 ? 3.601 -0.021 19.481 1.00 59.42 111 ILE B C 1
ATOM 2130 O O . ILE B 1 113 ? 3.423 -1.242 19.496 1.00 59.51 111 ILE B O 1
ATOM 2135 N N . TYR B 1 114 ? 4.359 0.604 18.579 1.00 59.06 112 TYR B N 1
ATOM 2136 C CA . TYR B 1 114 ? 5.188 -0.129 17.637 1.00 57.32 112 TYR B CA 1
ATOM 2137 C C . TYR B 1 114 ? 6.444 -0.537 18.372 1.00 54.32 112 TYR B C 1
ATOM 2138 O O . TYR B 1 114 ? 7.223 0.319 18.794 1.00 54.09 112 TYR B O 1
ATOM 2147 N N . PHE B 1 115 ? 6.645 -1.839 18.550 1.00 52.79 113 PHE B N 1
ATOM 2148 C CA . PHE B 1 115 ? 7.773 -2.316 19.319 1.00 50.27 113 PHE B CA 1
ATOM 2149 C C . PHE B 1 115 ? 8.306 -3.611 18.734 1.00 49.89 113 PHE B C 1
ATOM 2150 O O . PHE B 1 115 ? 7.834 -4.711 19.090 1.00 50.52 113 PHE B O 1
ATOM 2158 N N . ARG B 1 116 ? 9.292 -3.467 17.840 1.00 48.50 114 ARG B N 1
ATOM 2159 C CA . ARG B 1 116 ? 9.792 -4.557 17.024 1.00 47.31 114 ARG B CA 1
ATOM 2160 C C . ARG B 1 116 ? 11.310 -4.573 17.038 1.00 47.19 114 ARG B C 1
ATOM 2161 O O . ARG B 1 116 ? 11.970 -3.512 17.048 1.00 47.02 114 ARG B O 1
ATOM 2169 N N . THR B 1 117 ? 11.858 -5.786 17.041 1.00 46.56 115 THR B N 1
ATOM 2170 C CA . THR B 1 117 ? 13.280 -5.976 17.178 1.00 47.22 115 THR B CA 1
ATOM 2171 C C . THR B 1 117 ? 13.758 -7.125 16.307 1.00 47.68 115 THR B C 1
ATOM 2172 O O . THR B 1 117 ? 12.958 -7.907 15.774 1.00 48.40 115 THR B O 1
ATOM 2176 N N . ARG B 1 118 ? 15.077 -7.236 16.179 1.00 47.70 116 ARG B N 1
ATOM 2177 C CA . ARG B 1 118 ? 15.670 -8.416 15.548 1.00 48.45 116 ARG B CA 1
ATOM 2178 C C . ARG B 1 118 ? 16.550 -9.089 16.589 1.00 46.89 116 ARG B C 1
ATOM 2179 O O . ARG B 1 118 ? 17.622 -8.590 16.882 1.00 45.81 116 ARG B O 1
ATOM 2187 N N . PRO B 1 119 ? 16.073 -10.198 17.181 1.00 46.84 117 PRO B N 1
ATOM 2188 C CA . PRO B 1 119 ? 16.924 -10.980 18.072 1.00 45.93 117 PRO B CA 1
ATOM 2189 C C . PRO B 1 119 ? 17.892 -11.929 17.365 1.00 46.68 117 PRO B C 1
ATOM 2190 O O . PRO B 1 119 ? 17.482 -12.725 16.492 1.00 48.55 117 PRO B O 1
ATOM 2194 N N A ARG B 1 120 ? 19.163 -11.865 17.761 0.60 45.74 118 ARG B N 1
ATOM 2195 N N B ARG B 1 120 ? 19.166 -11.819 17.736 0.40 45.73 118 ARG B N 1
ATOM 2196 C CA A ARG B 1 120 ? 20.208 -12.719 17.219 0.60 46.56 118 ARG B CA 1
ATOM 2197 C CA B ARG B 1 120 ? 20.222 -12.693 17.262 0.40 46.25 118 ARG B CA 1
ATOM 2198 C C A ARG B 1 120 ? 20.810 -13.578 18.341 0.60 45.91 118 ARG B C 1
ATOM 2199 C C B ARG B 1 120 ? 20.594 -13.621 18.419 0.40 45.75 118 ARG B C 1
ATOM 2200 O O A ARG B 1 120 ? 21.204 -13.069 19.389 0.60 45.21 118 ARG B O 1
ATOM 2201 O O B ARG B 1 120 ? 20.592 -13.200 19.583 0.40 44.86 118 ARG B O 1
ATOM 2216 N N . PHE B 1 121 ? 20.877 -14.886 18.106 1.00 47.11 119 PHE B N 1
ATOM 2217 C CA . PHE B 1 121 ? 21.302 -15.857 19.111 1.00 46.67 119 PHE B CA 1
ATOM 2218 C C . PHE B 1 121 ? 22.638 -16.481 18.777 1.00 47.55 119 PHE B C 1
ATOM 2219 O O . PHE B 1 121 ? 22.965 -16.670 17.597 1.00 49.06 119 PHE B O 1
ATOM 2227 N N . GLU B 1 122 ? 23.404 -16.772 19.800 1.00 46.66 120 GLU B N 1
ATOM 2228 C CA . GLU B 1 122 ? 24.605 -17.555 19.677 1.00 47.91 120 GLU B CA 1
ATOM 2229 C C . GLU B 1 122 ? 24.590 -18.629 20.721 1.00 46.97 120 GLU B C 1
ATOM 2230 O O . GLU B 1 122 ? 24.447 -18.347 21.883 1.00 46.38 120 GLU B O 1
ATOM 2236 N N . THR B 1 123 ? 24.758 -19.864 20.281 1.00 47.79 121 THR B N 1
ATOM 2237 C CA . THR B 1 123 ? 24.874 -21.009 21.169 1.00 48.25 121 THR B CA 1
ATOM 2238 C C . THR B 1 123 ? 25.663 -22.178 20.613 1.00 49.22 121 THR B C 1
ATOM 2239 O O . THR B 1 123 ? 25.675 -22.428 19.449 1.00 49.44 121 THR B O 1
ATOM 2243 N N . GLY B 1 124 ? 26.325 -22.900 21.489 1.00 50.65 122 GLY B N 1
ATOM 2244 C CA . GLY B 1 124 ? 27.076 -24.062 21.091 1.00 52.58 122 GLY B CA 1
ATOM 2245 C C . GLY B 1 124 ? 26.288 -25.346 21.161 1.00 54.72 122 GLY B C 1
ATOM 2246 O O . GLY B 1 124 ? 26.582 -26.304 20.501 1.00 55.44 122 GLY B O 1
ATOM 2247 N N . HIS B 1 125 ? 25.266 -25.337 21.976 1.00 54.39 123 HIS B N 1
ATOM 2248 C CA . HIS B 1 125 ? 24.439 -26.537 22.239 1.00 56.26 123 HIS B CA 1
ATOM 2249 C C . HIS B 1 125 ? 23.866 -27.115 20.947 1.00 57.33 123 HIS B C 1
ATOM 2250 O O . HIS B 1 125 ? 23.264 -26.382 20.162 1.00 56.35 123 HIS B O 1
ATOM 2257 N N . PRO B 1 126 ? 24.067 -28.425 20.719 1.00 60.02 124 PRO B N 1
ATOM 2258 C CA . PRO B 1 126 ? 23.615 -29.088 19.492 1.00 62.15 124 PRO B CA 1
ATOM 2259 C C . PRO B 1 126 ? 22.140 -28.948 19.160 1.00 62.56 124 PRO B C 1
ATOM 2260 O O . PRO B 1 126 ? 21.807 -28.973 17.981 1.00 63.48 124 PRO B O 1
ATOM 2264 N N . ASN B 1 127 ? 21.276 -28.816 20.174 1.00 62.64 125 ASN B N 1
ATOM 2265 C CA . ASN B 1 127 ? 19.821 -28.890 19.990 1.00 63.55 125 ASN B CA 1
ATOM 2266 C C . ASN B 1 127 ? 19.278 -27.538 19.604 1.00 61.61 125 ASN B C 1
ATOM 2267 O O . ASN B 1 127 ? 18.145 -27.438 19.132 1.00 61.48 125 ASN B O 1
ATOM 2272 N N . TYR B 1 128 ? 20.093 -26.502 19.820 1.00 60.06 126 TYR B N 1
ATOM 2273 C CA . TYR B 1 128 ? 19.680 -25.114 19.613 1.00 58.46 126 TYR B CA 1
ATOM 2274 C C . TYR B 1 128 ? 20.496 -24.430 18.536 1.00 58.20 126 TYR B C 1
ATOM 2275 O O . TYR B 1 128 ? 20.455 -23.217 18.382 1.00 56.33 126 TYR B O 1
ATOM 2284 N N . GLN B 1 129 ? 21.223 -25.242 17.793 1.00 60.53 127 GLN B N 1
ATOM 2285 C CA . GLN B 1 129 ? 22.021 -24.819 16.656 1.00 61.68 127 GLN B CA 1
ATOM 2286 C C . GLN B 1 129 ? 21.185 -24.033 15.652 1.00 60.99 127 GLN B C 1
ATOM 2287 O O . GLN B 1 129 ? 21.665 -23.066 15.062 1.00 60.12 127 GLN B O 1
ATOM 2293 N N . TRP B 1 130 ? 19.934 -24.448 15.470 1.00 61.29 128 TRP B N 1
ATOM 2294 C CA . TRP B 1 130 ? 19.016 -23.762 14.553 1.00 60.84 128 TRP B CA 1
ATOM 2295 C C . TRP B 1 130 ? 18.845 -22.269 14.866 1.00 58.06 128 TRP B C 1
ATOM 2296 O O . TRP B 1 130 ? 18.473 -21.505 13.989 1.00 58.28 128 TRP B O 1
ATOM 2307 N N . LEU B 1 131 ? 19.102 -21.866 16.114 1.00 55.51 129 LEU B N 1
ATOM 2308 C CA . LEU B 1 131 ? 18.940 -20.469 16.525 1.00 52.82 129 LEU B CA 1
ATOM 2309 C C . LEU B 1 131 ? 19.892 -19.506 15.789 1.00 53.24 129 LEU B C 1
ATOM 2310 O O . LEU B 1 131 ? 19.617 -18.309 15.685 1.00 50.50 129 LEU B O 1
ATOM 2323 N N . GLN B 1 133 ? 20.871 -20.261 12.565 1.00 58.66 131 GLN B N 1
ATOM 2324 C CA . GLN B 1 133 ? 20.700 -20.575 11.150 1.00 60.41 131 GLN B CA 1
ATOM 2325 C C . GLN B 1 133 ? 19.515 -19.856 10.469 1.00 60.00 131 GLN B C 1
ATOM 2326 O O . GLN B 1 133 ? 19.264 -20.049 9.273 1.00 62.40 131 GLN B O 1
ATOM 2332 N N . TYR B 1 134 ? 18.787 -19.047 11.231 1.00 57.08 132 TYR B N 1
ATOM 2333 C CA . TYR B 1 134 ? 17.622 -18.309 10.741 1.00 56.97 132 TYR B CA 1
ATOM 2334 C C . TYR B 1 134 ? 17.701 -16.861 11.214 1.00 54.75 132 TYR B C 1
ATOM 2335 O O . TYR B 1 134 ? 18.376 -16.561 12.188 1.00 52.66 132 TYR B O 1
ATOM 2344 N N . LEU B 1 135 ? 17.006 -15.970 10.524 1.00 55.06 133 LEU B N 1
ATOM 2345 C CA . LEU B 1 135 ? 16.753 -14.644 11.057 1.00 53.58 133 LEU B CA 1
ATOM 2346 C C . LEU B 1 135 ? 15.492 -14.715 11.906 1.00 52.58 133 LEU B C 1
ATOM 2347 O O . LEU B 1 135 ? 14.589 -15.524 11.629 1.00 53.66 133 LEU B O 1
ATOM 2352 N N . PHE B 1 136 ? 15.410 -13.866 12.925 1.00 50.17 134 PHE B N 1
ATOM 2353 C CA . PHE B 1 136 ? 14.231 -13.832 13.772 1.00 49.85 134 PHE B CA 1
ATOM 2354 C C . PHE B 1 136 ? 13.771 -12.399 13.910 1.00 50.06 134 PHE B C 1
ATOM 2355 O O . PHE B 1 136 ? 14.569 -11.452 13.807 1.00 49.30 134 PHE B O 1
ATOM 2363 N N . VAL B 1 137 ? 12.473 -12.227 14.126 1.00 50.99 135 VAL B N 1
ATOM 2364 C CA . VAL B 1 137 ? 11.924 -10.897 14.398 1.00 50.61 135 VAL B CA 1
ATOM 2365 C C . VAL B 1 137 ? 11.158 -10.977 15.713 1.00 49.87 135 VAL B C 1
ATOM 2366 O O . VAL B 1 137 ? 10.429 -11.922 15.956 1.00 50.14 135 VAL B O 1
ATOM 2370 N N . GLY B 1 138 ? 11.332 -9.983 16.572 1.00 49.40 136 GLY B N 1
ATOM 2371 C CA . GLY B 1 138 ? 10.580 -9.929 17.821 1.00 48.81 136 GLY B CA 1
ATOM 2372 C C . GLY B 1 138 ? 9.503 -8.865 17.820 1.00 49.38 136 GLY B C 1
ATOM 2373 O O . GLY B 1 138 ? 9.753 -7.748 17.397 1.00 50.06 136 GLY B O 1
ATOM 2374 N N . SER B 1 139 ? 8.309 -9.203 18.290 1.00 50.15 137 SER B N 1
ATOM 2375 C CA . SER B 1 139 ? 7.267 -8.197 18.515 1.00 51.62 137 SER B CA 1
ATOM 2376 C C . SER B 1 139 ? 7.118 -8.143 20.025 1.00 51.35 137 SER B C 1
ATOM 2377 O O . SER B 1 139 ? 6.868 -9.187 20.664 1.00 52.84 137 SER B O 1
ATOM 2380 N N . ALA B 1 140 ? 7.315 -6.963 20.612 1.00 50.40 138 ALA B N 1
ATOM 2381 C CA . ALA B 1 140 ? 7.463 -6.877 22.066 1.00 49.33 138 ALA B CA 1
ATOM 2382 C C . ALA B 1 140 ? 6.434 -6.000 22.779 1.00 51.24 138 ALA B C 1
ATOM 2383 O O . ALA B 1 140 ? 5.622 -5.339 22.131 1.00 52.16 138 ALA B O 1
ATOM 2385 N N . ALA B 1 141 ? 6.442 -6.035 24.112 1.00 51.55 139 ALA B N 1
ATOM 2386 C CA . ALA B 1 141 ? 5.532 -5.236 24.920 1.00 53.87 139 ALA B CA 1
ATOM 2387 C C . ALA B 1 141 ? 6.264 -4.713 26.157 1.00 54.07 139 ALA B C 1
ATOM 2388 O O . ALA B 1 141 ? 6.945 -5.479 26.825 1.00 53.77 139 ALA B O 1
ATOM 2390 N N . ARG B 1 142 ? 6.137 -3.415 26.434 1.00 56.13 140 ARG B N 1
ATOM 2391 C CA . ARG B 1 142 ? 6.813 -2.760 27.560 1.00 57.20 140 ARG B CA 1
ATOM 2392 C C . ARG B 1 142 ? 5.838 -2.680 28.714 1.00 60.06 140 ARG B C 1
ATOM 2393 O O . ARG B 1 142 ? 4.770 -2.065 28.592 1.00 61.35 140 ARG B O 1
ATOM 2401 N N . HIS B 1 143 ? 6.192 -3.323 29.822 1.00 61.02 141 HIS B N 1
ATOM 2402 C CA . HIS B 1 143 ? 5.501 -3.097 31.084 1.00 64.14 141 HIS B CA 1
ATOM 2403 C C . HIS B 1 143 ? 6.461 -2.433 32.073 1.00 64.41 141 HIS B C 1
ATOM 2404 O O . HIS B 1 143 ? 7.636 -2.212 31.757 1.00 63.16 141 HIS B O 1
ATOM 2411 N N . ALA B 1 144 ? 5.972 -2.101 33.261 1.00 66.67 142 ALA B N 1
ATOM 2412 C CA . ALA B 1 144 ? 6.757 -1.297 34.191 1.00 66.83 142 ALA B CA 1
ATOM 2413 C C . ALA B 1 144 ? 7.932 -2.106 34.710 1.00 65.30 142 ALA B C 1
ATOM 2414 O O . ALA B 1 144 ? 9.015 -1.553 34.960 1.00 64.86 142 ALA B O 1
ATOM 2416 N N . ASP B 1 145 ? 7.716 -3.420 34.819 1.00 64.46 143 ASP B N 1
ATOM 2417 C CA . ASP B 1 145 ? 8.633 -4.342 35.492 1.00 63.76 143 ASP B CA 1
ATOM 2418 C C . ASP B 1 145 ? 9.332 -5.317 34.555 1.00 60.26 143 ASP B C 1
ATOM 2419 O O . ASP B 1 145 ? 10.244 -6.034 34.971 1.00 59.80 143 ASP B O 1
ATOM 2424 N N . ARG B 1 146 ? 8.902 -5.355 33.299 1.00 57.83 144 ARG B N 1
ATOM 2425 C CA . ARG B 1 146 ? 9.352 -6.377 32.365 1.00 55.07 144 ARG B CA 1
ATOM 2426 C C . ARG B 1 146 ? 9.108 -5.976 30.924 1.00 53.47 144 ARG B C 1
ATOM 2427 O O . ARG B 1 146 ? 8.386 -5.022 30.657 1.00 53.92 144 ARG B O 1
ATOM 2435 N N . VAL B 1 147 ? 9.744 -6.720 30.016 1.00 51.80 145 VAL B N 1
ATOM 2436 C CA . VAL B 1 147 ? 9.549 -6.641 28.572 1.00 50.29 145 VAL B CA 1
ATOM 2437 C C . VAL B 1 147 ? 9.270 -8.063 28.056 1.00 50.61 145 VAL B C 1
ATOM 2438 O O . VAL B 1 147 ? 9.970 -9.000 28.431 1.00 49.59 145 VAL B O 1
ATOM 2442 N N . VAL B 1 148 ? 8.225 -8.211 27.232 1.00 51.86 146 VAL B N 1
ATOM 2443 C CA . VAL B 1 148 ? 7.759 -9.492 26.703 1.00 52.28 146 VAL B CA 1
ATOM 2444 C C . VAL B 1 148 ? 7.943 -9.501 25.191 1.00 52.18 146 VAL B C 1
ATOM 2445 O O . VAL B 1 148 ? 7.252 -8.780 24.486 1.00 53.51 146 VAL B O 1
ATOM 2449 N N . ILE B 1 149 ? 8.858 -10.334 24.695 1.00 51.36 147 ILE B N 1
ATOM 2450 C CA . ILE B 1 149 ? 9.185 -10.373 23.275 1.00 50.71 147 ILE B CA 1
ATOM 2451 C C . ILE B 1 149 ? 8.663 -11.673 22.729 1.00 51.32 147 ILE B C 1
ATOM 2452 O O . ILE B 1 149 ? 9.113 -12.739 23.138 1.00 51.22 147 ILE B O 1
ATOM 2457 N N . ASP B 1 150 ? 7.751 -11.585 21.779 1.00 52.13 148 ASP B N 1
ATOM 2458 C CA . ASP B 1 150 ? 7.292 -12.745 21.047 1.00 53.13 148 ASP B CA 1
ATOM 2459 C C . ASP B 1 150 ? 8.185 -12.895 19.846 1.00 52.26 148 ASP B C 1
ATOM 2460 O O . ASP B 1 150 ? 8.221 -12.016 18.980 1.00 52.95 148 ASP B O 1
ATOM 2465 N N . VAL B 1 151 ? 8.907 -14.004 19.802 1.00 51.26 149 VAL B N 1
ATOM 2466 C CA . VAL B 1 151 ? 9.957 -14.226 18.803 1.00 50.08 149 VAL B CA 1
ATOM 2467 C C . VAL B 1 151 ? 9.399 -15.061 17.649 1.00 51.81 149 VAL B C 1
ATOM 2468 O O . VAL B 1 151 ? 8.793 -16.108 17.859 1.00 52.98 149 VAL B O 1
ATOM 2472 N N . HIS B 1 152 ? 9.618 -14.583 16.433 1.00 51.36 150 HIS B N 1
ATOM 2473 C CA . HIS B 1 152 ? 9.141 -15.241 15.247 1.00 53.01 150 HIS B CA 1
ATOM 2474 C C . HIS B 1 152 ? 10.315 -15.621 14.376 1.00 53.04 150 HIS B C 1
ATOM 2475 O O . HIS B 1 152 ? 11.193 -14.802 14.143 1.00 52.57 150 HIS B O 1
ATOM 2482 N N . GLN B 1 153 ? 10.320 -16.857 13.898 1.00 53.80 151 GLN B N 1
ATOM 2483 C CA . GLN B 1 153 ? 11.340 -17.350 12.989 1.00 54.57 151 GLN B CA 1
ATOM 2484 C C . GLN B 1 153 ? 11.001 -16.873 11.585 1.00 56.52 151 GLN B C 1
ATOM 2485 O O . GLN B 1 153 ? 9.868 -17.078 11.133 1.00 58.65 151 GLN B O 1
ATOM 2491 N N . VAL B 1 154 ? 11.956 -16.232 10.898 1.00 56.42 152 VAL B N 1
ATOM 2492 C CA . VAL B 1 154 ? 11.740 -15.846 9.497 1.00 58.26 152 VAL B CA 1
ATOM 2493 C C . VAL B 1 154 ? 12.048 -17.023 8.586 1.00 61.54 152 VAL B C 1
ATOM 2494 O O . VAL B 1 154 ? 13.168 -17.567 8.575 1.00 61.35 152 VAL B O 1
ATOM 2498 N N . LEU B 1 155 ? 11.045 -17.405 7.812 1.00 64.59 153 LEU B N 1
ATOM 2499 C CA . LEU B 1 155 ? 11.191 -18.488 6.884 1.00 67.60 153 LEU B CA 1
ATOM 2500 C C . LEU B 1 155 ? 11.526 -17.926 5.516 1.00 70.07 153 LEU B C 1
ATOM 2501 O O . LEU B 1 155 ? 12.036 -18.674 4.673 1.00 73.36 153 LEU B O 1
ATOM 2514 N N . THR C 1 4 ? 52.768 6.995 38.151 1.00 87.13 2 THR C N 1
ATOM 2515 C CA . THR C 1 4 ? 51.637 7.080 37.221 1.00 81.52 2 THR C CA 1
ATOM 2516 C C . THR C 1 4 ? 51.810 6.091 36.060 1.00 77.25 2 THR C C 1
ATOM 2517 O O . THR C 1 4 ? 52.907 5.985 35.503 1.00 77.44 2 THR C O 1
ATOM 2521 N N . PRO C 1 5 ? 50.734 5.346 35.716 1.00 73.46 3 PRO C N 1
ATOM 2522 C CA . PRO C 1 5 ? 50.758 4.366 34.625 1.00 69.77 3 PRO C CA 1
ATOM 2523 C C . PRO C 1 5 ? 51.268 4.933 33.296 1.00 66.48 3 PRO C C 1
ATOM 2524 O O . PRO C 1 5 ? 51.040 6.101 33.003 1.00 64.76 3 PRO C O 1
ATOM 2528 N N . THR C 1 6 ? 51.962 4.094 32.521 1.00 65.43 4 THR C N 1
ATOM 2529 C CA . THR C 1 6 ? 52.620 4.500 31.267 1.00 63.67 4 THR C CA 1
ATOM 2530 C C . THR C 1 6 ? 52.084 3.713 30.072 1.00 59.97 4 THR C C 1
ATOM 2531 O O . THR C 1 6 ? 51.697 2.549 30.209 1.00 59.00 4 THR C O 1
ATOM 2535 N N . LEU C 1 7 ? 52.055 4.348 28.901 1.00 57.90 5 LEU C N 1
ATOM 2536 C CA . LEU C 1 7 ? 51.685 3.632 27.671 1.00 55.82 5 LEU C CA 1
ATOM 2537 C C . LEU C 1 7 ? 52.745 3.850 26.609 1.00 56.54 5 LEU C C 1
ATOM 2538 O O . LEU C 1 7 ? 53.162 4.976 26.361 1.00 56.82 5 LEU C O 1
ATOM 2543 N N . GLU C 1 8 ? 53.192 2.760 25.995 1.00 58.14 6 GLU C N 1
ATOM 2544 C CA . GLU C 1 8 ? 54.172 2.834 24.924 1.00 59.54 6 GLU C CA 1
ATOM 2545 C C . GLU C 1 8 ? 53.535 2.433 23.611 1.00 57.49 6 GLU C C 1
ATOM 2546 O O . GLU C 1 8 ? 52.752 1.483 23.566 1.00 56.18 6 GLU C O 1
ATOM 2552 N N . THR C 1 9 ? 53.854 3.179 22.555 1.00 57.60 7 THR C N 1
ATOM 2553 C CA . THR C 1 9 ? 53.439 2.846 21.191 1.00 56.73 7 THR C CA 1
ATOM 2554 C C . THR C 1 9 ? 54.639 2.924 20.250 1.00 58.90 7 THR C C 1
ATOM 2555 O O . THR C 1 9 ? 55.701 3.415 20.623 1.00 61.17 7 THR C O 1
ATOM 2559 N N . LYS C 1 10 ? 54.441 2.454 19.026 1.00 58.37 8 LYS C N 1
ATOM 2560 C CA . LYS C 1 10 ? 55.503 2.328 18.036 1.00 60.93 8 LYS C CA 1
ATOM 2561 C C . LYS C 1 10 ? 54.910 2.581 16.659 1.00 59.65 8 LYS C C 1
ATOM 2562 O O . LYS C 1 10 ? 53.995 1.862 16.236 1.00 58.00 8 LYS C O 1
ATOM 2568 N N . TYR C 1 11 ? 55.429 3.587 15.960 1.00 60.98 9 TYR C N 1
ATOM 2569 C CA . TYR C 1 11 ? 55.089 3.792 14.559 1.00 61.04 9 TYR C CA 1
ATOM 2570 C C . TYR C 1 11 ? 55.500 2.585 13.736 1.00 62.97 9 TYR C C 1
ATOM 2571 O O . TYR C 1 11 ? 56.653 2.169 13.789 1.00 65.17 9 TYR C O 1
ATOM 2580 N N . VAL C 1 12 ? 54.566 2.027 12.964 1.00 62.29 10 VAL C N 1
ATOM 2581 C CA . VAL C 1 12 ? 54.892 0.869 12.117 1.00 63.76 10 VAL C CA 1
ATOM 2582 C C . VAL C 1 12 ? 54.709 1.106 10.609 1.00 65.77 10 VAL C C 1
ATOM 2583 O O . VAL C 1 12 ? 55.503 0.631 9.821 1.00 69.06 10 VAL C O 1
ATOM 2587 N N . PHE C 1 13 ? 53.664 1.821 10.198 1.00 65.18 11 PHE C N 1
ATOM 2588 C CA . PHE C 1 13 ? 53.470 2.070 8.765 1.00 66.91 11 PHE C CA 1
ATOM 2589 C C . PHE C 1 13 ? 52.396 3.116 8.452 1.00 65.67 11 PHE C C 1
ATOM 2590 O O . PHE C 1 13 ? 51.672 3.554 9.334 1.00 62.53 11 PHE C O 1
ATOM 2598 N N . THR C 1 14 ? 52.310 3.499 7.180 1.00 68.22 12 THR C N 1
ATOM 2599 C CA . THR C 1 14 ? 51.413 4.570 6.761 1.00 68.40 12 THR C CA 1
ATOM 2600 C C . THR C 1 14 ? 50.466 4.119 5.655 1.00 69.20 12 THR C C 1
ATOM 2601 O O . THR C 1 14 ? 50.898 3.680 4.590 1.00 71.93 12 THR C O 1
ATOM 2605 N N . ILE C 1 15 ? 49.170 4.215 5.930 1.00 67.30 13 ILE C N 1
ATOM 2606 C CA . ILE C 1 15 ? 48.163 4.016 4.902 1.00 68.42 13 ILE C CA 1
ATOM 2607 C C . ILE C 1 15 ? 47.809 5.373 4.303 1.00 70.28 13 ILE C C 1
ATOM 2608 O O . ILE C 1 15 ? 47.359 6.282 5.017 1.00 68.84 13 ILE C O 1
ATOM 2613 N N . THR C 1 16 ? 48.037 5.506 3.002 1.00 73.58 14 THR C N 1
ATOM 2614 C CA . THR C 1 16 ? 47.569 6.642 2.232 1.00 76.01 14 THR C CA 1
ATOM 2615 C C . THR C 1 16 ? 46.411 6.119 1.404 1.00 77.31 14 THR C C 1
ATOM 2616 O O . THR C 1 16 ? 46.572 5.166 0.633 1.00 78.98 14 THR C O 1
ATOM 2620 N N . ALA C 1 17 ? 45.240 6.720 1.598 1.00 76.80 15 ALA C N 1
ATOM 2621 C CA . ALA C 1 17 ? 44.016 6.315 0.914 1.00 78.17 15 ALA C CA 1
ATOM 2622 C C . ALA C 1 17 ? 43.551 7.441 -0.003 1.00 81.96 15 ALA C C 1
ATOM 2623 O O . ALA C 1 17 ? 43.305 8.549 0.461 1.00 82.06 15 ALA C O 1
ATOM 2625 N N A ARG C 1 18 ? 43.459 7.155 -1.300 0.50 85.76 16 ARG C N 1
ATOM 2626 N N B ARG C 1 18 ? 43.423 7.154 -1.296 0.50 86.00 16 ARG C N 1
ATOM 2627 C CA A ARG C 1 18 ? 42.992 8.131 -2.286 0.50 89.83 16 ARG C CA 1
ATOM 2628 C CA B ARG C 1 18 ? 43.014 8.161 -2.278 0.50 90.41 16 ARG C CA 1
ATOM 2629 C C A ARG C 1 18 ? 41.469 8.197 -2.259 0.50 89.97 16 ARG C C 1
ATOM 2630 C C B ARG C 1 18 ? 41.487 8.218 -2.366 0.50 90.64 16 ARG C C 1
ATOM 2631 O O A ARG C 1 18 ? 40.796 7.167 -2.313 0.50 89.18 16 ARG C O 1
ATOM 2632 O O B ARG C 1 18 ? 40.833 7.205 -2.612 0.50 90.51 16 ARG C O 1
ATOM 2647 N N . ILE C 1 19 ? 40.926 9.407 -2.163 1.00 91.39 17 ILE C N 1
ATOM 2648 C CA . ILE C 1 19 ? 39.474 9.575 -2.025 1.00 91.64 17 ILE C CA 1
ATOM 2649 C C . ILE C 1 19 ? 38.811 10.331 -3.178 1.00 97.43 17 ILE C C 1
ATOM 2650 O O . ILE C 1 19 ? 39.477 11.056 -3.917 1.00 101.03 17 ILE C O 1
ATOM 2655 N N . GLY C 1 20 ? 37.497 10.148 -3.317 1.00 98.86 18 GLY C N 1
ATOM 2656 C CA . GLY C 1 20 ? 36.694 10.852 -4.317 1.00 105.06 18 GLY C CA 1
ATOM 2657 C C . GLY C 1 20 ? 35.624 11.767 -3.733 1.00 105.86 18 GLY C C 1
ATOM 2658 O O . GLY C 1 20 ? 35.641 12.071 -2.535 1.00 102.14 18 GLY C O 1
ATOM 2659 N N . ASP C 1 21 ? 34.694 12.201 -4.588 1.00 111.15 19 ASP C N 1
ATOM 2660 C CA . ASP C 1 21 ? 33.620 13.133 -4.207 1.00 113.09 19 ASP C CA 1
ATOM 2661 C C . ASP C 1 21 ? 32.697 12.587 -3.110 1.00 109.42 19 ASP C C 1
ATOM 2662 O O . ASP C 1 21 ? 32.445 11.381 -3.054 1.00 107.50 19 ASP C O 1
ATOM 2667 N N . VAL C 1 22 ? 32.187 13.481 -2.257 1.00 109.02 20 VAL C N 1
ATOM 2668 C CA . VAL C 1 22 ? 31.305 13.086 -1.141 1.00 105.93 20 VAL C CA 1
ATOM 2669 C C . VAL C 1 22 ? 29.825 13.054 -1.562 1.00 109.78 20 VAL C C 1
ATOM 2670 O O . VAL C 1 22 ? 29.394 13.838 -2.412 1.00 114.77 20 VAL C O 1
ATOM 2674 N N . THR C 1 23 ? 29.070 12.126 -0.971 1.00 107.81 21 THR C N 1
ATOM 2675 C CA . THR C 1 23 ? 27.612 12.034 -1.158 1.00 111.23 21 THR C CA 1
ATOM 2676 C C . THR C 1 23 ? 26.937 12.096 0.214 1.00 108.35 21 THR C C 1
ATOM 2677 O O . THR C 1 23 ? 27.267 11.306 1.103 1.00 103.76 21 THR C O 1
ATOM 2681 N N . SER C 1 24 ? 26.004 13.032 0.389 1.00 111.36 22 SER C N 1
ATOM 2682 C CA . SER C 1 24 ? 25.440 13.294 1.713 1.00 109.15 22 SER C CA 1
ATOM 2683 C C . SER C 1 24 ? 23.986 12.851 1.829 1.00 111.18 22 SER C C 1
ATOM 2684 O O . SER C 1 24 ? 23.186 13.101 0.931 1.00 116.03 22 SER C O 1
ATOM 2687 N N . ALA C 1 25 ? 23.664 12.194 2.945 1.00 107.60 23 ALA C N 1
ATOM 2688 C CA . ALA C 1 25 ? 22.315 11.682 3.224 1.00 109.22 23 ALA C CA 1
ATOM 2689 C C . ALA C 1 25 ? 21.427 12.673 3.983 1.00 111.26 23 ALA C C 1
ATOM 2690 O O . ALA C 1 25 ? 20.200 12.600 3.890 1.00 114.78 23 ALA C O 1
ATOM 2692 N N . GLY C 1 26 ? 22.047 13.584 4.734 1.00 109.44 24 GLY C N 1
ATOM 2693 C CA . GLY C 1 26 ? 21.314 14.633 5.452 1.00 112.07 24 GLY C CA 1
ATOM 2694 C C . GLY C 1 26 ? 21.522 14.585 6.975 1.00 108.05 24 GLY C C 1
ATOM 2695 O O . GLY C 1 26 ? 20.380 14.869 7.704 1.00 110.46 24 GLY C O 1
ATOM 2696 N N . GLY C 1 31 ? 23.451 13.479 13.510 1.00 92.08 29 GLY C N 1
ATOM 2697 C CA . GLY C 1 31 ? 23.240 14.551 12.542 1.00 96.13 29 GLY C CA 1
ATOM 2698 C C . GLY C 1 31 ? 23.294 14.138 11.073 1.00 97.04 29 GLY C C 1
ATOM 2699 O O . GLY C 1 31 ? 22.404 13.438 10.579 1.00 98.96 29 GLY C O 1
ATOM 2700 N N . VAL C 1 32 ? 24.338 14.578 10.371 1.00 96.09 30 VAL C N 1
ATOM 2701 C CA . VAL C 1 32 ? 24.444 14.399 8.916 1.00 97.27 30 VAL C CA 1
ATOM 2702 C C . VAL C 1 32 ? 25.220 13.121 8.547 1.00 93.43 30 VAL C C 1
ATOM 2703 O O . VAL C 1 32 ? 26.350 12.933 8.995 1.00 90.02 30 VAL C O 1
ATOM 2707 N N . ARG C 1 33 ? 24.609 12.253 7.738 1.00 94.12 31 ARG C N 1
ATOM 2708 C CA . ARG C 1 33 ? 25.285 11.058 7.224 1.00 91.13 31 ARG C CA 1
ATOM 2709 C C . ARG C 1 33 ? 25.852 11.324 5.829 1.00 93.00 31 ARG C C 1
ATOM 2710 O O . ARG C 1 33 ? 25.140 11.811 4.962 1.00 97.28 31 ARG C O 1
ATOM 2718 N N . ARG C 1 34 ? 27.134 11.022 5.626 1.00 90.28 32 ARG C N 1
ATOM 2719 C CA . ARG C 1 34 ? 27.767 11.147 4.300 1.00 92.12 32 ARG C CA 1
ATOM 2720 C C . ARG C 1 34 ? 28.780 10.032 3.996 1.00 88.84 32 ARG C C 1
ATOM 2721 O O . ARG C 1 34 ? 29.341 9.418 4.904 1.00 85.12 32 ARG C O 1
ATOM 2729 N N . ILE C 1 35 ? 28.995 9.790 2.706 1.00 90.74 33 ILE C N 1
ATOM 2730 C CA . ILE C 1 35 ? 29.760 8.643 2.224 1.00 88.58 33 ILE C CA 1
ATOM 2731 C C . ILE C 1 35 ? 30.830 9.112 1.232 1.00 89.66 33 ILE C C 1
ATOM 2732 O O . ILE C 1 35 ? 30.519 9.769 0.236 1.00 93.55 33 ILE C O 1
ATOM 2737 N N . ILE C 1 36 ? 32.084 8.774 1.531 1.00 86.01 34 ILE C N 1
ATOM 2738 C CA . ILE C 1 36 ? 33.240 9.132 0.699 1.00 86.79 34 ILE C CA 1
ATOM 2739 C C . ILE C 1 36 ? 33.936 7.872 0.159 1.00 85.58 34 ILE C C 1
ATOM 2740 O O . ILE C 1 36 ? 34.511 7.109 0.927 1.00 82.05 34 ILE C O 1
ATOM 2745 N N . PRO C 1 37 ? 33.868 7.642 -1.164 1.00 89.06 35 PRO C N 1
ATOM 2746 C CA . PRO C 1 37 ? 34.510 6.471 -1.781 1.00 88.95 35 PRO C CA 1
ATOM 2747 C C . PRO C 1 37 ? 36.044 6.445 -1.710 1.00 86.90 35 PRO C C 1
ATOM 2748 O O . PRO C 1 37 ? 36.703 7.470 -1.903 1.00 87.69 35 PRO C O 1
ATOM 2752 N N . ILE C 1 38 ? 36.580 5.258 -1.424 1.00 84.43 36 ILE C N 1
ATOM 2753 C CA . ILE C 1 38 ? 38.016 4.966 -1.475 1.00 83.02 36 ILE C CA 1
ATOM 2754 C C . ILE C 1 38 ? 38.345 4.401 -2.851 1.00 86.97 36 ILE C C 1
ATOM 2755 O O . ILE C 1 38 ? 37.809 3.366 -3.261 1.00 87.76 36 ILE C O 1
ATOM 2760 N N . LEU C 1 39 ? 39.230 5.097 -3.555 1.00 89.67 37 LEU C N 1
ATOM 2761 C CA . LEU C 1 39 ? 39.546 4.792 -4.945 1.00 94.38 37 LEU C CA 1
ATOM 2762 C C . LEU C 1 39 ? 40.890 4.077 -5.120 1.00 94.63 37 LEU C C 1
ATOM 2763 O O . LEU C 1 39 ? 41.157 3.511 -6.182 1.00 98.44 37 LEU C O 1
ATOM 2768 N N . GLY C 1 40 ? 41.728 4.111 -4.083 1.00 90.98 38 GLY C N 1
ATOM 2769 C CA . GLY C 1 40 ? 43.047 3.478 -4.116 1.00 91.60 38 GLY C CA 1
ATOM 2770 C C . GLY C 1 40 ? 43.984 3.989 -3.039 1.00 88.79 38 GLY C C 1
ATOM 2771 O O . GLY C 1 40 ? 43.535 4.378 -1.961 1.00 85.22 38 GLY C O 1
ATOM 2772 N N . GLY C 1 41 ? 45.283 3.994 -3.333 1.00 90.72 39 GLY C N 1
ATOM 2773 C CA . GLY C 1 41 ? 46.306 4.416 -2.368 1.00 89.01 39 GLY C CA 1
ATOM 2774 C C . GLY C 1 41 ? 47.333 3.323 -2.125 1.00 89.05 39 GLY C C 1
ATOM 2775 O O . GLY C 1 41 ? 47.294 2.282 -2.782 1.00 90.86 39 GLY C O 1
ATOM 2776 N N A GLU C 1 42 ? 48.230 3.550 -1.167 0.50 87.20 40 GLU C N 1
ATOM 2777 N N B GLU C 1 42 ? 48.270 3.560 -1.207 0.50 87.31 40 GLU C N 1
ATOM 2778 C CA A GLU C 1 42 ? 49.313 2.605 -0.874 0.50 87.48 40 GLU C CA 1
ATOM 2779 C CA B GLU C 1 42 ? 49.288 2.551 -0.891 0.50 87.39 40 GLU C CA 1
ATOM 2780 C C A GLU C 1 42 ? 49.575 2.426 0.622 0.50 83.66 40 GLU C C 1
ATOM 2781 C C B GLU C 1 42 ? 49.614 2.446 0.602 0.50 83.71 40 GLU C C 1
ATOM 2782 O O A GLU C 1 42 ? 49.074 3.194 1.447 0.50 80.78 40 GLU C O 1
ATOM 2783 O O B GLU C 1 42 ? 49.192 3.283 1.403 0.50 81.05 40 GLU C O 1
ATOM 2794 N N . VAL C 1 43 ? 50.344 1.391 0.960 1.00 83.86 41 VAL C N 1
ATOM 2795 C CA . VAL C 1 43 ? 50.776 1.147 2.338 1.00 81.58 41 VAL C CA 1
ATOM 2796 C C . VAL C 1 43 ? 52.297 0.975 2.359 1.00 84.45 41 VAL C C 1
ATOM 2797 O O . VAL C 1 43 ? 52.840 0.203 1.573 1.00 87.67 41 VAL C O 1
ATOM 2801 N N . LYS C 1 44 ? 52.975 1.697 3.252 1.00 84.26 42 LYS C N 1
ATOM 2802 C CA . LYS C 1 44 ? 54.442 1.709 3.314 1.00 87.57 42 LYS C CA 1
ATOM 2803 C C . LYS C 1 44 ? 54.975 1.708 4.763 1.00 85.83 42 LYS C C 1
ATOM 2804 O O . LYS C 1 44 ? 54.545 2.510 5.593 1.00 83.24 42 LYS C O 1
ATOM 2810 N N . GLY C 1 45 ? 55.897 0.782 5.041 1.00 88.06 43 GLY C N 1
ATOM 2811 C CA . GLY C 1 45 ? 56.593 0.636 6.336 1.00 87.90 43 GLY C CA 1
ATOM 2812 C C . GLY C 1 45 ? 57.610 -0.503 6.244 1.00 91.51 43 GLY C C 1
ATOM 2813 O O . GLY C 1 45 ? 57.782 -1.083 5.170 1.00 94.17 43 GLY C O 1
ATOM 2814 N N . GLU C 1 46 ? 58.285 -0.831 7.350 1.00 91.89 44 GLU C N 1
ATOM 2815 C CA . GLU C 1 46 ? 59.221 -1.977 7.377 1.00 95.49 44 GLU C CA 1
ATOM 2816 C C . GLU C 1 46 ? 58.478 -3.299 7.182 1.00 94.80 44 GLU C C 1
ATOM 2817 O O . GLU C 1 46 ? 57.722 -3.731 8.056 1.00 92.16 44 GLU C O 1
ATOM 2823 N N . GLY C 1 47 ? 58.690 -3.942 6.039 1.00 97.78 45 GLY C N 1
ATOM 2824 C CA . GLY C 1 47 ? 58.036 -5.225 5.758 1.00 97.89 45 GLY C CA 1
ATOM 2825 C C . GLY C 1 47 ? 56.635 -5.123 5.171 1.00 95.31 45 GLY C C 1
ATOM 2826 O O . GLY C 1 47 ? 56.085 -6.113 4.676 1.00 96.72 45 GLY C O 1
ATOM 2827 N N . ILE C 1 48 ? 56.065 -3.924 5.213 1.00 92.06 46 ILE C N 1
ATOM 2828 C CA . ILE C 1 48 ? 54.762 -3.662 4.619 1.00 89.72 46 ILE C CA 1
ATOM 2829 C C . ILE C 1 48 ? 54.956 -2.779 3.400 1.00 91.37 46 ILE C C 1
ATOM 2830 O O . ILE C 1 48 ? 55.503 -1.682 3.486 1.00 91.61 46 ILE C O 1
ATOM 2835 N N . SER C 1 49 ? 54.537 -3.295 2.257 1.00 92.81 47 SER C N 1
ATOM 2836 C CA . SER C 1 49 ? 54.438 -2.522 1.043 1.00 94.31 47 SER C CA 1
ATOM 2837 C C . SER C 1 49 ? 53.303 -3.154 0.272 1.00 93.83 47 SER C C 1
ATOM 2838 O O . SER C 1 49 ? 53.320 -4.353 -0.003 1.00 95.54 47 SER C O 1
ATOM 2841 N N . GLY C 1 50 ? 52.298 -2.347 -0.035 1.00 91.45 48 GLY C N 1
ATOM 2842 C CA . GLY C 1 50 ? 51.094 -2.832 -0.682 1.00 90.42 48 GLY C CA 1
ATOM 2843 C C . GLY C 1 50 ? 50.277 -1.695 -1.236 1.00 89.33 48 GLY C C 1
ATOM 2844 O O . GLY C 1 50 ? 50.610 -0.535 -1.047 1.00 89.04 48 GLY C O 1
ATOM 2845 N N . GLN C 1 51 ? 49.208 -2.034 -1.936 1.00 89.33 49 GLN C N 1
ATOM 2846 C CA . GLN C 1 51 ? 48.355 -1.033 -2.539 1.00 89.15 49 GLN C CA 1
ATOM 2847 C C . GLN C 1 51 ? 46.950 -1.198 -1.974 1.00 85.25 49 GLN C C 1
ATOM 2848 O O . GLN C 1 51 ? 46.456 -2.317 -1.840 1.00 84.70 49 GLN C O 1
ATOM 2854 N N . VAL C 1 52 ? 46.322 -0.078 -1.631 1.00 82.55 50 VAL C N 1
ATOM 2855 C CA . VAL C 1 52 ? 44.931 -0.061 -1.193 1.00 79.67 50 VAL C CA 1
ATOM 2856 C C . VAL C 1 52 ? 44.076 -0.411 -2.407 1.00 82.87 50 VAL C C 1
ATOM 2857 O O . VAL C 1 52 ? 44.356 0.048 -3.514 1.00 86.94 50 VAL C O 1
ATOM 2861 N N . LEU C 1 53 ? 43.059 -1.242 -2.209 1.00 81.79 51 LEU C N 1
ATOM 2862 C CA . LEU C 1 53 ? 42.239 -1.726 -3.326 1.00 85.09 51 LEU C CA 1
ATOM 2863 C C . LEU C 1 53 ? 41.173 -0.695 -3.775 1.00 86.32 51 LEU C C 1
ATOM 2864 O O . LEU C 1 53 ? 40.731 0.127 -2.969 1.00 83.40 51 LEU C O 1
ATOM 2869 N N . PRO C 1 54 ? 40.777 -0.716 -5.068 1.00 90.92 52 PRO C N 1
ATOM 2870 C CA . PRO C 1 54 ? 39.907 0.347 -5.563 1.00 92.82 52 PRO C CA 1
ATOM 2871 C C . PRO C 1 54 ? 38.425 0.115 -5.269 1.00 92.21 52 PRO C C 1
ATOM 2872 O O . PRO C 1 54 ? 37.596 0.094 -6.186 1.00 96.05 52 PRO C O 1
ATOM 2876 N N . PHE C 1 55 ? 38.110 -0.056 -3.988 1.00 87.79 53 PHE C N 1
ATOM 2877 C CA . PHE C 1 55 ? 36.734 -0.193 -3.509 1.00 87.08 53 PHE C CA 1
ATOM 2878 C C . PHE C 1 55 ? 36.695 0.055 -2.003 1.00 82.42 53 PHE C C 1
ATOM 2879 O O . PHE C 1 55 ? 37.739 0.066 -1.340 1.00 80.13 53 PHE C O 1
ATOM 2887 N N . GLY C 1 56 ? 35.488 0.227 -1.470 1.00 81.83 54 GLY C N 1
ATOM 2888 C CA . GLY C 1 56 ? 35.292 0.612 -0.072 1.00 77.76 54 GLY C CA 1
ATOM 2889 C C . GLY C 1 56 ? 34.843 2.057 0.029 1.00 78.08 54 GLY C C 1
ATOM 2890 O O . GLY C 1 56 ? 34.845 2.779 -0.966 1.00 81.26 54 GLY C O 1
ATOM 2891 N N . ALA C 1 57 ? 34.443 2.478 1.226 1.00 75.40 55 ALA C N 1
ATOM 2892 C CA . ALA C 1 57 ? 34.057 3.872 1.485 1.00 75.83 55 ALA C CA 1
ATOM 2893 C C . ALA C 1 57 ? 34.227 4.233 2.962 1.00 72.19 55 ALA C C 1
ATOM 2894 O O . ALA C 1 57 ? 34.317 3.350 3.802 1.00 69.78 55 ALA C O 1
ATOM 2896 N N . ASP C 1 58 ? 34.312 5.524 3.269 1.00 72.68 56 ASP C N 1
ATOM 2897 C CA . ASP C 1 58 ? 34.179 5.973 4.648 1.00 70.76 56 ASP C CA 1
ATOM 2898 C C . ASP C 1 58 ? 32.751 6.457 4.879 1.00 72.00 56 ASP C C 1
ATOM 2899 O O . ASP C 1 58 ? 32.300 7.394 4.228 1.00 74.42 56 ASP C O 1
ATOM 2904 N N . PHE C 1 59 ? 32.046 5.802 5.798 1.00 70.54 57 PHE C N 1
ATOM 2905 C CA . PHE C 1 59 ? 30.663 6.154 6.082 1.00 72.58 57 PHE C CA 1
ATOM 2906 C C . PHE C 1 59 ? 30.621 7.015 7.333 1.00 70.81 57 PHE C C 1
ATOM 2907 O O . PHE C 1 59 ? 30.845 6.530 8.445 1.00 68.78 57 PHE C O 1
ATOM 2915 N N . GLN C 1 60 ? 30.341 8.299 7.145 1.00 72.58 58 GLN C N 1
ATOM 2916 C CA . GLN C 1 60 ? 30.590 9.295 8.183 1.00 71.34 58 GLN C CA 1
ATOM 2917 C C . GLN C 1 60 ? 29.324 9.888 8.780 1.00 73.33 58 GLN C C 1
ATOM 2918 O O . GLN C 1 60 ? 28.296 9.990 8.110 1.00 76.09 58 GLN C O 1
ATOM 2924 N N . ILE C 1 61 ? 29.421 10.266 10.055 1.00 71.96 59 ILE C N 1
ATOM 2925 C CA . ILE C 1 61 ? 28.451 11.138 10.699 1.00 74.04 59 ILE C CA 1
ATOM 2926 C C . ILE C 1 61 ? 29.148 12.424 11.130 1.00 74.09 59 ILE C C 1
ATOM 2927 O O . ILE C 1 61 ? 30.152 12.395 11.839 1.00 71.55 59 ILE C O 1
ATOM 2932 N N . ILE C 1 62 ? 28.606 13.545 10.674 1.00 77.60 60 ILE C N 1
ATOM 2933 C CA . ILE C 1 62 ? 28.974 14.855 11.162 1.00 78.53 60 ILE C CA 1
ATOM 2934 C C . ILE C 1 62 ? 28.027 15.240 12.307 1.00 79.58 60 ILE C C 1
ATOM 2935 O O . ILE C 1 62 ? 26.831 15.426 12.089 1.00 82.52 60 ILE C O 1
ATOM 2940 N N A ARG C 1 63 ? 28.573 15.344 13.515 0.40 77.72 61 ARG C N 1
ATOM 2941 N N B ARG C 1 63 ? 28.580 15.340 13.517 0.60 77.48 61 ARG C N 1
ATOM 2942 C CA A ARG C 1 63 ? 27.830 15.821 14.680 0.40 79.12 61 ARG C CA 1
ATOM 2943 C CA B ARG C 1 63 ? 27.867 15.837 14.697 0.60 78.62 61 ARG C CA 1
ATOM 2944 C C A ARG C 1 63 ? 27.501 17.315 14.522 0.40 83.08 61 ARG C C 1
ATOM 2945 C C B ARG C 1 63 ? 27.499 17.321 14.511 0.60 82.89 61 ARG C C 1
ATOM 2946 O O A ARG C 1 63 ? 28.199 18.023 13.790 0.40 83.98 61 ARG C O 1
ATOM 2947 O O B ARG C 1 63 ? 28.166 18.027 13.749 0.60 83.80 61 ARG C O 1
ATOM 2962 N N . PRO C 1 64 ? 26.585 17.811 15.347 1.00 85.25 62 PRO C N 1
ATOM 2963 C CA . PRO C 1 64 ? 26.078 19.179 15.202 1.00 89.96 62 PRO C CA 1
ATOM 2964 C C . PRO C 1 64 ? 27.161 20.217 15.480 1.00 90.53 62 PRO C C 1
ATOM 2965 O O . PRO C 1 64 ? 27.028 21.370 15.070 1.00 94.11 62 PRO C O 1
ATOM 2969 N N . ASN C 1 65 ? 28.219 19.805 16.170 1.00 87.25 63 ASN C N 1
ATOM 2970 C CA . ASN C 1 65 ? 29.304 20.712 16.523 1.00 87.74 63 ASN C CA 1
ATOM 2971 C C . ASN C 1 65 ? 30.456 20.649 15.526 1.00 86.04 63 ASN C C 1
ATOM 2972 O O . ASN C 1 65 ? 31.553 21.136 15.799 1.00 85.85 63 ASN C O 1
ATOM 2977 N N . GLU C 1 66 ? 30.199 20.045 14.370 1.00 84.98 64 GLU C N 1
ATOM 2978 C CA . GLU C 1 66 ? 31.154 20.062 13.268 1.00 84.37 64 GLU C CA 1
ATOM 2979 C C . GLU C 1 66 ? 32.219 18.985 13.444 1.00 79.24 64 GLU C C 1
ATOM 2980 O O . GLU C 1 66 ? 33.275 19.034 12.813 1.00 78.71 64 GLU C O 1
ATOM 2986 N N . LEU C 1 67 ? 31.935 18.014 14.306 1.00 75.76 65 LEU C N 1
ATOM 2987 C CA . LEU C 1 67 ? 32.856 16.910 14.546 1.00 71.28 65 LEU C CA 1
ATOM 2988 C C . LEU C 1 67 ? 32.486 15.691 13.708 1.00 69.93 65 LEU C C 1
ATOM 2989 O O . LEU C 1 67 ? 31.309 15.434 13.454 1.00 70.61 65 LEU C O 1
ATOM 2994 N N . ILE C 1 68 ? 33.498 14.943 13.281 1.00 68.39 66 ILE C N 1
ATOM 2995 C CA . ILE C 1 68 ? 33.314 13.910 12.269 1.00 68.31 66 ILE C CA 1
ATOM 2996 C C . ILE C 1 68 ? 33.615 12.525 12.833 1.00 65.76 66 ILE C C 1
ATOM 2997 O O . ILE C 1 68 ? 34.757 12.220 13.178 1.00 63.64 66 ILE C O 1
ATOM 3002 N N . GLU C 1 69 ? 32.584 11.692 12.925 1.00 66.44 67 GLU C N 1
ATOM 3003 C CA . GLU C 1 69 ? 32.767 10.275 13.220 1.00 65.11 67 GLU C CA 1
ATOM 3004 C C . GLU C 1 69 ? 33.089 9.486 11.947 1.00 64.98 67 GLU C C 1
ATOM 3005 O O . GLU C 1 69 ? 32.265 9.373 11.037 1.00 66.45 67 GLU C O 1
ATOM 3011 N N . LEU C 1 70 ? 34.297 8.932 11.903 1.00 63.83 68 LEU C N 1
ATOM 3012 C CA . LEU C 1 70 ? 34.786 8.180 10.745 1.00 64.53 68 LEU C CA 1
ATOM 3013 C C . LEU C 1 70 ? 34.617 6.681 10.949 1.00 63.03 68 LEU C C 1
ATOM 3014 O O . LEU C 1 70 ? 34.810 6.158 12.042 1.00 61.05 68 LEU C O 1
ATOM 3019 N N . GLU C 1 71 ? 34.245 6.001 9.878 1.00 64.24 69 GLU C N 1
ATOM 3020 C CA . GLU C 1 71 ? 33.957 4.577 9.917 1.00 64.71 69 GLU C CA 1
ATOM 3021 C C . GLU C 1 71 ? 34.182 4.064 8.496 1.00 64.90 69 GLU C C 1
ATOM 3022 O O . GLU C 1 71 ? 33.255 4.011 7.692 1.00 67.27 69 GLU C O 1
ATOM 3028 N N . ALA C 1 72 ? 35.438 3.747 8.192 1.00 63.60 70 ALA C N 1
ATOM 3029 C CA . ALA C 1 72 ? 35.867 3.310 6.857 1.00 65.31 70 ALA C CA 1
ATOM 3030 C C . ALA C 1 72 ? 36.150 1.819 6.826 1.00 64.94 70 ALA C C 1
ATOM 3031 O O . ALA C 1 72 ? 36.727 1.263 7.762 1.00 63.32 70 ALA C O 1
ATOM 3033 N N . LYS C 1 73 ? 35.746 1.186 5.738 1.00 67.13 71 LYS C N 1
ATOM 3034 C CA . LYS C 1 73 ? 36.022 -0.219 5.521 1.00 67.42 71 LYS C CA 1
ATOM 3035 C C . LYS C 1 73 ? 36.585 -0.399 4.125 1.00 70.03 71 LYS C C 1
ATOM 3036 O O . LYS C 1 73 ? 35.926 -0.077 3.125 1.00 72.61 71 LYS C O 1
ATOM 3042 N N . TYR C 1 74 ? 37.821 -0.893 4.073 1.00 69.40 72 TYR C N 1
ATOM 3043 C CA . TYR C 1 74 ? 38.500 -1.180 2.821 1.00 71.69 72 TYR C CA 1
ATOM 3044 C C . TYR C 1 74 ? 39.500 -2.319 3.008 1.00 71.22 72 TYR C C 1
ATOM 3045 O O . TYR C 1 74 ? 39.458 -3.039 4.007 1.00 69.06 72 TYR C O 1
ATOM 3054 N N . ALA C 1 75 ? 40.380 -2.494 2.030 1.00 73.48 73 ALA C N 1
ATOM 3055 C CA . ALA C 1 75 ? 41.390 -3.541 2.089 1.00 74.15 73 ALA C CA 1
ATOM 3056 C C . ALA C 1 75 ? 42.658 -3.031 1.467 1.00 75.64 73 ALA C C 1
ATOM 3057 O O . ALA C 1 75 ? 42.659 -2.007 0.789 1.00 76.90 73 ALA C O 1
ATOM 3059 N N . PHE C 1 76 ? 43.745 -3.746 1.714 1.00 76.14 74 PHE C N 1
ATOM 3060 C CA . PHE C 1 76 ? 44.934 -3.581 0.915 1.00 78.92 74 PHE C CA 1
ATOM 3061 C C . PHE C 1 76 ? 45.581 -4.927 0.635 1.00 81.35 74 PHE C C 1
ATOM 3062 O O . PHE C 1 76 ? 45.299 -5.918 1.305 1.00 80.34 74 PHE C O 1
ATOM 3070 N N . GLU C 1 77 ? 46.437 -4.949 -0.374 1.00 85.20 75 GLU C N 1
ATOM 3071 C CA . GLU C 1 77 ? 47.140 -6.156 -0.767 1.00 88.55 75 GLU C CA 1
ATOM 3072 C C . GLU C 1 77 ? 48.630 -5.874 -0.804 1.00 89.95 75 GLU C C 1
ATOM 3073 O O . GLU C 1 77 ? 49.079 -4.992 -1.535 1.00 91.93 75 GLU C O 1
ATOM 3079 N N . THR C 1 78 ? 49.388 -6.628 -0.014 1.00 89.59 76 THR C N 1
ATOM 3080 C CA . THR C 1 78 ? 50.841 -6.502 0.000 1.00 91.27 76 THR C CA 1
ATOM 3081 C C . THR C 1 78 ? 51.481 -7.175 -1.214 1.00 96.51 76 THR C C 1
ATOM 3082 O O . THR C 1 78 ? 50.805 -7.839 -1.999 1.00 98.66 76 THR C O 1
ATOM 3086 N N . ASP C 1 79 ? 52.795 -6.997 -1.348 1.00 99.07 77 ASP C N 1
ATOM 3087 C CA . ASP C 1 79 ? 53.597 -7.636 -2.397 1.00 104.31 77 ASP C CA 1
ATOM 3088 C C . ASP C 1 79 ? 53.603 -9.160 -2.271 1.00 106.08 77 ASP C C 1
ATOM 3089 O O . ASP C 1 79 ? 53.713 -9.874 -3.273 1.00 110.10 77 ASP C O 1
ATOM 3094 N N . ASP C 1 80 ? 53.484 -9.639 -1.031 1.00 102.93 78 ASP C N 1
ATOM 3095 C CA . ASP C 1 80 ? 53.459 -11.070 -0.697 1.00 104.38 78 ASP C CA 1
ATOM 3096 C C . ASP C 1 80 ? 52.251 -11.785 -1.281 1.00 104.82 78 ASP C C 1
ATOM 3097 O O . ASP C 1 80 ? 52.314 -12.973 -1.610 1.00 108.35 78 ASP C O 1
ATOM 3102 N N . GLY C 1 81 ? 51.149 -11.051 -1.386 1.00 101.61 79 GLY C N 1
ATOM 3103 C CA . GLY C 1 81 ? 49.867 -11.625 -1.754 1.00 101.32 79 GLY C CA 1
ATOM 3104 C C . GLY C 1 81 ? 48.967 -11.724 -0.541 1.00 96.28 79 GLY C C 1
ATOM 3105 O O . GLY C 1 81 ? 47.946 -12.414 -0.568 1.00 96.58 79 GLY C O 1
ATOM 3106 N N . ALA C 1 82 ? 49.358 -11.047 0.531 1.00 92.17 80 ALA C N 1
ATOM 3107 C CA . ALA C 1 82 ? 48.506 -10.923 1.701 1.00 87.66 80 ALA C CA 1
ATOM 3108 C C . ALA C 1 82 ? 47.410 -9.909 1.412 1.00 85.09 80 ALA C C 1
ATOM 3109 O O . ALA C 1 82 ? 47.695 -8.762 1.054 1.00 84.68 80 ALA C O 1
ATOM 3111 N N . VAL C 1 83 ? 46.156 -10.328 1.563 1.00 84.03 81 VAL C N 1
ATOM 3112 C CA . VAL C 1 83 ? 45.028 -9.385 1.505 1.00 80.69 81 VAL C CA 1
ATOM 3113 C C . VAL C 1 83 ? 44.566 -9.044 2.920 1.00 76.49 81 VAL C C 1
ATOM 3114 O O . VAL C 1 83 ? 44.247 -9.943 3.707 1.00 75.94 81 VAL C O 1
ATOM 3118 N N . VAL C 1 84 ? 44.536 -7.744 3.227 1.00 73.26 82 VAL C N 1
ATOM 3119 C CA . VAL C 1 84 ? 44.263 -7.259 4.577 1.00 69.24 82 VAL C CA 1
ATOM 3120 C C . VAL C 1 84 ? 43.035 -6.352 4.615 1.00 67.81 82 VAL C C 1
ATOM 3121 O O . VAL C 1 84 ? 43.014 -5.289 4.000 1.00 68.25 82 VAL C O 1
ATOM 3125 N N . TYR C 1 85 ? 42.008 -6.796 5.330 1.00 66.56 83 TYR C N 1
ATOM 3126 C CA . TYR C 1 85 ? 40.790 -6.028 5.487 1.00 65.97 83 TYR C CA 1
ATOM 3127 C C . TYR C 1 85 ? 41.034 -4.992 6.578 1.00 63.30 83 TYR C C 1
ATOM 3128 O O . TYR C 1 85 ? 41.579 -5.327 7.630 1.00 61.79 83 TYR C O 1
ATOM 3137 N N . VAL C 1 86 ? 40.664 -3.743 6.291 1.00 63.34 84 VAL C N 1
ATOM 3138 C CA . VAL C 1 86 ? 40.872 -2.612 7.195 1.00 61.90 84 VAL C CA 1
ATOM 3139 C C . VAL C 1 86 ? 39.534 -2.068 7.671 1.00 61.79 84 VAL C C 1
ATOM 3140 O O . VAL C 1 86 ? 38.625 -1.808 6.872 1.00 63.32 84 VAL C O 1
ATOM 3144 N N . GLU C 1 87 ? 39.423 -1.882 8.974 1.00 60.89 85 GLU C N 1
ATOM 3145 C CA . GLU C 1 87 ? 38.267 -1.220 9.540 1.00 61.38 85 GLU C CA 1
ATOM 3146 C C . GLU C 1 87 ? 38.805 -0.052 10.321 1.00 59.28 85 GLU C C 1
ATOM 3147 O O . GLU C 1 87 ? 39.421 -0.255 11.357 1.00 58.26 85 GLU C O 1
ATOM 3153 N N . ASN C 1 88 ? 38.603 1.169 9.826 1.00 59.43 86 ASN C N 1
ATOM 3154 C CA . ASN C 1 88 ? 39.213 2.344 10.464 1.00 58.46 86 ASN C CA 1
ATOM 3155 C C . ASN C 1 88 ? 38.205 3.326 11.077 1.00 57.78 86 ASN C C 1
ATOM 3156 O O . ASN C 1 88 ? 37.526 4.066 10.373 1.00 58.53 86 ASN C O 1
ATOM 3161 N N . VAL C 1 89 ? 38.128 3.317 12.404 1.00 56.62 87 VAL C N 1
ATOM 3162 C CA . VAL C 1 89 ? 37.090 4.032 13.142 1.00 56.31 87 VAL C CA 1
ATOM 3163 C C . VAL C 1 89 ? 37.725 5.145 13.955 1.00 56.01 87 VAL C C 1
ATOM 3164 O O . VAL C 1 89 ? 38.771 4.960 14.552 1.00 55.81 87 VAL C O 1
ATOM 3168 N N . GLY C 1 90 ? 37.108 6.317 13.974 1.00 57.15 88 GLY C N 1
ATOM 3169 C CA . GLY C 1 90 ? 37.723 7.414 14.700 1.00 56.89 88 GLY C CA 1
ATOM 3170 C C . GLY C 1 90 ? 37.087 8.753 14.545 1.00 58.05 88 GLY C C 1
ATOM 3171 O O . GLY C 1 90 ? 35.931 8.868 14.167 1.00 59.49 88 GLY C O 1
ATOM 3172 N N . ILE C 1 91 ? 37.850 9.784 14.876 1.00 58.51 89 ILE C N 1
ATOM 3173 C CA . ILE C 1 91 ? 37.294 11.120 14.945 1.00 59.55 89 ILE C CA 1
ATOM 3174 C C . ILE C 1 91 ? 38.268 12.172 14.466 1.00 59.99 89 ILE C C 1
ATOM 3175 O O . ILE C 1 91 ? 39.482 12.030 14.629 1.00 58.22 89 ILE C O 1
ATOM 3180 N N . ARG C 1 92 ? 37.701 13.187 13.818 1.00 61.77 90 ARG C N 1
ATOM 3181 C CA . ARG C 1 92 ? 38.396 14.386 13.387 1.00 63.60 90 ARG C CA 1
ATOM 3182 C C . ARG C 1 92 ? 37.654 15.589 13.984 1.00 66.12 90 ARG C C 1
ATOM 3183 O O . ARG C 1 92 ? 36.446 15.751 13.785 1.00 67.11 90 ARG C O 1
ATOM 3191 N N . PHE C 1 93 ? 38.382 16.406 14.742 1.00 67.01 91 PHE C N 1
ATOM 3192 C CA . PHE C 1 93 ? 37.818 17.557 15.455 1.00 69.30 91 PHE C CA 1
ATOM 3193 C C . PHE C 1 93 ? 38.892 18.638 15.514 1.00 72.05 91 PHE C C 1
ATOM 3194 O O . PHE C 1 93 ? 39.973 18.478 14.944 1.00 71.86 91 PHE C O 1
ATOM 3202 N N . GLY C 1 94 ? 38.598 19.739 16.189 1.00 75.87 92 GLY C N 1
ATOM 3203 C CA . GLY C 1 94 ? 39.450 20.933 16.150 1.00 79.83 92 GLY C CA 1
ATOM 3204 C C . GLY C 1 94 ? 38.621 22.202 16.074 1.00 84.44 92 GLY C C 1
ATOM 3205 O O . GLY C 1 94 ? 37.387 22.133 16.066 1.00 85.60 92 GLY C O 1
ATOM 3206 N N . PRO C 1 95 ? 39.282 23.378 15.995 1.00 88.04 93 PRO C N 1
ATOM 3207 C CA . PRO C 1 95 ? 38.534 24.648 16.029 1.00 92.23 93 PRO C CA 1
ATOM 3208 C C . PRO C 1 95 ? 37.602 24.803 14.813 1.00 94.31 93 PRO C C 1
ATOM 3209 O O . PRO C 1 95 ? 38.033 24.537 13.685 1.00 94.71 93 PRO C O 1
ATOM 3213 N N . VAL C 1 96 ? 36.349 25.220 15.054 1.00 95.86 94 VAL C N 1
ATOM 3214 C CA . VAL C 1 96 ? 35.259 25.101 14.059 1.00 97.30 94 VAL C CA 1
ATOM 3215 C C . VAL C 1 96 ? 35.508 25.718 12.686 1.00 101.00 94 VAL C C 1
ATOM 3216 O O . VAL C 1 96 ? 35.068 25.167 11.673 1.00 100.83 94 VAL C O 1
ATOM 3220 N N . GLU C 1 97 ? 36.183 26.870 12.660 1.00 104.74 95 GLU C N 1
ATOM 3221 C CA . GLU C 1 97 ? 36.487 27.566 11.409 1.00 108.61 95 GLU C CA 1
ATOM 3222 C C . GLU C 1 97 ? 37.474 26.784 10.527 1.00 106.38 95 GLU C C 1
ATOM 3223 O O . GLU C 1 97 ? 37.376 26.823 9.298 1.00 108.50 95 GLU C O 1
ATOM 3229 N N . LEU C 1 98 ? 38.412 26.075 11.157 1.00 102.28 96 LEU C N 1
ATOM 3230 C CA . LEU C 1 98 ? 39.316 25.166 10.433 1.00 100.02 96 LEU C CA 1
ATOM 3231 C C . LEU C 1 98 ? 38.611 23.928 9.869 1.00 96.96 96 LEU C C 1
ATOM 3232 O O . LEU C 1 98 ? 38.997 23.417 8.820 1.00 96.48 96 LEU C O 1
ATOM 3237 N N . LEU C 1 99 ? 37.574 23.462 10.561 1.00 95.26 97 LEU C N 1
ATOM 3238 C CA . LEU C 1 99 ? 36.778 22.334 10.079 1.00 93.56 97 LEU C CA 1
ATOM 3239 C C . LEU C 1 99 ? 35.936 22.735 8.868 1.00 97.76 97 LEU C C 1
ATOM 3240 O O . LEU C 1 99 ? 35.730 21.930 7.962 1.00 97.61 97 LEU C O 1
ATOM 3245 N N . ARG C 1 100 ? 35.463 23.977 8.845 1.00 102.45 98 ARG C N 1
ATOM 3246 C CA . ARG C 1 100 ? 34.677 24.471 7.708 1.00 107.31 98 ARG C CA 1
ATOM 3247 C C . ARG C 1 100 ? 35.526 24.653 6.443 1.00 109.94 98 ARG C C 1
ATOM 3248 O O . ARG C 1 100 ? 35.015 24.496 5.332 1.00 112.54 98 ARG C O 1
ATOM 3256 N N . LYS C 1 101 ? 36.811 24.978 6.625 1.00 109.71 99 LYS C N 1
ATOM 3257 C CA . LYS C 1 101 ? 37.783 25.061 5.524 1.00 112.11 99 LYS C CA 1
ATOM 3258 C C . LYS C 1 101 ? 38.012 23.708 4.862 1.00 109.36 99 LYS C C 1
ATOM 3259 O O . LYS C 1 101 ? 38.052 23.618 3.636 1.00 112.41 99 LYS C O 1
ATOM 3265 N N . LEU C 1 102 ? 38.192 22.665 5.674 1.00 104.29 100 LEU C N 1
ATOM 3266 C CA . LEU C 1 102 ? 38.404 21.312 5.163 1.00 101.54 100 LEU C CA 1
ATOM 3267 C C . LEU C 1 102 ? 37.182 20.842 4.394 1.00 103.31 100 LEU C C 1
ATOM 3268 O O . LEU C 1 102 ? 37.303 20.214 3.339 1.00 104.45 100 LEU C O 1
ATOM 3273 N N . LYS C 1 103 ? 36.009 21.166 4.939 1.00 104.24 101 LYS C N 1
ATOM 3274 C CA . LYS C 1 103 ? 34.721 20.760 4.388 1.00 105.88 101 LYS C CA 1
ATOM 3275 C C . LYS C 1 103 ? 34.491 21.428 3.042 1.00 111.51 101 LYS C C 1
ATOM 3276 O O . LYS C 1 103 ? 33.594 21.047 2.290 1.00 113.65 101 LYS C O 1
ATOM 3282 N N . ARG C 1 104 ? 35.327 22.421 2.754 1.00 114.41 102 ARG C N 1
ATOM 3283 C CA . ARG C 1 104 ? 35.285 23.191 1.523 1.00 120.10 102 ARG C CA 1
ATOM 3284 C C . ARG C 1 104 ? 36.260 22.616 0.488 1.00 120.56 102 ARG C C 1
ATOM 3285 O O . ARG C 1 104 ? 36.025 22.709 -0.720 1.00 125.19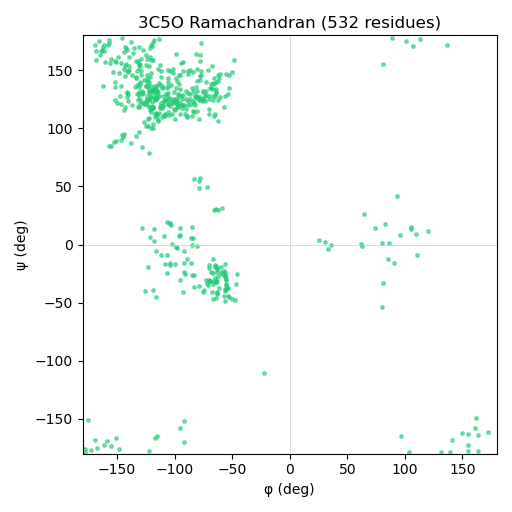 102 ARG C O 1
ATOM 3293 N N . GLY C 1 105 ? 37.352 22.023 0.970 1.00 116.21 103 GLY C N 1
ATOM 3294 C CA . GLY C 1 105 ? 38.433 21.540 0.105 1.00 116.40 103 GLY C CA 1
ATOM 3295 C C . GLY C 1 105 ? 39.696 22.370 0.259 1.00 117.69 103 GLY C C 1
ATOM 3296 O O . GLY C 1 105 ? 40.754 22.012 -0.277 1.00 117.83 103 GLY C O 1
ATOM 3297 N N . GLU C 1 106 ? 39.565 23.481 0.995 1.00 118.97 104 GLU C N 1
ATOM 3298 C CA . GLU C 1 106 ? 40.655 24.417 1.301 1.00 120.69 104 GLU C CA 1
ATOM 3299 C C . GLU C 1 106 ? 41.705 23.754 2.209 1.00 115.42 104 GLU C C 1
ATOM 3300 O O . GLU C 1 106 ? 41.339 23.107 3.190 1.00 110.63 104 GLU C O 1
ATOM 3306 N N . PRO C 1 107 ? 43.009 23.912 1.886 1.00 116.63 105 PRO C N 1
ATOM 3307 C CA . PRO C 1 107 ? 44.077 23.206 2.618 1.00 112.24 105 PRO C CA 1
ATOM 3308 C C . PRO C 1 107 ? 44.275 23.659 4.073 1.00 109.52 105 PRO C C 1
ATOM 3309 O O . PRO C 1 107 ? 44.311 24.854 4.351 1.00 112.76 105 PRO C O 1
ATOM 3313 N N . VAL C 1 108 ? 44.412 22.696 4.982 1.00 104.02 106 VAL C N 1
ATOM 3314 C CA . VAL C 1 108 ? 44.655 22.974 6.406 1.00 101.35 106 VAL C CA 1
ATOM 3315 C C . VAL C 1 108 ? 45.830 22.158 6.952 1.00 98.17 106 VAL C C 1
ATOM 3316 O O . VAL C 1 108 ? 45.993 20.988 6.609 1.00 95.54 106 VAL C O 1
ATOM 3320 N N . ASP C 1 109 ? 46.641 22.798 7.794 1.00 98.91 107 ASP C N 1
ATOM 3321 C CA . ASP C 1 109 ? 47.778 22.163 8.470 1.00 96.76 107 ASP C CA 1
ATOM 3322 C C . ASP C 1 109 ? 47.308 21.062 9.437 1.00 91.47 107 ASP C C 1
ATOM 3323 O O . ASP C 1 109 ? 46.688 21.359 10.461 1.00 89.83 107 ASP C O 1
ATOM 3328 N N . PRO C 1 110 ? 47.615 19.785 9.117 1.00 88.89 108 PRO C N 1
ATOM 3329 C CA . PRO C 1 110 ? 47.104 18.631 9.876 1.00 84.50 108 PRO C CA 1
ATOM 3330 C C . PRO C 1 110 ? 47.489 18.629 11.357 1.00 82.76 108 PRO C C 1
ATOM 3331 O O . PRO C 1 110 ? 46.776 18.042 12.183 1.00 79.81 108 PRO C O 1
ATOM 3335 N N . LYS C 1 111 ? 48.597 19.289 11.684 1.00 84.83 109 LYS C N 1
ATOM 3336 C CA . LYS C 1 111 ? 49.110 19.322 13.053 1.00 84.18 109 LYS C CA 1
ATOM 3337 C C . LYS C 1 111 ? 48.211 20.152 13.986 1.00 83.55 109 LYS C C 1
ATOM 3338 O O . LYS C 1 111 ? 48.240 19.984 15.205 1.00 82.50 109 LYS C O 1
ATOM 3344 N N . VAL C 1 112 ? 47.397 21.017 13.392 1.00 84.34 110 VAL C N 1
ATOM 3345 C CA . VAL C 1 112 ? 46.475 21.870 14.125 1.00 84.31 110 VAL C CA 1
ATOM 3346 C C . VAL C 1 112 ? 45.120 21.171 14.319 1.00 80.69 110 VAL C C 1
ATOM 3347 O O . VAL C 1 112 ? 44.288 21.618 15.105 1.00 81.03 110 VAL C O 1
ATOM 3351 N N . ILE C 1 113 ? 44.911 20.072 13.598 1.00 76.83 111 ILE C N 1
ATOM 3352 C CA . ILE C 1 113 ? 43.662 19.321 13.649 1.00 73.37 111 ILE C CA 1
ATOM 3353 C C . ILE C 1 113 ? 43.823 18.078 14.529 1.00 68.94 111 ILE C C 1
ATOM 3354 O O . ILE C 1 113 ? 44.908 17.511 14.623 1.00 67.68 111 ILE C O 1
ATOM 3359 N N . TYR C 1 114 ? 42.749 17.677 15.197 1.00 66.40 112 TYR C N 1
ATOM 3360 C CA . TYR C 1 114 ? 42.743 16.404 15.886 1.00 62.57 112 TYR C CA 1
ATOM 3361 C C . TYR C 1 114 ? 42.109 15.359 14.973 1.00 61.09 112 TYR C C 1
ATOM 3362 O O . TYR C 1 114 ? 40.917 15.412 14.689 1.00 61.38 112 TYR C O 1
ATOM 3371 N N . PHE C 1 115 ? 42.917 14.406 14.512 1.00 60.27 113 PHE C N 1
ATOM 3372 C CA . PHE C 1 115 ? 42.457 13.354 13.600 1.00 58.51 113 PHE C CA 1
ATOM 3373 C C . PHE C 1 115 ? 43.063 12.022 14.035 1.00 56.55 113 PHE C C 1
ATOM 3374 O O . PHE C 1 115 ? 44.131 11.638 13.581 1.00 57.15 113 PHE C O 1
ATOM 3382 N N . ARG C 1 116 ? 42.385 11.327 14.945 1.00 54.92 114 ARG C N 1
ATOM 3383 C CA . ARG C 1 116 ? 42.896 10.081 15.480 1.00 53.01 114 ARG C CA 1
ATOM 3384 C C . ARG C 1 116 ? 41.889 8.954 15.286 1.00 52.70 114 ARG C C 1
ATOM 3385 O O . ARG C 1 116 ? 40.673 9.163 15.427 1.00 52.16 114 ARG C O 1
ATOM 3393 N N . THR C 1 117 ? 42.407 7.769 14.943 1.00 52.39 115 THR C N 1
ATOM 3394 C CA . THR C 1 117 ? 41.576 6.618 14.601 1.00 52.88 115 THR C CA 1
ATOM 3395 C C . THR C 1 117 ? 42.074 5.331 15.269 1.00 52.23 115 THR C C 1
ATOM 3396 O O . THR C 1 117 ? 43.152 5.302 15.850 1.00 52.48 115 THR C O 1
ATOM 3400 N N . ARG C 1 118 ? 41.276 4.272 15.204 1.00 52.65 116 ARG C N 1
ATOM 3401 C CA . ARG C 1 118 ? 41.753 2.951 15.585 1.00 52.93 116 ARG C CA 1
ATOM 3402 C C . ARG C 1 118 ? 41.551 2.019 14.406 1.00 53.04 116 ARG C C 1
ATOM 3403 O O . ARG C 1 118 ? 40.427 1.576 14.157 1.00 53.17 116 ARG C O 1
ATOM 3411 N N . PRO C 1 119 ? 42.621 1.732 13.662 1.00 53.71 117 PRO C N 1
ATOM 3412 C CA . PRO C 1 119 ? 42.421 0.728 12.623 1.00 54.64 117 PRO C CA 1
ATOM 3413 C C . PRO C 1 119 ? 42.494 -0.685 13.176 1.00 54.65 117 PRO C C 1
ATOM 3414 O O . PRO C 1 119 ? 43.367 -0.998 13.991 1.00 54.23 117 PRO C O 1
ATOM 3418 N N A ARG C 1 120 ? 41.524 -1.505 12.778 0.50 55.49 118 ARG C N 1
ATOM 3419 N N B ARG C 1 120 ? 41.576 -1.530 12.717 0.50 55.33 118 ARG C N 1
ATOM 3420 C CA A ARG C 1 120 ? 41.554 -2.952 12.991 0.50 56.60 118 ARG C CA 1
ATOM 3421 C CA B ARG C 1 120 ? 41.592 -2.958 13.018 0.50 56.07 118 ARG C CA 1
ATOM 3422 C C A ARG C 1 120 ? 41.946 -3.592 11.669 0.50 57.77 118 ARG C C 1
ATOM 3423 C C B ARG C 1 120 ? 41.762 -3.720 11.711 0.50 57.54 118 ARG C C 1
ATOM 3424 O O A ARG C 1 120 ? 41.638 -3.042 10.606 0.50 58.58 118 ARG C O 1
ATOM 3425 O O B ARG C 1 120 ? 41.114 -3.387 10.711 0.50 58.41 118 ARG C O 1
ATOM 3440 N N . PHE C 1 121 ? 42.616 -4.742 11.731 1.00 58.18 119 PHE C N 1
ATOM 3441 C CA . PHE C 1 121 ? 42.998 -5.493 10.531 1.00 59.43 119 PHE C CA 1
ATOM 3442 C C . PHE C 1 121 ? 42.550 -6.944 10.601 1.00 60.82 119 PHE C C 1
ATOM 3443 O O . PHE C 1 121 ? 42.533 -7.542 11.675 1.00 60.61 119 PHE C O 1
ATOM 3451 N N . GLU C 1 122 ? 42.174 -7.506 9.454 1.00 62.46 120 GLU C N 1
ATOM 3452 C CA . GLU C 1 122 ? 41.901 -8.935 9.361 1.00 64.42 120 GLU C CA 1
ATOM 3453 C C . GLU C 1 122 ? 42.615 -9.533 8.158 1.00 66.48 120 GLU C C 1
ATOM 3454 O O . GLU C 1 122 ? 42.434 -9.041 7.050 1.00 66.15 120 GLU C O 1
ATOM 3460 N N . THR C 1 123 ? 43.443 -10.563 8.411 1.00 68.68 121 THR C N 1
ATOM 3461 C CA . THR C 1 123 ? 44.169 -11.379 7.393 1.00 72.25 121 THR C CA 1
ATOM 3462 C C . THR C 1 123 ? 44.244 -12.840 7.816 1.00 74.90 121 THR C C 1
ATOM 3463 O O . THR C 1 123 ? 44.263 -13.151 9.012 1.00 73.96 121 THR C O 1
ATOM 3467 N N . GLY C 1 124 ? 44.344 -13.731 6.829 1.00 78.60 122 GLY C N 1
ATOM 3468 C CA . GLY C 1 124 ? 44.697 -15.121 7.094 1.00 82.23 122 GLY C CA 1
ATOM 3469 C C . GLY C 1 124 ? 46.146 -15.426 6.762 1.00 84.98 122 GLY C C 1
ATOM 3470 O O . GLY C 1 124 ? 46.600 -16.564 6.914 1.00 87.63 122 GLY C O 1
ATOM 3471 N N . HIS C 1 125 ? 46.864 -14.400 6.304 1.00 84.16 123 HIS C N 1
ATOM 3472 C CA . HIS C 1 125 ? 48.244 -14.572 5.878 1.00 87.14 123 HIS C CA 1
ATOM 3473 C C . HIS C 1 125 ? 49.144 -14.719 7.100 1.00 86.76 123 HIS C C 1
ATOM 3474 O O . HIS C 1 125 ? 49.132 -13.858 7.979 1.00 83.41 123 HIS C O 1
ATOM 3481 N N . PRO C 1 126 ? 49.930 -15.818 7.152 1.00 90.88 124 PRO C N 1
ATOM 3482 C CA . PRO C 1 126 ? 50.797 -16.206 8.281 1.00 91.73 124 PRO C CA 1
ATOM 3483 C C . PRO C 1 126 ? 51.821 -15.137 8.705 1.00 90.31 124 PRO C C 1
ATOM 3484 O O . PRO C 1 126 ? 52.261 -15.125 9.857 1.00 89.95 124 PRO C O 1
ATOM 3488 N N . ASN C 1 127 ? 52.199 -14.274 7.772 1.00 89.78 125 ASN C N 1
ATOM 3489 C CA . ASN C 1 127 ? 53.211 -13.284 8.020 1.00 88.92 125 ASN C CA 1
ATOM 3490 C C . ASN C 1 127 ? 52.643 -12.114 8.807 1.00 84.02 125 ASN C C 1
ATOM 3491 O O . ASN C 1 127 ? 53.313 -11.539 9.672 1.00 82.93 125 ASN C O 1
ATOM 3496 N N . TYR C 1 128 ? 51.393 -11.788 8.504 1.00 81.04 126 TYR C N 1
ATOM 3497 C CA . TYR C 1 128 ? 50.775 -10.559 8.969 1.00 76.57 126 TYR C CA 1
ATOM 3498 C C . TYR C 1 128 ? 49.799 -10.813 10.108 1.00 74.40 126 TYR C C 1
ATOM 3499 O O . TYR C 1 128 ? 48.942 -9.976 10.398 1.00 71.55 126 TYR C O 1
ATOM 3508 N N . GLN C 1 129 ? 49.932 -11.974 10.750 1.00 76.24 127 GLN C N 1
ATOM 3509 C CA . GLN C 1 129 ? 49.104 -12.331 11.900 1.00 75.09 127 GLN C CA 1
ATOM 3510 C C . GLN C 1 129 ? 49.253 -11.353 13.055 1.00 72.46 127 GLN C C 1
ATOM 3511 O O . GLN C 1 129 ? 48.354 -11.211 13.895 1.00 69.86 127 GLN C O 1
ATOM 3517 N N . TRP C 1 130 ? 50.391 -10.664 13.067 1.00 72.59 128 TRP C N 1
ATOM 3518 C CA . TRP C 1 130 ? 50.705 -9.703 14.099 1.00 70.64 128 TRP C CA 1
ATOM 3519 C C . TRP C 1 130 ? 49.745 -8.530 14.037 1.00 67.54 128 TRP C C 1
ATOM 3520 O O . TRP C 1 130 ? 49.425 -7.945 15.066 1.00 66.07 128 TRP C O 1
ATOM 3531 N N . LEU C 1 131 ? 49.274 -8.208 12.831 1.00 67.28 129 LEU C N 1
ATOM 3532 C CA . LEU C 1 131 ? 48.256 -7.171 12.633 1.00 64.59 129 LEU C CA 1
ATOM 3533 C C . LEU C 1 131 ? 46.947 -7.456 13.381 1.00 63.50 129 LEU C C 1
ATOM 3534 O O . LEU C 1 131 ? 46.163 -6.543 13.606 1.00 60.57 129 LEU C O 1
ATOM 3547 N N . GLN C 1 133 ? 47.094 -9.198 16.435 1.00 63.95 131 GLN C N 1
ATOM 3548 C CA . GLN C 1 133 ? 47.468 -9.564 17.798 1.00 63.74 131 GLN C CA 1
ATOM 3549 C C . GLN C 1 133 ? 47.763 -8.347 18.648 1.00 61.25 131 GLN C C 1
ATOM 3550 O O . GLN C 1 133 ? 48.024 -8.453 19.859 1.00 62.17 131 GLN C O 1
ATOM 3556 N N . TYR C 1 134 ? 47.707 -7.187 18.008 1.00 57.82 132 TYR C N 1
ATOM 3557 C CA . TYR C 1 134 ? 47.967 -5.931 18.670 1.00 55.49 132 TYR C CA 1
ATOM 3558 C C . TYR C 1 134 ? 46.836 -4.985 18.361 1.00 53.20 132 TYR C C 1
ATOM 3559 O O . TYR C 1 134 ? 46.107 -5.180 17.405 1.00 51.58 132 TYR C O 1
ATOM 3568 N N . LEU C 1 135 ? 46.707 -3.962 19.202 1.00 52.12 133 LEU C N 1
ATOM 3569 C CA . LEU C 1 135 ? 45.866 -2.813 18.952 1.00 50.54 133 LEU C CA 1
ATOM 3570 C C . LEU C 1 135 ? 46.695 -1.719 18.272 1.00 49.68 133 LEU C C 1
ATOM 3571 O O . LEU C 1 135 ? 47.883 -1.602 18.517 1.00 50.17 133 LEU C O 1
ATOM 3576 N N . PHE C 1 136 ? 46.055 -0.915 17.436 1.00 48.76 134 PHE C N 1
ATOM 3577 C CA . PHE C 1 136 ? 46.713 0.159 16.724 1.00 49.63 134 PHE C CA 1
ATOM 3578 C C . PHE C 1 136 ? 45.945 1.463 16.902 1.00 48.88 134 PHE C C 1
ATOM 3579 O O . PHE C 1 136 ? 44.738 1.468 17.028 1.00 48.42 134 PHE C O 1
ATOM 3587 N N . VAL C 1 137 ? 46.664 2.560 16.957 1.00 49.13 135 VAL C N 1
ATOM 3588 C CA . VAL C 1 137 ? 46.068 3.866 16.889 1.00 49.38 135 VAL C CA 1
ATOM 3589 C C . VAL C 1 137 ? 46.625 4.556 15.642 1.00 49.95 135 VAL C C 1
ATOM 3590 O O . VAL C 1 137 ? 47.828 4.543 15.418 1.00 50.82 135 VAL C O 1
ATOM 3594 N N . GLY C 1 138 ? 45.747 5.155 14.843 1.00 49.89 136 GLY C N 1
ATOM 3595 C CA . GLY C 1 138 ? 46.186 5.995 13.738 1.00 51.72 136 GLY C CA 1
ATOM 3596 C C . GLY C 1 138 ? 46.153 7.491 14.056 1.00 53.21 136 GLY C C 1
ATOM 3597 O O . GLY C 1 138 ? 45.265 7.992 14.765 1.00 52.96 136 GLY C O 1
ATOM 3598 N N . SER C 1 139 ? 47.132 8.213 13.531 1.00 55.13 137 SER C N 1
ATOM 3599 C CA . SER C 1 139 ? 47.152 9.663 13.602 1.00 56.18 137 SER C CA 1
ATOM 3600 C C . SER C 1 139 ? 47.157 10.063 12.141 1.00 57.37 137 SER C C 1
ATOM 3601 O O . SER C 1 139 ? 48.063 9.690 11.407 1.00 57.51 137 SER C O 1
ATOM 3604 N N . ALA C 1 140 ? 46.118 10.782 11.725 1.00 57.69 138 ALA C N 1
ATOM 3605 C CA . ALA C 1 140 ? 45.869 11.005 10.304 1.00 59.64 138 ALA C CA 1
ATOM 3606 C C . ALA C 1 140 ? 45.871 12.475 9.873 1.00 62.39 138 ALA C C 1
ATOM 3607 O O . ALA C 1 140 ? 45.934 13.385 10.707 1.00 62.60 138 ALA C O 1
ATOM 3609 N N . ALA C 1 141 ? 45.828 12.673 8.555 1.00 64.57 139 ALA C N 1
ATOM 3610 C CA . ALA C 1 141 ? 45.875 13.971 7.913 1.00 67.56 139 ALA C CA 1
ATOM 3611 C C . ALA C 1 141 ? 44.924 13.968 6.731 1.00 69.74 139 ALA C C 1
ATOM 3612 O O . ALA C 1 141 ? 44.963 13.068 5.889 1.00 69.56 139 ALA C O 1
ATOM 3614 N N . ARG C 1 142 ? 44.074 14.985 6.662 1.00 72.28 140 ARG C N 1
ATOM 3615 C CA . ARG C 1 142 ? 43.077 15.072 5.610 1.00 75.50 140 ARG C CA 1
ATOM 3616 C C . ARG C 1 142 ? 43.520 16.083 4.576 1.00 79.99 140 ARG C C 1
ATOM 3617 O O . ARG C 1 142 ? 43.815 17.224 4.920 1.00 81.53 140 ARG C O 1
ATOM 3625 N N . HIS C 1 143 ? 43.568 15.644 3.320 1.00 82.65 141 HIS C N 1
ATOM 3626 C CA . HIS C 1 143 ? 43.762 16.535 2.161 1.00 88.04 141 HIS C CA 1
ATOM 3627 C C . HIS C 1 143 ? 42.562 16.355 1.221 1.00 90.29 141 HIS C C 1
ATOM 3628 O O . HIS C 1 143 ? 41.753 15.440 1.424 1.00 88.20 141 HIS C O 1
ATOM 3635 N N . ALA C 1 144 ? 42.427 17.224 0.222 1.00 95.22 142 ALA C N 1
ATOM 3636 C CA . ALA C 1 144 ? 41.296 17.165 -0.714 1.00 98.13 142 ALA C CA 1
ATOM 3637 C C . ALA C 1 144 ? 41.166 15.808 -1.420 1.00 97.47 142 ALA C C 1
ATOM 3638 O O . ALA C 1 144 ? 40.052 15.307 -1.624 1.00 97.43 142 ALA C O 1
ATOM 3640 N N . ASP C 1 145 ? 42.309 15.214 -1.766 1.00 97.19 143 ASP C N 1
ATOM 3641 C CA . ASP C 1 145 ? 42.363 14.023 -2.620 1.00 97.38 143 ASP C CA 1
ATOM 3642 C C . ASP C 1 145 ? 42.738 12.738 -1.885 1.00 92.17 143 ASP C C 1
ATOM 3643 O O . ASP C 1 145 ? 42.541 11.641 -2.414 1.00 92.21 143 ASP C O 1
ATOM 3648 N N . ARG C 1 146 ? 43.291 12.874 -0.681 1.00 88.18 144 ARG C N 1
ATOM 3649 C CA . ARG C 1 146 ? 43.780 11.729 0.082 1.00 83.44 144 ARG C CA 1
ATOM 3650 C C . ARG C 1 146 ? 43.683 11.924 1.599 1.00 79.26 144 ARG C C 1
ATOM 3651 O O . ARG C 1 146 ? 43.538 13.053 2.093 1.00 79.55 144 ARG C O 1
ATOM 3659 N N . VAL C 1 147 ? 43.746 10.796 2.308 1.00 75.30 145 VAL C N 1
ATOM 3660 C CA . VAL C 1 147 ? 43.818 10.724 3.765 1.00 71.31 145 VAL C CA 1
ATOM 3661 C C . VAL C 1 147 ? 45.081 9.931 4.098 1.00 70.01 145 VAL C C 1
ATOM 3662 O O . VAL C 1 147 ? 45.233 8.775 3.690 1.00 69.65 145 VAL C O 1
ATOM 3666 N N . VAL C 1 148 ? 45.999 10.570 4.812 1.00 69.42 146 VAL C N 1
ATOM 3667 C CA . VAL C 1 148 ? 47.248 9.943 5.193 1.00 68.26 146 VAL C CA 1
ATOM 3668 C C . VAL C 1 148 ? 47.135 9.486 6.638 1.00 65.01 146 VAL C C 1
ATOM 3669 O O . VAL C 1 148 ? 46.968 10.307 7.530 1.00 64.13 146 VAL C O 1
ATOM 3673 N N . ILE C 1 149 ? 47.223 8.178 6.865 1.00 63.96 147 ILE C N 1
ATOM 3674 C CA . ILE C 1 149 ? 47.104 7.619 8.210 1.00 61.71 147 ILE C CA 1
ATOM 3675 C C . ILE C 1 149 ? 48.430 7.064 8.699 1.00 62.01 147 ILE C C 1
ATOM 3676 O O . ILE C 1 149 ? 48.961 6.091 8.147 1.00 62.91 147 ILE C O 1
ATOM 3681 N N . ASP C 1 150 ? 48.952 7.645 9.766 1.00 61.24 148 ASP C N 1
ATOM 3682 C CA . ASP C 1 150 ? 50.132 7.065 10.402 1.00 61.49 148 ASP C CA 1
ATOM 3683 C C . ASP C 1 150 ? 49.733 6.055 11.472 1.00 58.91 148 ASP C C 1
ATOM 3684 O O . ASP C 1 150 ? 49.202 6.428 12.530 1.00 57.13 148 ASP C O 1
ATOM 3689 N N . VAL C 1 151 ? 49.982 4.776 11.184 1.00 59.02 149 VAL C N 1
ATOM 3690 C CA . VAL C 1 151 ? 49.577 3.693 12.082 1.00 57.31 149 VAL C CA 1
ATOM 3691 C C . VAL C 1 151 ? 50.635 3.408 13.153 1.00 57.32 149 VAL C C 1
ATOM 3692 O O . VAL C 1 151 ? 51.803 3.215 12.849 1.00 59.05 149 VAL C O 1
ATOM 3696 N N . HIS C 1 152 ? 50.213 3.445 14.416 1.00 55.77 150 HIS C N 1
ATOM 3697 C CA . HIS C 1 152 ? 51.115 3.192 15.546 1.00 55.65 150 HIS C CA 1
ATOM 3698 C C . HIS C 1 152 ? 50.651 1.929 16.289 1.00 54.89 150 HIS C C 1
ATOM 3699 O O . HIS C 1 152 ? 49.466 1.771 16.579 1.00 53.45 150 HIS C O 1
ATOM 3706 N N . GLN C 1 153 ? 51.594 1.057 16.605 1.00 55.52 151 GLN C N 1
ATOM 3707 C CA . GLN C 1 153 ? 51.331 -0.176 17.321 1.00 55.79 151 GLN C CA 1
ATOM 3708 C C . GLN C 1 153 ? 51.295 0.096 18.822 1.00 54.90 151 GLN C C 1
ATOM 3709 O O . GLN C 1 153 ? 52.246 0.610 19.389 1.00 55.82 151 GLN C O 1
ATOM 3715 N N . VAL C 1 154 ? 50.194 -0.262 19.468 1.00 53.40 152 VAL C N 1
ATOM 3716 C CA . VAL C 1 154 ? 50.133 -0.130 20.910 1.00 53.03 152 VAL C CA 1
ATOM 3717 C C . VAL C 1 154 ? 50.877 -1.295 21.538 1.00 56.22 152 VAL C C 1
ATOM 3718 O O . VAL C 1 154 ? 50.593 -2.457 21.265 1.00 56.54 152 VAL C O 1
ATOM 3722 N N . LEU C 1 155 ? 51.850 -0.953 22.366 1.00 58.09 153 LEU C N 1
ATOM 3723 C CA . LEU C 1 155 ? 52.696 -1.912 23.024 1.00 61.43 153 LEU C CA 1
ATOM 3724 C C . LEU C 1 155 ? 52.210 -2.142 24.454 1.00 62.17 153 LEU C C 1
ATOM 3725 O O . LEU C 1 155 ? 52.670 -3.099 25.103 1.00 65.69 153 LEU C O 1
ATOM 3730 N N . THR D 1 4 ? -2.232 -17.671 19.907 1.00 91.53 2 THR D N 1
ATOM 3731 C CA . THR D 1 4 ? -0.758 -17.640 19.730 1.00 88.08 2 THR D CA 1
ATOM 3732 C C . THR D 1 4 ? -0.341 -16.357 18.969 1.00 83.03 2 THR D C 1
ATOM 3733 O O . THR D 1 4 ? -1.033 -15.951 18.038 1.00 83.49 2 THR D O 1
ATOM 3737 N N . PRO D 1 5 ? 0.759 -15.691 19.400 1.00 79.22 3 PRO D N 1
ATOM 3738 C CA . PRO D 1 5 ? 1.182 -14.383 18.852 1.00 75.11 3 PRO D CA 1
ATOM 3739 C C . PRO D 1 5 ? 1.382 -14.342 17.331 1.00 73.08 3 PRO D C 1
ATOM 3740 O O . PRO D 1 5 ? 1.795 -15.335 16.733 1.00 74.12 3 PRO D O 1
ATOM 3744 N N . THR D 1 6 ? 1.097 -13.198 16.717 1.00 71.88 4 THR D N 1
ATOM 3745 C CA . THR D 1 6 ? 1.127 -13.056 15.246 1.00 70.97 4 THR D CA 1
ATOM 3746 C C . THR D 1 6 ? 2.047 -11.923 14.808 1.00 67.05 4 THR D C 1
ATOM 3747 O O . THR D 1 6 ? 2.291 -10.984 15.563 1.00 66.12 4 THR D O 1
ATOM 3751 N N . LEU D 1 7 ? 2.564 -12.015 13.587 1.00 65.78 5 LEU D N 1
ATOM 3752 C CA . LEU D 1 7 ? 3.412 -10.964 13.044 1.00 62.85 5 LEU D CA 1
ATOM 3753 C C . LEU D 1 7 ? 2.943 -10.587 11.653 1.00 64.55 5 LEU D C 1
ATOM 3754 O O . LEU D 1 7 ? 2.815 -11.445 10.762 1.00 65.59 5 LEU D O 1
ATOM 3759 N N A GLU D 1 8 ? 2.691 -9.301 11.457 0.70 64.54 6 GLU D N 1
ATOM 3760 N N B GLU D 1 8 ? 2.726 -9.282 11.476 0.30 64.11 6 GLU D N 1
ATOM 3761 C CA A GLU D 1 8 ? 2.272 -8.845 10.152 0.70 67.06 6 GLU D CA 1
ATOM 3762 C CA B GLU D 1 8 ? 2.229 -8.692 10.235 0.30 66.20 6 GLU D CA 1
ATOM 3763 C C A GLU D 1 8 ? 3.389 -8.071 9.480 0.70 65.20 6 GLU D C 1
ATOM 3764 C C B GLU D 1 8 ? 3.380 -8.015 9.479 0.30 64.77 6 GLU D C 1
ATOM 3765 O O A GLU D 1 8 ? 4.118 -7.299 10.112 0.70 62.55 6 GLU D O 1
ATOM 3766 O O B GLU D 1 8 ? 4.137 -7.235 10.068 0.30 62.24 6 GLU D O 1
ATOM 3777 N N . THR D 1 9 ? 3.524 -8.321 8.189 1.00 66.74 7 THR D N 1
ATOM 3778 C CA . THR D 1 9 ? 4.499 -7.641 7.358 1.00 66.74 7 THR D CA 1
ATOM 3779 C C . THR D 1 9 ? 3.837 -7.245 6.048 1.00 70.96 7 THR D C 1
ATOM 3780 O O . THR D 1 9 ? 2.778 -7.758 5.683 1.00 73.99 7 THR D O 1
ATOM 3784 N N . LYS D 1 10 ? 4.485 -6.335 5.337 1.00 71.45 8 LYS D N 1
ATOM 3785 C CA . LYS D 1 10 ? 3.962 -5.817 4.095 1.00 76.00 8 LYS D CA 1
ATOM 3786 C C . LYS D 1 10 ? 5.144 -5.651 3.153 1.00 75.98 8 LYS D C 1
ATOM 3787 O O . LYS D 1 10 ? 6.150 -5.049 3.529 1.00 73.88 8 LYS D O 1
ATOM 3793 N N . TYR D 1 11 ? 5.054 -6.215 1.955 1.00 78.86 9 TYR D N 1
ATOM 3794 C CA . TYR D 1 11 ? 6.072 -5.969 0.953 1.00 79.69 9 TYR D CA 1
ATOM 3795 C C . TYR D 1 11 ? 5.972 -4.529 0.480 1.00 82.07 9 TYR D C 1
ATOM 3796 O O . TYR D 1 11 ? 4.889 -4.037 0.141 1.00 86.22 9 TYR D O 1
ATOM 3805 N N . VAL D 1 12 ? 7.118 -3.876 0.387 1.00 80.28 10 VAL D N 1
ATOM 3806 C CA . VAL D 1 12 ? 7.145 -2.454 0.157 1.00 81.10 10 VAL D CA 1
ATOM 3807 C C . VAL D 1 12 ? 8.003 -2.048 -1.056 1.00 83.92 10 VAL D C 1
ATOM 3808 O O . VAL D 1 12 ? 7.610 -1.164 -1.817 1.00 88.71 10 VAL D O 1
ATOM 3812 N N . PHE D 1 13 ? 9.159 -2.684 -1.249 1.00 81.30 11 PHE D N 1
ATOM 3813 C CA . PHE D 1 13 ? 9.993 -2.389 -2.436 1.00 83.71 11 PHE D CA 1
ATOM 3814 C C . PHE D 1 13 ? 11.145 -3.387 -2.662 1.00 81.31 11 PHE D C 1
ATOM 3815 O O . PHE D 1 13 ? 11.493 -4.192 -1.781 1.00 74.99 11 PHE D O 1
ATOM 3823 N N . THR D 1 14 ? 11.734 -3.327 -3.852 1.00 83.77 12 THR D N 1
ATOM 3824 C CA . THR D 1 14 ? 12.796 -4.252 -4.228 1.00 82.34 12 THR D CA 1
ATOM 3825 C C . THR D 1 14 ? 14.106 -3.513 -4.484 1.00 81.28 12 THR D C 1
ATOM 3826 O O . THR D 1 14 ? 14.162 -2.595 -5.302 1.00 87.54 12 THR D O 1
ATOM 3830 N N . ILE D 1 15 ? 15.157 -3.920 -3.780 1.00 74.04 13 ILE D N 1
ATOM 3831 C CA . ILE D 1 15 ? 16.508 -3.469 -4.090 1.00 71.45 13 ILE D CA 1
ATOM 3832 C C . ILE D 1 15 ? 17.211 -4.440 -5.032 1.00 73.52 13 ILE D C 1
ATOM 3833 O O . ILE D 1 15 ? 16.855 -5.616 -5.106 1.00 73.63 13 ILE D O 1
ATOM 3838 N N . THR D 1 16 ? 18.212 -3.940 -5.750 1.00 75.55 14 THR D N 1
ATOM 3839 C CA . THR D 1 16 ? 18.973 -4.765 -6.682 1.00 79.99 14 THR D CA 1
ATOM 3840 C C . THR D 1 16 ? 20.390 -4.230 -6.860 1.00 81.77 14 THR D C 1
ATOM 3841 O O . THR D 1 16 ? 20.655 -3.435 -7.762 1.00 85.54 14 THR D O 1
ATOM 3845 N N . ALA D 1 17 ? 21.297 -4.673 -5.995 1.00 77.13 15 ALA D N 1
ATOM 3846 C CA . ALA D 1 17 ? 22.659 -4.154 -5.982 1.00 78.53 15 ALA D CA 1
ATOM 3847 C C . ALA D 1 17 ? 23.572 -4.974 -6.890 1.00 84.91 15 ALA D C 1
ATOM 3848 O O . ALA D 1 17 ? 23.857 -6.138 -6.611 1.00 84.53 15 ALA D O 1
ATOM 3850 N N . ARG D 1 18 ? 24.025 -4.358 -7.976 1.00 90.58 16 ARG D N 1
ATOM 3851 C CA . ARG D 1 18 ? 24.959 -5.005 -8.890 1.00 96.74 16 ARG D CA 1
ATOM 3852 C C . ARG D 1 18 ? 26.339 -5.151 -8.257 1.00 95.81 16 ARG D C 1
ATOM 3853 O O . ARG D 1 18 ? 27.028 -4.161 -8.014 1.00 95.91 16 ARG D O 1
ATOM 3861 N N . ILE D 1 19 ? 26.735 -6.392 -7.994 1.00 95.67 17 ILE D N 1
ATOM 3862 C CA . ILE D 1 19 ? 27.967 -6.664 -7.263 1.00 93.01 17 ILE D CA 1
ATOM 3863 C C . ILE D 1 19 ? 29.106 -7.014 -8.214 1.00 102.22 17 ILE D C 1
ATOM 3864 O O . ILE D 1 19 ? 28.878 -7.330 -9.381 1.00 107.78 17 ILE D O 1
ATOM 3869 N N . GLY D 1 20 ? 30.333 -6.957 -7.706 1.00 102.93 18 GLY D N 1
ATOM 3870 C CA . GLY D 1 20 ? 31.511 -7.095 -8.542 1.00 112.05 18 GLY D CA 1
ATOM 3871 C C . GLY D 1 20 ? 32.313 -8.339 -8.214 1.00 113.60 18 GLY D C 1
ATOM 3872 O O . GLY D 1 20 ? 31.825 -9.242 -7.534 1.00 109.75 18 GLY D O 1
ATOM 3873 N N . ASP D 1 21 ? 33.549 -8.385 -8.699 1.00 120.64 19 ASP D N 1
ATOM 3874 C CA . ASP D 1 21 ? 34.429 -9.521 -8.449 1.00 123.13 19 ASP D CA 1
ATOM 3875 C C . ASP D 1 21 ? 34.721 -9.675 -6.960 1.00 116.52 19 ASP D C 1
ATOM 3876 O O . ASP D 1 21 ? 34.820 -8.687 -6.232 1.00 113.16 19 ASP D O 1
ATOM 3881 N N . VAL D 1 22 ? 34.860 -10.919 -6.515 1.00 116.26 20 VAL D N 1
ATOM 3882 C CA . VAL D 1 22 ? 35.051 -11.209 -5.099 1.00 110.61 20 VAL D CA 1
ATOM 3883 C C . VAL D 1 22 ? 36.518 -11.075 -4.702 1.00 112.61 20 VAL D C 1
ATOM 3884 O O . VAL D 1 22 ? 37.404 -11.601 -5.375 1.00 118.64 20 VAL D O 1
ATOM 3888 N N . THR D 1 23 ? 36.766 -10.366 -3.605 1.00 108.43 21 THR D N 1
ATOM 3889 C CA . THR D 1 23 ? 38.106 -10.279 -3.037 1.00 110.06 21 THR D CA 1
ATOM 3890 C C . THR D 1 23 ? 38.162 -10.922 -1.656 1.00 105.07 21 THR D C 1
ATOM 3891 O O . THR D 1 23 ? 37.377 -10.583 -0.770 1.00 99.32 21 THR D O 1
ATOM 3895 N N . SER D 1 24 ? 39.094 -11.853 -1.479 1.00 108.25 22 SER D N 1
ATOM 3896 C CA . SER D 1 24 ? 39.179 -12.633 -0.240 1.00 105.20 22 SER D CA 1
ATOM 3897 C C . SER D 1 24 ? 40.436 -12.342 0.568 1.00 105.98 22 SER D C 1
ATOM 3898 O O . SER D 1 24 ? 41.530 -12.218 0.017 1.00 110.68 22 SER D O 1
ATOM 3901 N N . ALA D 1 25 ? 40.258 -12.252 1.882 1.00 101.58 23 ALA D N 1
ATOM 3902 C CA . ALA D 1 25 ? 41.344 -11.932 2.796 1.00 102.38 23 ALA D CA 1
ATOM 3903 C C . ALA D 1 25 ? 41.843 -13.158 3.564 1.00 103.56 23 ALA D C 1
ATOM 3904 O O . ALA D 1 25 ? 42.927 -13.123 4.146 1.00 104.98 23 ALA D O 1
ATOM 3906 N N . GLY D 1 26 ? 41.034 -14.220 3.585 1.00 103.14 24 GLY D N 1
ATOM 3907 C CA . GLY D 1 26 ? 41.429 -15.508 4.171 1.00 106.36 24 GLY D CA 1
ATOM 3908 C C . GLY D 1 26 ? 40.981 -15.773 5.599 1.00 103.22 24 GLY D C 1
ATOM 3909 O O . GLY D 1 26 ? 40.119 -15.082 6.125 1.00 98.20 24 GLY D O 1
ATOM 3910 N N . GLU D 1 27 ? 41.589 -16.780 6.225 1.00 107.25 25 GLU D N 1
ATOM 3911 C CA . GLU D 1 27 ? 41.227 -17.215 7.580 1.00 106.37 25 GLU D CA 1
ATOM 3912 C C . GLU D 1 27 ? 41.593 -16.249 8.710 1.00 105.30 25 GLU D C 1
ATOM 3913 O O . GLU D 1 27 ? 42.752 -15.869 8.882 1.00 108.90 25 GLU D O 1
ATOM 3919 N N . ILE D 1 28 ? 40.594 -15.887 9.499 1.00 101.87 26 ILE D N 1
ATOM 3920 C CA . ILE D 1 28 ? 40.791 -15.131 10.728 1.00 101.47 26 ILE D CA 1
ATOM 3921 C C . ILE D 1 28 ? 40.858 -16.115 11.909 1.00 103.37 26 ILE D C 1
ATOM 3922 O O . ILE D 1 28 ? 40.884 -15.715 13.085 1.00 103.06 26 ILE D O 1
ATOM 3927 N N . GLY D 1 29 ? 40.903 -17.406 11.576 1.00 106.55 27 GLY D N 1
ATOM 3928 C CA . GLY D 1 29 ? 40.705 -18.485 12.545 1.00 107.76 27 GLY D CA 1
ATOM 3929 C C . GLY D 1 29 ? 39.215 -18.707 12.791 1.00 103.26 27 GLY D C 1
ATOM 3930 O O . GLY D 1 29 ? 38.779 -19.841 13.018 1.00 105.16 27 GLY D O 1
ATOM 3931 N N . THR D 1 30 ? 38.435 -17.627 12.736 1.00 97.83 28 THR D N 1
ATOM 3932 C CA . THR D 1 30 ? 37.003 -17.688 13.054 1.00 93.35 28 THR D CA 1
ATOM 3933 C C . THR D 1 30 ? 36.088 -17.664 11.814 1.00 90.00 28 THR D C 1
ATOM 3934 O O . THR D 1 30 ? 34.875 -17.435 11.923 1.00 86.30 28 THR D O 1
ATOM 3938 N N . GLY D 1 31 ? 36.678 -17.933 10.649 1.00 91.20 29 GLY D N 1
ATOM 3939 C CA . GLY D 1 31 ? 35.972 -17.863 9.372 1.00 88.44 29 GLY D CA 1
ATOM 3940 C C . GLY D 1 31 ? 36.792 -17.182 8.295 1.00 89.01 29 GLY D C 1
ATOM 3941 O O . GLY D 1 31 ? 37.868 -16.641 8.573 1.00 90.45 29 GLY D O 1
ATOM 3942 N N . VAL D 1 32 ? 36.293 -17.221 7.062 1.00 88.35 30 VAL D N 1
ATOM 3943 C CA . VAL D 1 32 ? 36.945 -16.539 5.942 1.00 89.69 30 VAL D CA 1
ATOM 3944 C C . VAL D 1 32 ? 36.258 -15.213 5.587 1.00 85.90 30 VAL D C 1
ATOM 3945 O O . VAL D 1 32 ? 35.053 -15.170 5.304 1.00 83.05 30 VAL D O 1
ATOM 3949 N N . ARG D 1 33 ? 37.052 -14.145 5.620 1.00 85.42 31 ARG D N 1
ATOM 3950 C CA . ARG D 1 33 ? 36.607 -12.791 5.310 1.00 82.71 31 ARG D CA 1
ATOM 3951 C C . ARG D 1 33 ? 36.707 -12.522 3.810 1.00 85.77 31 ARG D C 1
ATOM 3952 O O . ARG D 1 33 ? 37.750 -12.756 3.194 1.00 90.07 31 ARG D O 1
ATOM 3960 N N . ARG D 1 34 ? 35.621 -12.027 3.225 1.00 83.56 32 ARG D N 1
ATOM 3961 C CA . ARG D 1 34 ? 35.644 -11.606 1.830 1.00 86.38 32 ARG D CA 1
ATOM 3962 C C . ARG D 1 34 ? 34.858 -10.311 1.614 1.00 83.26 32 ARG D C 1
ATOM 3963 O O . ARG D 1 34 ? 33.949 -9.983 2.390 1.00 78.45 32 ARG D O 1
ATOM 3971 N N . ILE D 1 35 ? 35.243 -9.569 0.576 1.00 85.83 33 ILE D N 1
ATOM 3972 C CA . ILE D 1 35 ? 34.604 -8.296 0.245 1.00 84.15 33 ILE D CA 1
ATOM 3973 C C . ILE D 1 35 ? 34.045 -8.309 -1.178 1.00 87.17 33 ILE D C 1
ATOM 3974 O O . ILE D 1 35 ? 34.679 -8.824 -2.092 1.00 92.17 33 ILE D O 1
ATOM 3979 N N . ILE D 1 36 ? 32.859 -7.724 -1.351 1.00 83.91 34 ILE D N 1
ATOM 3980 C CA . ILE D 1 36 ? 32.166 -7.732 -2.640 1.00 85.42 34 ILE D CA 1
ATOM 3981 C C . ILE D 1 36 ? 31.629 -6.335 -3.028 1.00 84.75 34 ILE D C 1
ATOM 3982 O O . ILE D 1 36 ? 30.520 -5.951 -2.646 1.00 80.92 34 ILE D O 1
ATOM 3987 N N . PRO D 1 37 ? 32.429 -5.592 -3.786 1.00 88.01 35 PRO D N 1
ATOM 3988 C CA . PRO D 1 37 ? 32.075 -4.220 -4.165 1.00 88.11 35 PRO D CA 1
ATOM 3989 C C . PRO D 1 37 ? 30.652 -4.130 -4.705 1.00 86.18 35 PRO D C 1
ATOM 3990 O O . PRO D 1 37 ? 30.093 -5.137 -5.141 1.00 87.65 35 PRO D O 1
ATOM 3994 N N . ILE D 1 38 ? 30.076 -2.933 -4.672 1.00 82.60 36 ILE D N 1
ATOM 3995 C CA . ILE D 1 38 ? 28.782 -2.687 -5.297 1.00 80.16 36 ILE D CA 1
ATOM 3996 C C . ILE D 1 38 ? 28.815 -1.429 -6.158 1.00 84.95 36 ILE D C 1
ATOM 3997 O O . ILE D 1 38 ? 29.053 -0.329 -5.658 1.00 84.04 36 ILE D O 1
ATOM 4002 N N . LEU D 1 39 ? 28.576 -1.599 -7.454 1.00 89.57 37 LEU D N 1
ATOM 4003 C CA . LEU D 1 39 ? 29.028 -0.634 -8.450 1.00 95.14 37 LEU D CA 1
ATOM 4004 C C . LEU D 1 39 ? 27.849 -0.008 -9.186 1.00 99.13 37 LEU D C 1
ATOM 4005 O O . LEU D 1 39 ? 28.032 0.791 -10.104 1.00 104.95 37 LEU D O 1
ATOM 4010 N N . GLY D 1 40 ? 26.639 -0.376 -8.778 1.00 94.50 38 GLY D N 1
ATOM 4011 C CA . GLY D 1 40 ? 25.441 0.311 -9.225 1.00 97.56 38 GLY D CA 1
ATOM 4012 C C . GLY D 1 40 ? 24.182 -0.495 -8.974 1.00 94.26 38 GLY D C 1
ATOM 4013 O O . GLY D 1 40 ? 24.190 -1.451 -8.199 1.00 88.51 38 GLY D O 1
ATOM 4014 N N . GLY D 1 41 ? 23.096 -0.107 -9.632 1.00 97.81 39 GLY D N 1
ATOM 4015 C CA . GLY D 1 41 ? 21.852 -0.853 -9.561 1.00 96.24 39 GLY D CA 1
ATOM 4016 C C . GLY D 1 41 ? 20.753 -0.083 -8.857 1.00 92.84 39 GLY D C 1
ATOM 4017 O O . GLY D 1 41 ? 20.973 1.025 -8.369 1.00 90.45 39 GLY D O 1
ATOM 4018 N N . GLU D 1 42 ? 19.564 -0.674 -8.804 1.00 92.34 40 GLU D N 1
ATOM 4019 C CA . GLU D 1 42 ? 18.328 0.096 -8.719 1.00 93.69 40 GLU D CA 1
ATOM 4020 C C . GLU D 1 42 ? 17.508 -0.311 -7.500 1.00 87.63 40 GLU D C 1
ATOM 4021 O O . GLU D 1 42 ? 17.446 -1.488 -7.145 1.00 82.60 40 GLU D O 1
ATOM 4027 N N . VAL D 1 43 ? 16.879 0.671 -6.862 1.00 87.74 41 VAL D N 1
ATOM 4028 C CA . VAL D 1 43 ? 15.778 0.401 -5.911 1.00 85.05 41 VAL D CA 1
ATOM 4029 C C . VAL D 1 43 ? 14.414 0.676 -6.584 1.00 91.45 41 VAL D C 1
ATOM 4030 O O . VAL D 1 43 ? 14.347 1.492 -7.555 1.00 99.23 41 VAL D O 1
ATOM 4034 N N . LYS D 1 44 ? 13.341 -0.028 -6.159 1.00 89.94 42 LYS D N 1
ATOM 4035 C CA . LYS D 1 44 ? 12.060 -0.083 -6.983 1.00 96.38 42 LYS D CA 1
ATOM 4036 C C . LYS D 1 44 ? 10.793 -0.534 -6.229 1.00 95.24 42 LYS D C 1
ATOM 4037 O O . LYS D 1 44 ? 10.839 -1.509 -5.468 1.00 90.54 42 LYS D O 1
ATOM 4043 N N . GLY D 1 45 ? 9.668 0.153 -6.459 1.00 100.49 43 GLY D N 1
ATOM 4044 C CA . GLY D 1 45 ? 8.437 -0.118 -5.689 1.00 100.27 43 GLY D CA 1
ATOM 4045 C C . GLY D 1 45 ? 7.403 0.993 -5.716 1.00 105.11 43 GLY D C 1
ATOM 4046 O O . GLY D 1 45 ? 7.400 1.815 -6.638 1.00 111.87 43 GLY D O 1
ATOM 4047 N N . GLU D 1 46 ? 6.514 1.029 -4.714 1.00 103.05 44 GLU D N 1
ATOM 4048 C CA . GLU D 1 46 ? 5.405 2.025 -4.721 1.00 107.81 44 GLU D CA 1
ATOM 4049 C C . GLU D 1 46 ? 5.855 3.353 -4.122 1.00 106.22 44 GLU D C 1
ATOM 4050 O O . GLU D 1 46 ? 6.291 3.425 -2.949 1.00 100.15 44 GLU D O 1
ATOM 4056 N N . GLY D 1 47 ? 5.751 4.397 -4.938 1.00 112.34 45 GLY D N 1
ATOM 4057 C CA . GLY D 1 47 ? 6.130 5.739 -4.525 1.00 111.94 45 GLY D CA 1
ATOM 4058 C C . GLY D 1 47 ? 7.591 5.915 -4.147 1.00 107.45 45 GLY D C 1
ATOM 4059 O O . GLY D 1 47 ? 7.985 7.021 -3.772 1.00 108.50 45 GLY D O 1
ATOM 4060 N N . ILE D 1 48 ? 8.393 4.842 -4.226 1.00 102.92 46 ILE D N 1
ATOM 4061 C CA . ILE D 1 48 ? 9.843 4.955 -4.044 1.00 98.90 46 ILE D CA 1
ATOM 4062 C C . ILE D 1 48 ? 10.663 4.316 -5.185 1.00 100.76 46 ILE D C 1
ATOM 4063 O O . ILE D 1 48 ? 11.083 3.157 -5.075 1.00 97.04 46 ILE D O 1
ATOM 4068 N N . SER D 1 49 ? 10.880 5.065 -6.277 1.00 105.95 47 SER D N 1
ATOM 4069 C CA . SER D 1 49 ? 11.825 4.650 -7.331 1.00 107.69 47 SER D CA 1
ATOM 4070 C C . SER D 1 49 ? 13.205 5.308 -7.085 1.00 105.87 47 SER D C 1
ATOM 4071 O O . SER D 1 49 ? 13.278 6.488 -6.668 1.00 106.15 47 SER D O 1
ATOM 4074 N N . GLY D 1 50 ? 14.294 4.580 -7.431 1.00 104.26 48 GLY D N 1
ATOM 4075 C CA . GLY D 1 50 ? 15.672 5.141 -7.307 1.00 102.45 48 GLY D CA 1
ATOM 4076 C C . GLY D 1 50 ? 16.838 4.299 -7.887 1.00 102.64 48 GLY D C 1
ATOM 4077 O O . GLY D 1 50 ? 16.624 3.216 -8.441 1.00 104.13 48 GLY D O 1
ATOM 4078 N N . GLN D 1 51 ? 18.075 4.800 -7.708 1.00 100.69 49 GLN D N 1
ATOM 4079 C CA . GLN D 1 51 ? 19.318 4.147 -8.159 1.00 100.20 49 GLN D CA 1
ATOM 4080 C C . GLN D 1 51 ? 20.266 3.870 -6.962 1.00 92.93 49 GLN D C 1
ATOM 4081 O O . GLN D 1 51 ? 20.565 4.807 -6.208 1.00 90.17 49 GLN D O 1
ATOM 4087 N N . VAL D 1 52 ? 20.736 2.618 -6.786 1.00 88.94 50 VAL D N 1
ATOM 4088 C CA . VAL D 1 52 ? 21.899 2.372 -5.929 1.00 83.71 50 VAL D CA 1
ATOM 4089 C C . VAL D 1 52 ? 23.182 2.974 -6.493 1.00 89.40 50 VAL D C 1
ATOM 4090 O O . VAL D 1 52 ? 23.444 2.960 -7.719 1.00 96.40 50 VAL D O 1
ATOM 4094 N N . LEU D 1 53 ? 23.956 3.556 -5.588 1.00 86.21 51 LEU D N 1
ATOM 4095 C CA . LEU D 1 53 ? 25.152 4.290 -5.954 1.00 92.01 51 LEU D CA 1
ATOM 4096 C C . LEU D 1 53 ? 26.398 3.395 -6.042 1.00 93.25 51 LEU D C 1
ATOM 4097 O O . LEU D 1 53 ? 26.490 2.399 -5.311 1.00 88.47 51 LEU D O 1
ATOM 4102 N N . PRO D 1 54 ? 27.355 3.746 -6.937 1.00 101.07 52 PRO D N 1
ATOM 4103 C CA . PRO D 1 54 ? 28.485 2.871 -7.293 1.00 103.95 52 PRO D CA 1
ATOM 4104 C C . PRO D 1 54 ? 29.630 2.855 -6.269 1.00 101.06 52 PRO D C 1
ATOM 4105 O O . PRO D 1 54 ? 30.794 3.000 -6.628 1.00 104.92 52 PRO D O 1
ATOM 4109 N N . PHE D 1 55 ? 29.304 2.685 -4.995 1.00 95.86 53 PHE D N 1
ATOM 4110 C CA . PHE D 1 55 ? 30.335 2.501 -3.988 1.00 93.77 53 PHE D CA 1
ATOM 4111 C C . PHE D 1 55 ? 29.768 1.785 -2.785 1.00 87.28 53 PHE D C 1
ATOM 4112 O O . PHE D 1 55 ? 28.561 1.539 -2.709 1.00 85.49 53 PHE D O 1
ATOM 4120 N N . GLY D 1 56 ? 30.650 1.437 -1.858 1.00 84.65 54 GLY D N 1
ATOM 4121 C CA . GLY D 1 56 ? 30.281 0.573 -0.760 1.00 79.48 54 GLY D CA 1
ATOM 4122 C C . GLY D 1 56 ? 30.510 -0.842 -1.239 1.00 81.18 54 GLY D C 1
ATOM 4123 O O . GLY D 1 56 ? 30.879 -1.070 -2.407 1.00 85.09 54 GLY D O 1
ATOM 4124 N N . ALA D 1 57 ? 30.269 -1.796 -0.340 1.00 77.19 55 ALA D N 1
ATOM 4125 C CA . ALA D 1 57 ? 30.556 -3.203 -0.601 1.00 78.73 55 ALA D CA 1
ATOM 4126 C C . ALA D 1 57 ? 29.869 -4.116 0.404 1.00 74.73 55 ALA D C 1
ATOM 4127 O O . ALA D 1 57 ? 29.406 -3.667 1.469 1.00 70.09 55 ALA D O 1
ATOM 4129 N N . ASP D 1 58 ? 29.787 -5.397 0.036 1.00 76.79 56 ASP D N 1
ATOM 4130 C CA . ASP D 1 58 ? 29.429 -6.449 0.974 1.00 74.52 56 ASP D CA 1
ATOM 4131 C C . ASP D 1 58 ? 30.697 -7.033 1.586 1.00 74.72 56 ASP D C 1
ATOM 4132 O O . ASP D 1 58 ? 31.562 -7.548 0.862 1.00 79.12 56 ASP D O 1
ATOM 4137 N N . PHE D 1 59 ? 30.799 -6.931 2.907 1.00 71.34 57 PHE D N 1
ATOM 4138 C CA . PHE D 1 59 ? 31.892 -7.515 3.694 1.00 71.63 57 PHE D CA 1
ATOM 4139 C C . PHE D 1 59 ? 31.361 -8.731 4.434 1.00 70.03 57 PHE D C 1
ATOM 4140 O O . PHE D 1 59 ? 30.425 -8.622 5.244 1.00 66.79 57 PHE D O 1
ATOM 4148 N N . GLN D 1 60 ? 31.965 -9.883 4.177 1.00 73.13 58 GLN D N 1
ATOM 4149 C CA . GLN D 1 60 ? 31.396 -11.143 4.626 1.00 72.89 58 GLN D CA 1
ATOM 4150 C C . GLN D 1 60 ? 32.310 -12.001 5.483 1.00 73.82 58 GLN D C 1
ATOM 4151 O O . GLN D 1 60 ? 33.517 -11.836 5.481 1.00 76.28 58 GLN D O 1
ATOM 4157 N N . ILE D 1 61 ? 31.696 -12.917 6.224 1.00 72.32 59 ILE D N 1
ATOM 4158 C CA . ILE D 1 61 ? 32.392 -14.029 6.836 1.00 73.48 59 ILE D CA 1
ATOM 4159 C C . ILE D 1 61 ? 31.721 -15.308 6.339 1.00 74.50 59 ILE D C 1
ATOM 4160 O O . ILE D 1 61 ? 30.497 -15.399 6.268 1.00 72.20 59 ILE D O 1
ATOM 4165 N N . ILE D 1 62 ? 32.535 -16.283 5.966 1.00 78.54 60 ILE D N 1
ATOM 4166 C CA . ILE D 1 62 ? 32.046 -17.621 5.653 1.00 80.63 60 ILE D CA 1
ATOM 4167 C C . ILE D 1 62 ? 32.438 -18.501 6.828 1.00 81.24 60 ILE D C 1
ATOM 4168 O O . ILE D 1 62 ? 33.628 -18.695 7.091 1.00 83.51 60 ILE D O 1
ATOM 4173 N N . ARG D 1 63 ? 31.443 -18.997 7.561 1.00 79.78 61 ARG D N 1
ATOM 4174 C CA . ARG D 1 63 ? 31.690 -19.917 8.675 1.00 81.31 61 ARG D CA 1
ATOM 4175 C C . ARG D 1 63 ? 32.221 -21.246 8.129 1.00 85.91 61 ARG D C 1
ATOM 4176 O O . ARG D 1 63 ? 31.957 -21.579 6.972 1.00 87.51 61 ARG D O 1
ATOM 4184 N N . PRO D 1 64 ? 32.994 -21.991 8.946 1.00 88.40 62 PRO D N 1
ATOM 4185 C CA . PRO D 1 64 ? 33.405 -23.345 8.602 1.00 93.44 62 PRO D CA 1
ATOM 4186 C C . PRO D 1 64 ? 32.267 -24.219 8.071 1.00 94.32 62 PRO D C 1
ATOM 4187 O O . PRO D 1 64 ? 32.504 -25.052 7.196 1.00 98.73 62 PRO D O 1
ATOM 4191 N N . ASN D 1 65 ? 31.049 -24.019 8.576 1.00 90.65 63 ASN D N 1
ATOM 4192 C CA . ASN D 1 65 ? 29.891 -24.772 8.086 1.00 91.47 63 ASN D CA 1
ATOM 4193 C C . ASN D 1 65 ? 29.309 -24.227 6.774 1.00 90.36 63 ASN D C 1
ATOM 4194 O O . ASN D 1 65 ? 28.342 -24.778 6.237 1.00 91.40 63 ASN D O 1
ATOM 4199 N N . GLU D 1 66 ? 29.916 -23.144 6.281 1.00 88.14 64 GLU D N 1
ATOM 4200 C CA . GLU D 1 66 ? 29.653 -22.555 4.957 1.00 88.65 64 GLU D CA 1
ATOM 4201 C C . GLU D 1 66 ? 28.491 -21.558 4.890 1.00 84.02 64 GLU D C 1
ATO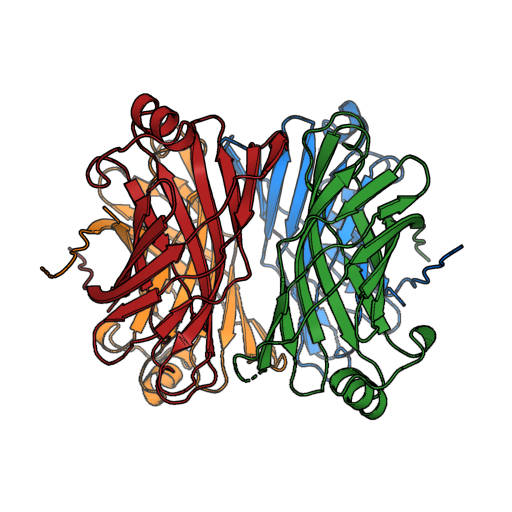M 4202 O O . GLU D 1 66 ? 28.185 -21.032 3.820 1.00 84.56 64 GLU D O 1
ATOM 4208 N N . LEU D 1 67 ? 27.860 -21.297 6.038 1.00 79.91 65 LEU D N 1
ATOM 4209 C CA . LEU D 1 67 ? 26.918 -20.196 6.174 1.00 75.48 65 LEU D CA 1
ATOM 4210 C C . LEU D 1 67 ? 27.675 -18.881 5.974 1.00 74.00 65 LEU D C 1
ATOM 4211 O O . LEU D 1 67 ? 28.817 -18.726 6.436 1.00 74.08 65 LEU D O 1
ATOM 4216 N N . ILE D 1 68 ? 27.038 -17.943 5.278 1.00 72.97 66 ILE D N 1
ATOM 4217 C CA . ILE D 1 68 ? 27.639 -16.648 5.023 1.00 71.78 66 ILE D CA 1
ATOM 4218 C C . ILE D 1 68 ? 26.882 -15.582 5.769 1.00 67.89 66 ILE D C 1
ATOM 4219 O O . ILE D 1 68 ? 25.687 -15.379 5.548 1.00 66.43 66 ILE D O 1
ATOM 4224 N N . GLU D 1 69 ? 27.584 -14.898 6.664 1.00 66.83 67 GLU D N 1
ATOM 4225 C CA . GLU D 1 69 ? 27.007 -13.724 7.287 1.00 64.23 67 GLU D CA 1
ATOM 4226 C C . GLU D 1 69 ? 27.433 -12.456 6.540 1.00 64.70 67 GLU D C 1
ATOM 4227 O O . GLU D 1 69 ? 28.621 -12.197 6.362 1.00 66.36 67 GLU D O 1
ATOM 4233 N N . LEU D 1 70 ? 26.437 -11.709 6.062 1.00 64.29 68 LEU D N 1
ATOM 4234 C CA . LEU D 1 70 ? 26.664 -10.547 5.198 1.00 66.78 68 LEU D CA 1
ATOM 4235 C C . LEU D 1 70 ? 26.454 -9.246 5.945 1.00 64.56 68 LEU D C 1
ATOM 4236 O O . LEU D 1 70 ? 25.652 -9.181 6.874 1.00 61.81 68 LEU D O 1
ATOM 4241 N N . GLU D 1 71 ? 27.191 -8.224 5.520 1.00 66.69 69 GLU D N 1
ATOM 4242 C CA . GLU D 1 71 ? 27.075 -6.872 6.059 1.00 66.75 69 GLU D CA 1
ATOM 4243 C C . GLU D 1 71 ? 27.355 -5.936 4.910 1.00 68.05 69 GLU D C 1
ATOM 4244 O O . GLU D 1 71 ? 28.503 -5.580 4.667 1.00 70.39 69 GLU D O 1
ATOM 4250 N N . ALA D 1 72 ? 26.300 -5.568 4.188 1.00 68.28 70 ALA D N 1
ATOM 4251 C CA . ALA D 1 72 ? 26.404 -4.615 3.087 1.00 70.86 70 ALA D CA 1
ATOM 4252 C C . ALA D 1 72 ? 26.096 -3.197 3.567 1.00 69.16 70 ALA D C 1
ATOM 4253 O O . ALA D 1 72 ? 25.107 -2.957 4.238 1.00 67.59 70 ALA D O 1
ATOM 4255 N N . LYS D 1 73 ? 27.004 -2.280 3.272 1.00 71.20 71 LYS D N 1
ATOM 4256 C CA . LYS D 1 73 ? 26.847 -0.863 3.561 1.00 71.25 71 LYS D CA 1
ATOM 4257 C C . LYS D 1 73 ? 26.936 -0.143 2.229 1.00 75.27 71 LYS D C 1
ATOM 4258 O O . LYS D 1 73 ? 27.974 -0.175 1.566 1.00 78.49 71 LYS D O 1
ATOM 4264 N N . TYR D 1 74 ? 25.825 0.468 1.828 1.00 75.70 72 TYR D N 1
ATOM 4265 C CA . TYR D 1 74 ? 25.731 1.172 0.547 1.00 79.83 72 TYR D CA 1
ATOM 4266 C C . TYR D 1 74 ? 24.648 2.277 0.553 1.00 79.24 72 TYR D C 1
ATOM 4267 O O . TYR D 1 74 ? 24.077 2.581 1.602 1.00 74.49 72 TYR D O 1
ATOM 4276 N N . ALA D 1 75 ? 24.385 2.887 -0.607 1.00 82.23 73 ALA D N 1
ATOM 4277 C CA . ALA D 1 75 ? 23.438 3.987 -0.676 1.00 82.62 73 ALA D CA 1
ATOM 4278 C C . ALA D 1 75 ? 22.700 4.040 -1.994 1.00 87.88 73 ALA D C 1
ATOM 4279 O O . ALA D 1 75 ? 23.264 3.706 -3.052 1.00 91.97 73 ALA D O 1
ATOM 4281 N N . PHE D 1 76 ? 21.446 4.488 -1.951 1.00 87.82 74 PHE D N 1
ATOM 4282 C CA . PHE D 1 76 ? 20.785 4.946 -3.198 1.00 93.89 74 PHE D CA 1
ATOM 4283 C C . PHE D 1 76 ? 20.240 6.362 -3.093 1.00 96.89 74 PHE D C 1
ATOM 4284 O O . PHE D 1 76 ? 20.087 6.914 -1.995 1.00 93.16 74 PHE D O 1
ATOM 4292 N N . GLU D 1 77 ? 19.968 6.930 -4.263 1.00 104.89 75 GLU D N 1
ATOM 4293 C CA . GLU D 1 77 ? 19.360 8.233 -4.418 1.00 109.90 75 GLU D CA 1
ATOM 4294 C C . GLU D 1 77 ? 18.062 8.015 -5.185 1.00 113.81 75 GLU D C 1
ATOM 4295 O O . GLU D 1 77 ? 18.055 7.316 -6.198 1.00 117.87 75 GLU D O 1
ATOM 4301 N N . THR D 1 78 ? 16.967 8.597 -4.695 1.00 113.70 76 THR D N 1
ATOM 4302 C CA . THR D 1 78 ? 15.649 8.443 -5.327 1.00 117.39 76 THR D CA 1
ATOM 4303 C C . THR D 1 78 ? 15.390 9.565 -6.324 1.00 126.39 76 THR D C 1
ATOM 4304 O O . THR D 1 78 ? 16.289 10.343 -6.636 1.00 130.02 76 THR D O 1
ATOM 4308 N N . ASP D 1 79 ? 14.151 9.650 -6.802 1.00 130.81 77 ASP D N 1
ATOM 4309 C CA . ASP D 1 79 ? 13.756 10.656 -7.796 1.00 140.73 77 ASP D CA 1
ATOM 4310 C C . ASP D 1 79 ? 13.607 12.025 -7.144 1.00 141.84 77 ASP D C 1
ATOM 4311 O O . ASP D 1 79 ? 14.032 13.030 -7.704 1.00 148.26 77 ASP D O 1
ATOM 4316 N N . ASP D 1 80 ? 13.016 12.035 -5.947 1.00 136.50 78 ASP D N 1
ATOM 4317 C CA . ASP D 1 80 ? 12.870 13.234 -5.115 1.00 136.77 78 ASP D CA 1
ATOM 4318 C C . ASP D 1 80 ? 14.205 13.911 -4.816 1.00 136.77 78 ASP D C 1
ATOM 4319 O O . ASP D 1 80 ? 14.261 15.120 -4.596 1.00 140.22 78 ASP D O 1
ATOM 4324 N N . GLY D 1 81 ? 15.274 13.119 -4.797 1.00 133.32 79 GLY D N 1
ATOM 4325 C CA . GLY D 1 81 ? 16.601 13.632 -4.498 1.00 133.24 79 GLY D CA 1
ATOM 4326 C C . GLY D 1 81 ? 17.027 13.233 -3.103 1.00 124.99 79 GLY D C 1
ATOM 4327 O O . GLY D 1 81 ? 17.973 13.792 -2.547 1.00 124.24 79 GLY D O 1
ATOM 4328 N N . ALA D 1 82 ? 16.317 12.268 -2.530 1.00 119.38 80 ALA D N 1
ATOM 4329 C CA . ALA D 1 82 ? 16.686 11.717 -1.239 1.00 111.93 80 ALA D CA 1
ATOM 4330 C C . ALA D 1 82 ? 17.915 10.847 -1.417 1.00 109.82 80 ALA D C 1
ATOM 4331 O O . ALA D 1 82 ? 18.028 10.122 -2.404 1.00 111.76 80 ALA D O 1
ATOM 4333 N N . VAL D 1 83 ? 18.843 10.931 -0.470 1.00 106.60 81 VAL D N 1
ATOM 4334 C CA . VAL D 1 83 ? 19.953 9.982 -0.425 1.00 103.93 81 VAL D CA 1
ATOM 4335 C C . VAL D 1 83 ? 19.726 9.071 0.756 1.00 96.91 81 VAL D C 1
ATOM 4336 O O . VAL D 1 83 ? 19.772 9.509 1.906 1.00 94.60 81 VAL D O 1
ATOM 4340 N N . VAL D 1 84 ? 19.452 7.802 0.478 1.00 94.65 82 VAL D N 1
ATOM 4341 C CA . VAL D 1 84 ? 19.214 6.844 1.556 1.00 88.06 82 VAL D CA 1
ATOM 4342 C C . VAL D 1 84 ? 20.446 5.983 1.786 1.00 85.79 82 VAL D C 1
ATOM 4343 O O . VAL D 1 84 ? 20.928 5.304 0.885 1.00 87.35 82 VAL D O 1
ATOM 4347 N N . TYR D 1 85 ? 20.958 6.026 3.005 1.00 82.18 83 TYR D N 1
ATOM 4348 C CA . TYR D 1 85 ? 22.035 5.142 3.385 1.00 80.03 83 TYR D CA 1
ATOM 4349 C C . TYR D 1 85 ? 21.442 3.836 3.908 1.00 75.72 83 TYR D C 1
ATOM 4350 O O . TYR D 1 85 ? 20.549 3.849 4.761 1.00 73.03 83 TYR D O 1
ATOM 4359 N N . VAL D 1 86 ? 21.946 2.723 3.375 1.00 76.08 84 VAL D N 1
ATOM 4360 C CA . VAL D 1 86 ? 21.484 1.366 3.698 1.00 73.57 84 VAL D CA 1
ATOM 4361 C C . VAL D 1 86 ? 22.574 0.521 4.336 1.00 71.63 84 VAL D C 1
ATOM 4362 O O . VAL D 1 86 ? 23.695 0.454 3.829 1.00 73.98 84 VAL D O 1
ATOM 4366 N N . GLU D 1 87 ? 22.230 -0.133 5.439 1.00 69.18 85 GLU D N 1
ATOM 4367 C CA . GLU D 1 87 ? 23.069 -1.165 6.050 1.00 67.89 85 GLU D CA 1
ATOM 4368 C C . GLU D 1 87 ? 22.261 -2.426 6.099 1.00 66.03 85 GLU D C 1
ATOM 4369 O O . GLU D 1 87 ? 21.243 -2.469 6.792 1.00 65.10 85 GLU D O 1
ATOM 4375 N N . ASN D 1 88 ? 22.707 -3.442 5.375 1.00 66.08 86 ASN D N 1
ATOM 4376 C CA . ASN D 1 88 ? 21.940 -4.674 5.254 1.00 65.26 86 ASN D CA 1
ATOM 4377 C C . ASN D 1 88 ? 22.692 -5.895 5.797 1.00 63.94 86 ASN D C 1
ATOM 4378 O O . ASN D 1 88 ? 23.580 -6.418 5.140 1.00 66.12 86 ASN D O 1
ATOM 4383 N N . VAL D 1 89 ? 22.340 -6.303 7.020 1.00 61.11 87 VAL D N 1
ATOM 4384 C CA . VAL D 1 89 ? 22.966 -7.411 7.731 1.00 59.61 87 VAL D CA 1
ATOM 4385 C C . VAL D 1 89 ? 22.105 -8.676 7.587 1.00 59.58 87 VAL D C 1
ATOM 4386 O O . VAL D 1 89 ? 20.891 -8.612 7.742 1.00 58.61 87 VAL D O 1
ATOM 4390 N N . GLY D 1 90 ? 22.724 -9.824 7.288 1.00 60.77 88 GLY D N 1
ATOM 4391 C CA . GLY D 1 90 ? 21.951 -11.051 7.027 1.00 61.01 88 GLY D CA 1
ATOM 4392 C C . GLY D 1 90 ? 22.707 -12.365 6.985 1.00 61.98 88 GLY D C 1
ATOM 4393 O O . GLY D 1 90 ? 23.899 -12.398 7.258 1.00 62.77 88 GLY D O 1
ATOM 4394 N N . ILE D 1 91 ? 22.008 -13.449 6.655 1.00 62.61 89 ILE D N 1
ATOM 4395 C CA . ILE D 1 91 ? 22.648 -14.755 6.482 1.00 64.88 89 ILE D CA 1
ATOM 4396 C C . ILE D 1 91 ? 22.213 -15.463 5.185 1.00 68.21 89 ILE D C 1
ATOM 4397 O O . ILE D 1 91 ? 21.103 -15.254 4.680 1.00 68.44 89 ILE D O 1
ATOM 4402 N N . ARG D 1 92 ? 23.118 -16.262 4.634 1.00 70.75 90 ARG D N 1
ATOM 4403 C CA . ARG D 1 92 ? 22.801 -17.153 3.532 1.00 74.54 90 ARG D CA 1
ATOM 4404 C C . ARG D 1 92 ? 23.249 -18.553 3.928 1.00 76.47 90 ARG D C 1
ATOM 4405 O O . ARG D 1 92 ? 24.420 -18.783 4.250 1.00 77.53 90 ARG D O 1
ATOM 4413 N N . PHE D 1 93 ? 22.298 -19.476 3.944 1.00 77.37 91 PHE D N 1
ATOM 4414 C CA . PHE D 1 93 ? 22.557 -20.850 4.348 1.00 79.50 91 PHE D CA 1
ATOM 4415 C C . PHE D 1 93 ? 21.734 -21.812 3.492 1.00 83.89 91 PHE D C 1
ATOM 4416 O O . PHE D 1 93 ? 20.865 -21.378 2.735 1.00 84.06 91 PHE D O 1
ATOM 4424 N N . GLY D 1 94 ? 22.027 -23.108 3.612 1.00 87.83 92 GLY D N 1
ATOM 4425 C CA . GLY D 1 94 ? 21.335 -24.172 2.883 1.00 93.20 92 GLY D CA 1
ATOM 4426 C C . GLY D 1 94 ? 22.152 -25.449 2.931 1.00 98.26 92 GLY D C 1
ATOM 4427 O O . GLY D 1 94 ? 23.220 -25.485 3.560 1.00 97.01 92 GLY D O 1
ATOM 4428 N N . PRO D 1 95 ? 21.665 -26.518 2.262 1.00 104.32 93 PRO D N 1
ATOM 4429 C CA . PRO D 1 95 ? 22.466 -27.741 2.216 1.00 109.61 93 PRO D CA 1
ATOM 4430 C C . PRO D 1 95 ? 23.763 -27.415 1.496 1.00 112.00 93 PRO D C 1
ATOM 4431 O O . PRO D 1 95 ? 23.752 -26.645 0.530 1.00 112.55 93 PRO D O 1
ATOM 4435 N N . VAL D 1 96 ? 24.866 -27.979 1.976 1.00 114.01 94 VAL D N 1
ATOM 4436 C CA . VAL D 1 96 ? 26.192 -27.453 1.648 1.00 114.94 94 VAL D CA 1
ATOM 4437 C C . VAL D 1 96 ? 26.554 -27.537 0.151 1.00 120.51 94 VAL D C 1
ATOM 4438 O O . VAL D 1 96 ? 27.249 -26.653 -0.368 1.00 119.92 94 VAL D O 1
ATOM 4442 N N . GLU D 1 97 ? 26.051 -28.566 -0.539 1.00 126.48 95 GLU D N 1
ATOM 4443 C CA . GLU D 1 97 ? 26.256 -28.710 -1.989 1.00 132.84 95 GLU D CA 1
ATOM 4444 C C . GLU D 1 97 ? 25.768 -27.492 -2.788 1.00 130.98 95 GLU D C 1
ATOM 4445 O O . GLU D 1 97 ? 26.497 -26.959 -3.640 1.00 133.56 95 GLU D O 1
ATOM 4451 N N . LEU D 1 98 ? 24.542 -27.047 -2.493 1.00 127.01 96 LEU D N 1
ATOM 4452 C CA . LEU D 1 98 ? 23.940 -25.878 -3.147 1.00 125.09 96 LEU D CA 1
ATOM 4453 C C . LEU D 1 98 ? 24.726 -24.586 -2.917 1.00 120.63 96 LEU D C 1
ATOM 4454 O O . LEU D 1 98 ? 24.825 -23.740 -3.832 1.00 121.96 96 LEU D O 1
ATOM 4459 N N . LEU D 1 99 ? 25.281 -24.441 -1.695 1.00 115.68 97 LEU D N 1
ATOM 4460 C CA . LEU D 1 99 ? 26.100 -23.276 -1.337 1.00 111.94 97 LEU D CA 1
ATOM 4461 C C . LEU D 1 99 ? 27.416 -23.255 -2.114 1.00 116.47 97 LEU D C 1
ATOM 4462 O O . LEU D 1 99 ? 27.866 -22.190 -2.553 1.00 116.24 97 LEU D O 1
ATOM 4467 N N . ARG D 1 100 ? 28.032 -24.427 -2.269 1.00 121.33 98 ARG D N 1
ATOM 4468 C CA . ARG D 1 100 ? 29.305 -24.543 -2.987 1.00 126.55 98 ARG D CA 1
ATOM 4469 C C . ARG D 1 100 ? 29.165 -24.271 -4.500 1.00 132.00 98 ARG D C 1
ATOM 4470 O O . ARG D 1 100 ? 30.137 -23.890 -5.168 1.00 135.50 98 ARG D O 1
ATOM 4478 N N . LYS D 1 101 ? 27.951 -24.455 -5.024 1.00 133.11 99 LYS D N 1
ATOM 4479 C CA . LYS D 1 101 ? 27.620 -24.054 -6.396 1.00 138.04 99 LYS D CA 1
ATOM 4480 C C . LYS D 1 101 ? 27.515 -22.527 -6.521 1.00 133.95 99 LYS D C 1
ATOM 4481 O O . LYS D 1 101 ? 27.818 -21.962 -7.572 1.00 138.32 99 LYS D O 1
ATOM 4487 N N . LEU D 1 102 ? 27.102 -21.868 -5.437 1.00 126.29 100 LEU D N 1
ATOM 4488 C CA . LEU D 1 102 ? 26.836 -20.423 -5.450 1.00 122.14 100 LEU D CA 1
ATOM 4489 C C . LEU D 1 102 ? 28.054 -19.508 -5.584 1.00 122.06 100 LEU D C 1
ATOM 4490 O O . LEU D 1 102 ? 27.899 -18.330 -5.917 1.00 121.09 100 LEU D O 1
ATOM 4495 N N . LYS D 1 103 ? 29.249 -20.034 -5.314 1.00 123.44 101 LYS D N 1
ATOM 4496 C CA . LYS D 1 103 ? 30.488 -19.269 -5.534 1.00 124.65 101 LYS D CA 1
ATOM 4497 C C . LYS D 1 103 ? 31.098 -19.520 -6.919 1.00 133.04 101 LYS D C 1
ATOM 4498 O O . LYS D 1 103 ? 31.555 -18.583 -7.578 1.00 135.30 101 LYS D O 1
ATOM 4504 N N . ARG D 1 104 ? 31.079 -20.775 -7.367 1.00 138.08 102 ARG D N 1
ATOM 4505 C CA . ARG D 1 104 ? 31.540 -21.122 -8.722 1.00 147.06 102 ARG D CA 1
ATOM 4506 C C . ARG D 1 104 ? 30.774 -20.306 -9.773 1.00 150.01 102 ARG D C 1
ATOM 4507 O O . ARG D 1 104 ? 31.204 -20.196 -10.927 1.00 157.51 102 ARG D O 1
ATOM 4515 N N . GLY D 1 105 ? 29.646 -19.732 -9.341 1.00 144.58 103 GLY D N 1
ATOM 4516 C CA . GLY D 1 105 ? 28.851 -18.792 -10.138 1.00 146.24 103 GLY D CA 1
ATOM 4517 C C . GLY D 1 105 ? 27.725 -19.468 -10.927 1.00 151.06 103 GLY D C 1
ATOM 4518 O O . GLY D 1 105 ? 27.466 -19.142 -12.124 1.00 157.59 103 GLY D O 1
ATOM 4519 N N . GLU D 1 106 ? 27.060 -20.441 -10.218 1.00 147.95 104 GLU D N 1
ATOM 4520 C CA . GLU D 1 106 ? 26.093 -21.306 -10.892 1.00 153.24 104 GLU D CA 1
ATOM 4521 C C . GLU D 1 106 ? 24.649 -20.950 -10.545 1.00 148.91 104 GLU D C 1
ATOM 4522 O O . GLU D 1 106 ? 24.341 -20.684 -9.376 1.00 140.95 104 GLU D O 1
ATOM 4528 N N . PRO D 1 107 ? 23.763 -20.921 -11.568 1.00 154.48 105 PRO D N 1
ATOM 4529 C CA . PRO D 1 107 ? 22.349 -20.603 -11.346 1.00 151.41 105 PRO D CA 1
ATOM 4530 C C . PRO D 1 107 ? 21.650 -21.616 -10.437 1.00 147.47 105 PRO D C 1
ATOM 4531 O O . PRO D 1 107 ? 21.377 -22.747 -10.848 1.00 152.63 105 PRO D O 1
ATOM 4535 N N . VAL D 1 108 ? 21.395 -21.195 -9.201 1.00 138.43 106 VAL D N 1
ATOM 4536 C CA . VAL D 1 108 ? 20.646 -21.980 -8.231 1.00 134.53 106 VAL D CA 1
ATOM 4537 C C . VAL D 1 108 ? 19.380 -21.199 -7.918 1.00 130.84 106 VAL D C 1
ATOM 4538 O O . VAL D 1 108 ? 19.449 -20.000 -7.649 1.00 126.49 106 VAL D O 1
ATOM 4542 N N . ASP D 1 109 ? 18.234 -21.879 -7.939 1.00 132.79 107 ASP D N 1
ATOM 4543 C CA . ASP D 1 109 ? 16.947 -21.233 -7.697 1.00 130.34 107 ASP D CA 1
ATOM 4544 C C . ASP D 1 109 ? 16.841 -20.743 -6.249 1.00 121.56 107 ASP D C 1
ATOM 4545 O O . ASP D 1 109 ? 17.003 -21.524 -5.306 1.00 118.74 107 ASP D O 1
ATOM 4550 N N . PRO D 1 110 ? 16.566 -19.440 -6.073 1.00 117.72 108 PRO D N 1
ATOM 4551 C CA . PRO D 1 110 ? 16.670 -18.785 -4.769 1.00 110.07 108 PRO D CA 1
ATOM 4552 C C . PRO D 1 110 ? 15.683 -19.326 -3.737 1.00 106.98 108 PRO D C 1
ATOM 4553 O O . PRO D 1 110 ? 15.883 -19.130 -2.535 1.00 101.82 108 PRO D O 1
ATOM 4557 N N . LYS D 1 111 ? 14.637 -20.006 -4.209 1.00 111.46 109 LYS D N 1
ATOM 4558 C CA . LYS D 1 111 ? 13.615 -20.601 -3.343 1.00 109.50 109 LYS D CA 1
ATOM 4559 C C . LYS D 1 111 ? 14.173 -21.719 -2.465 1.00 107.66 109 LYS D C 1
ATOM 4560 O O . LYS D 1 111 ? 13.666 -21.953 -1.369 1.00 104.16 109 LYS D O 1
ATOM 4566 N N . VAL D 1 112 ? 15.216 -22.394 -2.947 1.00 110.24 110 VAL D N 1
ATOM 4567 C CA . VAL D 1 112 ? 15.748 -23.586 -2.286 1.00 110.29 110 VAL D CA 1
ATOM 4568 C C . VAL D 1 112 ? 16.944 -23.247 -1.382 1.00 105.16 110 VAL D C 1
ATOM 4569 O O . VAL D 1 112 ? 17.607 -24.134 -0.832 1.00 106.39 110 VAL D O 1
ATOM 4573 N N . ILE D 1 113 ? 17.194 -21.949 -1.226 1.00 99.90 111 ILE D N 1
ATOM 4574 C CA . ILE D 1 113 ? 18.278 -21.435 -0.402 1.00 94.46 111 ILE D CA 1
ATOM 4575 C C . ILE D 1 113 ? 17.738 -20.373 0.544 1.00 88.16 111 ILE D C 1
ATOM 4576 O O . ILE D 1 113 ? 16.918 -19.541 0.143 1.00 87.82 111 ILE D O 1
ATOM 4581 N N . TYR D 1 114 ? 18.205 -20.410 1.792 1.00 83.48 112 TYR D N 1
ATOM 4582 C CA . TYR D 1 114 ? 17.786 -19.455 2.816 1.00 77.69 112 TYR D CA 1
ATOM 4583 C C . TYR D 1 114 ? 18.682 -18.213 2.837 1.00 74.63 112 TYR D C 1
ATOM 4584 O O . TYR D 1 114 ? 19.848 -18.272 3.220 1.00 73.21 112 TYR D O 1
ATOM 4593 N N . PHE D 1 115 ? 18.108 -17.092 2.417 1.00 73.18 113 PHE D N 1
ATOM 4594 C CA . PHE D 1 115 ? 18.823 -15.838 2.293 1.00 70.80 113 PHE D CA 1
ATOM 4595 C C . PHE D 1 115 ? 17.851 -14.726 2.673 1.00 68.24 113 PHE D C 1
ATOM 4596 O O . PHE D 1 115 ? 17.031 -14.278 1.858 1.00 69.46 113 PHE D O 1
ATOM 4604 N N . ARG D 1 116 ? 17.955 -14.352 3.953 1.00 64.35 114 ARG D N 1
ATOM 4605 C CA . ARG D 1 116 ? 17.169 -13.317 4.630 1.00 61.99 114 ARG D CA 1
ATOM 4606 C C . ARG D 1 116 ? 18.085 -12.292 5.249 1.00 58.90 114 ARG D C 1
ATOM 4607 O O . ARG D 1 116 ? 19.182 -12.617 5.703 1.00 58.65 114 ARG D O 1
ATOM 4615 N N . THR D 1 117 ? 17.638 -11.043 5.259 1.00 57.49 115 THR D N 1
ATOM 4616 C CA . THR D 1 117 ? 18.453 -9.963 5.798 1.00 55.54 115 THR D CA 1
ATOM 4617 C C . THR D 1 117 ? 17.588 -9.011 6.641 1.00 53.49 115 THR D C 1
ATOM 4618 O O . THR D 1 117 ? 16.355 -9.132 6.694 1.00 53.50 115 THR D O 1
ATOM 4622 N N . ARG D 1 118 ? 18.245 -8.055 7.281 1.00 51.75 116 ARG D N 1
ATOM 4623 C CA . ARG D 1 118 ? 17.553 -6.969 7.954 1.00 51.66 116 ARG D CA 1
ATOM 4624 C C . ARG D 1 118 ? 18.196 -5.663 7.524 1.00 51.76 116 ARG D C 1
ATOM 4625 O O . ARG D 1 118 ? 19.253 -5.315 8.065 1.00 51.65 116 ARG D O 1
ATOM 4633 N N . PRO D 1 119 ? 17.602 -4.976 6.518 1.00 52.90 117 PRO D N 1
ATOM 4634 C CA . PRO D 1 119 ? 18.145 -3.722 6.012 1.00 54.28 117 PRO D CA 1
ATOM 4635 C C . PRO D 1 119 ? 17.622 -2.578 6.825 1.00 53.61 117 PRO D C 1
ATOM 4636 O O . PRO D 1 119 ? 16.423 -2.523 7.147 1.00 53.68 117 PRO D O 1
ATOM 4640 N N A ARG D 1 120 ? 18.545 -1.717 7.235 0.60 53.76 118 ARG D N 1
ATOM 4641 N N B ARG D 1 120 ? 18.502 -1.614 7.065 0.40 54.03 118 ARG D N 1
ATOM 4642 C CA A ARG D 1 120 ? 18.253 -0.551 8.043 0.60 53.51 118 ARG D CA 1
ATOM 4643 C CA B ARG D 1 120 ? 18.290 -0.554 8.034 0.40 53.39 118 ARG D CA 1
ATOM 4644 C C A ARG D 1 120 ? 18.520 0.655 7.162 0.60 56.52 118 ARG D C 1
ATOM 4645 C C B ARG D 1 120 ? 18.696 0.788 7.418 0.40 56.09 118 ARG D C 1
ATOM 4646 O O A ARG D 1 120 ? 19.410 0.607 6.307 0.60 58.71 118 ARG D O 1
ATOM 4647 O O B ARG D 1 120 ? 19.850 0.967 7.023 0.40 57.28 118 ARG D O 1
ATOM 4662 N N . PHE D 1 121 ? 17.748 1.724 7.348 1.00 57.62 119 PHE D N 1
ATOM 4663 C CA . PHE D 1 121 ? 17.885 2.930 6.499 1.00 61.94 119 PHE D CA 1
ATOM 4664 C C . PHE D 1 121 ? 18.144 4.240 7.241 1.00 63.25 119 PHE D C 1
ATOM 4665 O O . PHE D 1 121 ? 17.703 4.402 8.369 1.00 61.85 119 PHE D O 1
ATOM 4673 N N . GLU D 1 122 ? 18.857 5.170 6.591 1.00 67.45 120 GLU D N 1
ATOM 4674 C CA . GLU D 1 122 ? 19.048 6.523 7.134 1.00 70.28 120 GLU D CA 1
ATOM 4675 C C . GLU D 1 122 ? 18.893 7.623 6.078 1.00 74.88 120 GLU D C 1
ATOM 4676 O O . GLU D 1 122 ? 19.637 7.627 5.099 1.00 77.34 120 GLU D O 1
ATOM 4682 N N . THR D 1 123 ? 17.931 8.536 6.291 1.00 76.58 121 THR D N 1
ATOM 4683 C CA . THR D 1 123 ? 17.730 9.752 5.472 1.00 81.73 121 THR D CA 1
ATOM 4684 C C . THR D 1 123 ? 17.383 10.969 6.306 1.00 82.96 121 THR D C 1
ATOM 4685 O O . THR D 1 123 ? 16.750 10.851 7.355 1.00 80.27 121 THR D O 1
ATOM 4689 N N . GLY D 1 124 ? 17.780 12.139 5.819 1.00 87.26 122 GLY D N 1
ATOM 4690 C CA . GLY D 1 124 ? 17.290 13.390 6.360 1.00 90.41 122 GLY D CA 1
ATOM 4691 C C . GLY D 1 124 ? 16.047 13.864 5.609 1.00 94.49 122 GLY D C 1
ATOM 4692 O O . GLY D 1 124 ? 15.312 14.742 6.095 1.00 96.81 122 GLY D O 1
ATOM 4693 N N . HIS D 1 125 ? 15.814 13.287 4.426 1.00 95.71 123 HIS D N 1
ATOM 4694 C CA . HIS D 1 125 ? 14.713 13.694 3.557 1.00 100.24 123 HIS D CA 1
ATOM 4695 C C . HIS D 1 125 ? 13.363 13.458 4.226 1.00 98.56 123 HIS D C 1
ATOM 4696 O O . HIS D 1 125 ? 13.074 12.338 4.634 1.00 93.81 123 HIS D O 1
ATOM 4703 N N . PRO D 1 126 ? 12.532 14.514 4.327 1.00 102.82 124 PRO D N 1
ATOM 4704 C CA . PRO D 1 126 ? 11.301 14.459 5.120 1.00 101.68 124 PRO D CA 1
ATOM 4705 C C . PRO D 1 126 ? 10.240 13.482 4.602 1.00 101.06 124 PRO D C 1
ATOM 4706 O O . PRO D 1 126 ? 9.337 13.121 5.364 1.00 98.97 124 PRO D O 1
ATOM 4710 N N . ASN D 1 127 ? 10.352 13.052 3.342 1.00 103.28 125 ASN D N 1
ATOM 4711 C CA . ASN D 1 127 ? 9.372 12.130 2.737 1.00 103.45 125 ASN D CA 1
ATOM 4712 C C . ASN D 1 127 ? 9.632 10.643 3.028 1.00 97.31 125 ASN D C 1
ATOM 4713 O O . ASN D 1 127 ? 8.698 9.836 3.048 1.00 96.36 125 ASN D O 1
ATOM 4718 N N . TYR D 1 128 ? 10.893 10.289 3.277 1.00 93.50 126 TYR D N 1
ATOM 4719 C CA . TYR D 1 128 ? 11.268 8.896 3.541 1.00 87.59 126 TYR D CA 1
ATOM 4720 C C . TYR D 1 128 ? 11.602 8.635 5.009 1.00 81.87 126 TYR D C 1
ATOM 4721 O O . TYR D 1 128 ? 12.241 7.634 5.346 1.00 78.12 126 TYR D O 1
ATOM 4730 N N . GLN D 1 129 ? 11.139 9.525 5.883 1.00 81.87 127 GLN D N 1
ATOM 4731 C CA . GLN D 1 129 ? 11.303 9.363 7.335 1.00 77.53 127 GLN D CA 1
ATOM 4732 C C . GLN D 1 129 ? 10.737 8.058 7.884 1.00 73.75 127 GLN D C 1
ATOM 4733 O O . GLN D 1 129 ? 11.226 7.548 8.891 1.00 70.57 127 GLN D O 1
ATOM 4739 N N . TRP D 1 130 ? 9.733 7.505 7.214 1.00 74.90 128 TRP D N 1
ATOM 4740 C CA . TRP D 1 130 ? 9.172 6.207 7.595 1.00 72.21 128 TRP D CA 1
ATOM 4741 C C . TRP D 1 130 ? 10.166 5.042 7.488 1.00 69.16 128 TRP D C 1
ATOM 4742 O O . TRP D 1 130 ? 9.961 3.986 8.099 1.00 66.58 128 TRP D O 1
ATOM 4753 N N . LEU D 1 131 ? 11.228 5.222 6.707 1.00 70.03 129 LEU D N 1
ATOM 4754 C CA . LEU D 1 131 ? 12.276 4.202 6.616 1.00 67.33 129 LEU D CA 1
ATOM 4755 C C . LEU D 1 131 ? 13.037 4.002 7.924 1.00 64.61 129 LEU D C 1
ATOM 4756 O O . LEU D 1 131 ? 13.590 2.942 8.162 1.00 62.25 129 LEU D O 1
ATOM 4769 N N . GLN D 1 133 ? 11.467 4.535 10.929 1.00 63.47 131 GLN D N 1
ATOM 4770 C CA . GLN D 1 133 ? 10.475 4.339 11.985 1.00 62.09 131 GLN D CA 1
ATOM 4771 C C . GLN D 1 133 ? 9.866 2.954 12.022 1.00 59.90 131 GLN D C 1
ATOM 4772 O O . GLN D 1 133 ? 8.962 2.697 12.821 1.00 60.47 131 GLN D O 1
ATOM 4778 N N . TYR D 1 134 ? 10.349 2.068 11.162 1.00 57.78 132 TYR D N 1
ATOM 4779 C CA . TYR D 1 134 ? 9.895 0.685 11.154 1.00 55.85 132 TYR D CA 1
ATOM 4780 C C . TYR D 1 134 ? 11.101 -0.219 11.071 1.00 53.58 132 TYR D C 1
ATOM 4781 O O . TYR D 1 134 ? 12.197 0.220 10.708 1.00 53.00 132 TYR D O 1
ATOM 4790 N N A LEU D 1 135 ? 10.889 -1.486 11.411 0.50 52.22 133 LEU D N 1
ATOM 4791 N N B LEU D 1 135 ? 10.898 -1.487 11.419 0.50 52.10 133 LEU D N 1
ATOM 4792 C CA A LEU D 1 135 ? 11.863 -2.536 11.178 0.50 50.51 133 LEU D CA 1
ATOM 4793 C CA B LEU D 1 135 ? 11.879 -2.542 11.194 0.50 50.27 133 LEU D CA 1
ATOM 4794 C C A LEU D 1 135 ? 11.545 -3.161 9.832 0.50 51.86 133 LEU D C 1
ATOM 4795 C C B LEU D 1 135 ? 11.548 -3.189 9.856 0.50 51.69 133 LEU D C 1
ATOM 4796 O O A LEU D 1 135 ? 10.375 -3.242 9.430 0.50 53.02 133 LEU D O 1
ATOM 4797 O O B LEU D 1 135 ? 10.373 -3.299 9.478 0.50 52.80 133 LEU D O 1
ATOM 4806 N N . PHE D 1 136 ? 12.582 -3.595 9.130 1.00 51.78 134 PHE D N 1
ATOM 4807 C CA . PHE D 1 136 ? 12.396 -4.179 7.783 1.00 54.43 134 PHE D CA 1
ATOM 4808 C C . PHE D 1 136 ? 13.112 -5.519 7.686 1.00 54.12 134 PHE D C 1
ATOM 4809 O O . PHE D 1 136 ? 14.135 -5.722 8.349 1.00 53.43 134 PHE D O 1
ATOM 4817 N N . VAL D 1 137 ? 12.563 -6.426 6.873 1.00 56.70 135 VAL D N 1
ATOM 4818 C CA . VAL D 1 137 ? 13.170 -7.714 6.591 1.00 56.53 135 VAL D CA 1
ATOM 4819 C C . VAL D 1 137 ? 13.350 -7.894 5.086 1.00 60.46 135 VAL D C 1
ATOM 4820 O O . VAL D 1 137 ? 12.406 -7.740 4.285 1.00 63.24 135 VAL D O 1
ATOM 4824 N N . GLY D 1 138 ? 14.569 -8.239 4.693 1.00 60.39 136 GLY D N 1
ATOM 4825 C CA . GLY D 1 138 ? 14.803 -8.543 3.295 1.00 63.23 136 GLY D CA 1
ATOM 4826 C C . GLY D 1 138 ? 14.719 -10.037 3.139 1.00 64.15 136 GLY D C 1
ATOM 4827 O O . GLY D 1 138 ? 15.211 -10.778 3.992 1.00 62.28 136 GLY D O 1
ATOM 4828 N N . SER D 1 139 ? 14.061 -10.472 2.066 1.00 66.90 137 SER D N 1
ATOM 4829 C CA . SER D 1 139 ? 14.161 -11.836 1.636 1.00 68.73 137 SER D CA 1
ATOM 4830 C C . SER D 1 139 ? 14.888 -11.738 0.314 1.00 71.82 137 SER D C 1
ATOM 4831 O O . SER D 1 139 ? 14.423 -11.089 -0.630 1.00 75.09 137 SER D O 1
ATOM 4834 N N . ALA D 1 140 ? 16.070 -12.335 0.268 1.00 70.58 138 ALA D N 1
ATOM 4835 C CA . ALA D 1 140 ? 16.968 -12.067 -0.833 1.00 72.77 138 ALA D CA 1
ATOM 4836 C C . ALA D 1 140 ? 17.255 -13.326 -1.628 1.00 76.10 138 ALA D C 1
ATOM 4837 O O . ALA D 1 140 ? 16.819 -14.429 -1.267 1.00 75.37 138 ALA D O 1
ATOM 4839 N N . ALA D 1 141 ? 18.001 -13.128 -2.709 1.00 79.17 139 ALA D N 1
ATOM 4840 C CA . ALA D 1 141 ? 18.245 -14.108 -3.732 1.00 82.75 139 ALA D CA 1
ATOM 4841 C C . ALA D 1 141 ? 19.604 -13.793 -4.362 1.00 84.19 139 ALA D C 1
ATOM 4842 O O . ALA D 1 141 ? 19.928 -12.595 -4.576 1.00 83.45 139 ALA D O 1
ATOM 4844 N N . ARG D 1 142 ? 20.386 -14.827 -4.655 1.00 85.07 140 ARG D N 1
ATOM 4845 C CA . ARG D 1 142 ? 21.766 -14.645 -5.090 1.00 85.32 140 ARG D CA 1
ATOM 4846 C C . ARG D 1 142 ? 21.923 -14.956 -6.574 1.00 90.87 140 ARG D C 1
ATOM 4847 O O . ARG D 1 142 ? 21.559 -16.039 -7.033 1.00 95.30 140 ARG D O 1
ATOM 4855 N N . HIS D 1 143 ? 22.467 -14.000 -7.320 1.00 90.84 141 HIS D N 1
ATOM 4856 C CA . HIS D 1 143 ? 22.893 -14.248 -8.692 1.00 96.76 141 HIS D CA 1
ATOM 4857 C C . HIS D 1 143 ? 24.373 -13.925 -8.877 1.00 98.20 141 HIS D C 1
ATOM 4858 O O . HIS D 1 143 ? 25.062 -13.556 -7.926 1.00 93.64 141 HIS D O 1
ATOM 4865 N N . ALA D 1 144 ? 24.855 -14.066 -10.107 1.00 105.26 142 ALA D N 1
ATOM 4866 C CA . ALA D 1 144 ? 26.285 -14.003 -10.382 1.00 107.34 142 ALA D CA 1
ATOM 4867 C C . ALA D 1 144 ? 26.756 -12.560 -10.526 1.00 106.60 142 ALA D C 1
ATOM 4868 O O . ALA D 1 144 ? 27.864 -12.215 -10.117 1.00 104.92 142 ALA D O 1
ATOM 4870 N N . ASP D 1 145 ? 25.907 -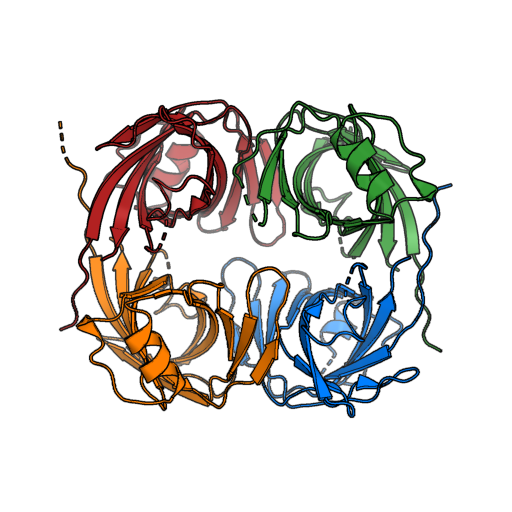11.722 -11.112 1.00 108.16 143 ASP D N 1
ATOM 4871 C CA . ASP D 1 145 ? 26.244 -10.320 -11.332 1.00 108.53 143 ASP D CA 1
ATOM 4872 C C . ASP D 1 145 ? 25.477 -9.412 -10.378 1.00 102.26 143 ASP D C 1
ATOM 4873 O O . ASP D 1 145 ? 25.912 -8.299 -10.080 1.00 99.41 143 ASP D O 1
ATOM 4878 N N . ARG D 1 146 ? 24.333 -9.893 -9.901 1.00 98.92 144 ARG D N 1
ATOM 4879 C CA . ARG D 1 146 ? 23.369 -9.040 -9.216 1.00 95.66 144 ARG D CA 1
ATOM 4880 C C . ARG D 1 146 ? 22.833 -9.715 -7.958 1.00 88.17 144 ARG D C 1
ATOM 4881 O O . ARG D 1 146 ? 22.995 -10.921 -7.771 1.00 87.13 144 ARG D O 1
ATOM 4889 N N . VAL D 1 147 ? 22.194 -8.928 -7.098 1.00 85.18 145 VAL D N 1
ATOM 4890 C CA . VAL D 1 147 ? 21.496 -9.470 -5.938 1.00 79.27 145 VAL D CA 1
ATOM 4891 C C . VAL D 1 147 ? 20.186 -8.731 -5.688 1.00 78.96 145 VAL D C 1
ATOM 4892 O O . VAL D 1 147 ? 20.171 -7.512 -5.521 1.00 78.49 145 VAL D O 1
ATOM 4896 N N . VAL D 1 148 ? 19.087 -9.478 -5.665 1.00 79.34 146 VAL D N 1
ATOM 4897 C CA . VAL D 1 148 ? 17.759 -8.885 -5.559 1.00 79.17 146 VAL D CA 1
ATOM 4898 C C . VAL D 1 148 ? 17.233 -8.963 -4.129 1.00 75.06 146 VAL D C 1
ATOM 4899 O O . VAL D 1 148 ? 17.272 -10.020 -3.500 1.00 73.70 146 VAL D O 1
ATOM 4903 N N . ILE D 1 149 ? 16.741 -7.836 -3.624 1.00 74.32 147 ILE D N 1
ATOM 4904 C CA . ILE D 1 149 ? 16.402 -7.715 -2.211 1.00 70.41 147 ILE D CA 1
ATOM 4905 C C . ILE D 1 149 ? 14.954 -7.271 -2.027 1.00 71.26 147 ILE D C 1
ATOM 4906 O O . ILE D 1 149 ? 14.632 -6.093 -2.181 1.00 70.57 147 ILE D O 1
ATOM 4911 N N . ASP D 1 150 ? 14.086 -8.222 -1.698 1.00 72.32 148 ASP D N 1
ATOM 4912 C CA . ASP D 1 150 ? 12.673 -7.912 -1.392 1.00 72.96 148 ASP D CA 1
ATOM 4913 C C . ASP D 1 150 ? 12.509 -7.375 -0.002 1.00 68.55 148 ASP D C 1
ATOM 4914 O O . ASP D 1 150 ? 12.574 -8.116 0.985 1.00 65.16 148 ASP D O 1
ATOM 4919 N N . VAL D 1 151 ? 12.231 -6.088 0.077 1.00 69.26 149 VAL D N 1
ATOM 4920 C CA . VAL D 1 151 ? 12.118 -5.444 1.358 1.00 65.45 149 VAL D CA 1
ATOM 4921 C C . VAL D 1 151 ? 10.654 -5.478 1.803 1.00 65.73 149 VAL D C 1
ATOM 4922 O O . VAL D 1 151 ? 9.725 -5.156 1.020 1.00 68.06 149 VAL D O 1
ATOM 4926 N N . HIS D 1 152 ? 10.478 -5.951 3.036 1.00 61.44 150 HIS D N 1
ATOM 4927 C CA . HIS D 1 152 ? 9.188 -6.081 3.674 1.00 62.24 150 HIS D CA 1
ATOM 4928 C C . HIS D 1 152 ? 9.243 -5.261 4.960 1.00 59.96 150 HIS D C 1
ATOM 4929 O O . HIS D 1 152 ? 10.201 -5.384 5.730 1.00 56.73 150 HIS D O 1
ATOM 4936 N N . GLN D 1 153 ? 8.212 -4.450 5.177 1.00 61.75 151 GLN D N 1
ATOM 4937 C CA . GLN D 1 153 ? 8.037 -3.641 6.368 1.00 60.33 151 GLN D CA 1
ATOM 4938 C C . GLN D 1 153 ? 7.366 -4.505 7.416 1.00 59.66 151 GLN D C 1
ATOM 4939 O O . GLN D 1 153 ? 6.425 -5.227 7.102 1.00 62.34 151 GLN D O 1
ATOM 4945 N N . VAL D 1 154 ? 7.878 -4.454 8.640 1.00 57.14 152 VAL D N 1
ATOM 4946 C CA . VAL D 1 154 ? 7.281 -5.131 9.783 1.00 56.41 152 VAL D CA 1
ATOM 4947 C C . VAL D 1 154 ? 6.294 -4.161 10.443 1.00 58.41 15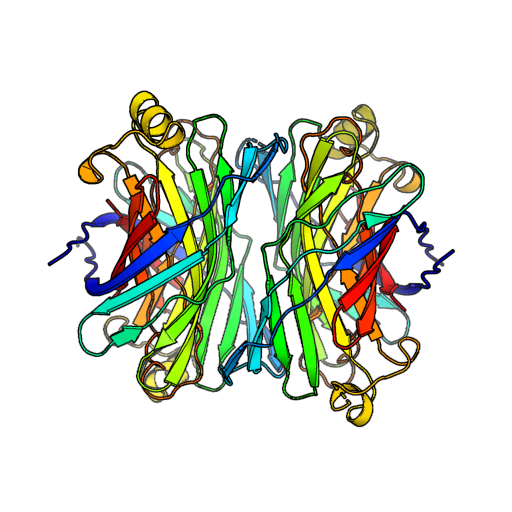2 VAL D C 1
ATOM 4948 O O . VAL D 1 154 ? 6.606 -2.995 10.711 1.00 57.75 152 VAL D O 1
ATOM 4952 N N . LEU D 1 155 ? 5.100 -4.668 10.711 1.00 60.72 153 LEU D N 1
ATOM 4953 C CA . LEU D 1 155 ? 4.058 -3.869 11.288 1.00 62.79 153 LEU D CA 1
ATOM 4954 C C . LEU D 1 155 ? 3.843 -4.374 12.701 1.00 63.00 153 LEU D C 1
ATOM 4955 O O . LEU D 1 155 ? 3.251 -3.649 13.505 1.00 65.58 153 LEU D O 1
#

Sequence (598 aa):
TTPTLEETKYVVFTITARRIGDVTSAGEEIGTGVRRIIPILGGEEVKGEGISGQVLPFGADFQIIRPNELIELEAKKYAFETDDDGAVVYVENVGIRFGPVELLRKGEPVDPKVIYFRTRPRRFETGHPNYQWLQYLFVGSAARHADRVVIDVHQVLHTPTLETKYVFTITARIGDVTSAGEEIGTGVRRIIPILGGEVKGEGISGQQVLPFGADFQIIRPNELLIELEAKYAFETDDGAVVYVENVGIRFGPVELLRKLKRGEPVDPKVIYFRTRPRRFETGHPNYQWLQYLFVGSAARHADRVVIDVHQVLTPTLETKYVFTITARRIGDVTSAGGVRRIIPILGGEEVKGEGISGQVLPFGADFQIIRRPNELIELEAKYAFETDDGAVVYVENVGIRFGPVELLRKLKRGEPVDPKVIYFRTRPRRFETGHPNYQWLQYLFVGSAARHADRVVIDVHQVLTPTLEETKYVFTITARIGDVTSAGEIGTGVRRIIPILGGEVKGEGISGQVLPFGADFQIIRPNELIELEAKYAFETDDGAVVYVENVGIRFGPVELLRKLKRGEPVDPKVIYFRTRPRRFETGHPNYQWLQYLLFVGSAARHADRVVIDVHQVL

InterPro domains:
  IPR020915 Uncharacterised protein family UPF0311 [MF_00775] (5-153)
  IPR020915 Uncharacterised protein family UPF0311 [PTHR37315] (2-152)

CATH classification: 2.40.160.20

Foldseek 3Di:
DDDWDKAWFKKWKWFWDDKDWPQQDPFATWIKIWTAKTWIDGDVWTKMWDGTWIWIWGQGPQLKIWTWTWTWIATPVGWIKTKTKTWIKAADNVVSVPLPDDDLVGIFTKIWIQIDTPDPVCPVSVFTKMWRWGDHNGIIMTTIMTID/DDDDWDKAFFKKWKWFKADKDWPQDPPFATWIKIWTQKTWMDGVPWTKIWDGTWIWIWGQGPLRKIWTWTWTWIATPVGKIKIKTKTDIKDAPPVVSVCLVVQHDDDLVRIFAKIKIQIDIDDPVCVVSVFTKMWGWDRGSGIIMTGIMTID/DDDWDKAFFKKWKWFWDDKDWDPVTWIKIWTQKTWMDGVVFTWIWHGGWIWIWDQDPQLKIWTWTWTWIAGPVRWIKIKTKTWIKDADNVQSVCVVVQHDDDLVRIFTKIKIQIDTPDPVCPVSVWTWMWGWDDHSTIIMTGIMTID/DDDWDKAFFWKWKFFWDDKAWDQDPVFFTKIKIFTQKGWIGGPPWTWIWHGGWIWIWGQGPLRKIWTWTWTWIATPVGKIKTKTKTWIKDADVVLSVCQVVFHDDDQVRIFTKIWMQIDTPDPVVPVSVFTWMWGKGGGRGMIMTGIMTID

Solvent-accessible surface area: 25025 Å² total